Protein AF-A0A499URM3-F1 (afdb_monomer)

Organism: NCBI:txid68175

Mean predicted aligned error: 16.38 Å

Sequence (517 aa):
MNSDVQIAGDPLAIPHLLPPVPAHPSTVSAFAGLARTIAADRDGWASLVQYDATSRWYHRLRTGPGYEVWLLSWVPGQGSGAHDHGRSSGVLTVLQGELTERVGTRGVRHALRAGAQRVFAPGYVHDVVNDALEPAVSLHIYFPGLTEMPLHPTQSSELSAPTAPAAAPARWASRVAEPPRTPAMSGAAARLSPMRIVVLAGGIGGARFLRGLMSAAPDADITVIGNTGDDIHLFGLKVCPDLDTVMYTLGGGIHEEQGWGRADETFTVKEELAAYGVGPEWFGLGDRDFATHIVRTQMIGAGYPLSAVTEALCARWQPGVRLLPMTDDRVETHVLIDDPDAPDGESRKAVHFQEYWVRLRASVPAHAVVPVGADQAKPAPGVLEAIADADVVLFPPSNPVVSVGTILAVPGVREAIADAGIPVVGLSPIVGDAPVRGMADKVLAAVGVESTAAAVAKHYGSGLLDGWLVDTVDAGAVDEVEAAGIRCRAIPLMMTDLKATAAMAAEALMLAEEVRG

Solvent-accessible surface area (backbone atoms only — not comparable to full-atom values): 28713 Å² total; per-residue (Å²): 136,86,69,74,72,81,74,56,70,70,91,80,62,57,75,83,81,48,79,78,77,77,89,64,70,88,46,72,72,45,45,53,46,51,53,50,54,55,63,67,43,49,81,85,47,60,86,73,67,59,86,46,90,88,54,84,37,72,45,77,77,41,77,54,92,61,26,34,30,35,39,36,36,32,39,57,74,40,61,71,52,36,26,28,35,48,83,17,23,38,34,44,32,27,62,36,48,44,35,34,39,31,40,53,74,63,55,50,72,41,85,34,41,50,77,37,72,47,77,50,50,54,67,49,48,33,26,49,26,21,86,41,91,54,62,23,32,35,38,40,36,25,46,44,44,76,86,47,66,54,76,49,88,83,67,84,72,66,86,85,87,90,89,86,86,89,85,85,90,90,89,88,88,88,89,88,88,88,89,90,88,86,90,87,82,91,90,78,80,89,65,82,78,56,56,26,36,31,31,45,30,22,38,62,42,17,32,50,42,48,57,3,33,49,70,54,45,74,71,43,47,42,36,34,40,19,24,47,31,67,33,46,78,56,99,90,27,45,48,46,59,23,51,52,40,32,41,25,52,52,30,76,41,38,20,76,91,79,57,57,66,52,52,97,60,47,46,65,62,46,54,52,35,54,75,71,70,53,79,65,83,71,63,86,61,34,51,68,53,48,54,54,22,50,55,46,33,53,40,45,75,72,70,45,49,55,45,62,46,43,46,60,51,37,72,76,36,59,40,85,51,51,64,34,42,39,40,56,51,78,30,36,24,28,33,32,26,75,30,91,87,44,95,79,71,75,50,67,42,74,41,49,42,62,47,42,52,61,65,50,57,62,71,64,71,45,75,34,73,44,53,46,49,20,93,79,31,47,57,20,93,63,47,65,56,44,48,69,60,31,67,32,40,36,38,45,44,30,48,66,63,78,16,42,36,42,39,49,47,22,57,61,48,46,54,45,55,48,71,51,80,50,30,23,27,37,38,43,38,28,54,50,90,36,45,81,67,82,67,50,48,57,58,32,51,27,71,75,37,61,57,36,47,42,44,52,53,60,70,69,24,54,80,55,30,50,28,40,36,32,20,59,83,35,48,81,37,33,67,62,31,41,74,59,63,20,49,52,48,60,41,73,70,68,71,83,46,62,66,49,21,15,49,42,38,42,52,46,54,52,46,30,60,71,62,54,127

pLDDT: mean 85.12, std 18.59, range [23.52, 98.88]

Structure (mmCIF, N/CA/C/O backbone):
data_AF-A0A499URM3-F1
#
_entry.id   AF-A0A499URM3-F1
#
loop_
_atom_site.group_PDB
_atom_site.id
_atom_site.type_symbol
_atom_site.label_atom_id
_atom_site.label_alt_id
_atom_site.label_comp_id
_atom_site.label_asym_id
_atom_site.label_entity_id
_atom_site.label_seq_id
_atom_site.pdbx_PDB_ins_code
_atom_site.Cartn_x
_atom_site.Cartn_y
_atom_site.Cartn_z
_atom_site.occupancy
_atom_site.B_iso_or_equiv
_atom_site.auth_seq_id
_atom_site.auth_comp_id
_atom_site.auth_asym_id
_atom_site.auth_atom_id
_atom_site.pdbx_PDB_model_num
ATOM 1 N N . MET A 1 1 ? 32.902 -48.591 -10.085 1.00 41.03 1 MET A N 1
ATOM 2 C CA . MET A 1 1 ? 31.856 -47.911 -9.298 1.00 41.03 1 MET A CA 1
ATOM 3 C C . MET A 1 1 ? 30.824 -47.449 -10.296 1.00 41.03 1 MET A C 1
ATOM 5 O O . MET A 1 1 ? 31.179 -46.655 -11.158 1.00 41.03 1 MET A O 1
ATOM 9 N N . ASN A 1 2 ? 29.614 -47.989 -10.232 1.00 35.62 2 ASN A N 1
ATOM 10 C CA . ASN A 1 2 ? 28.500 -47.453 -11.007 1.00 35.62 2 ASN A CA 1
ATOM 11 C C . ASN A 1 2 ? 27.836 -46.389 -10.128 1.00 35.62 2 ASN A C 1
ATOM 13 O O . ASN A 1 2 ? 27.809 -46.551 -8.909 1.00 35.62 2 ASN A O 1
ATOM 17 N N . SER A 1 3 ? 27.381 -45.292 -10.725 1.00 44.34 3 SER A N 1
ATOM 18 C CA . SER A 1 3 ? 26.684 -44.225 -10.008 1.00 44.34 3 SER A CA 1
ATOM 19 C C . SER A 1 3 ? 25.207 -44.290 -10.370 1.00 44.34 3 SER A C 1
ATOM 21 O O . SER A 1 3 ? 24.863 -44.197 -11.548 1.00 44.34 3 SER A O 1
ATOM 23 N N . ASP A 1 4 ? 24.338 -44.432 -9.369 1.00 50.44 4 ASP A N 1
ATOM 24 C CA . ASP A 1 4 ? 22.890 -44.615 -9.564 1.00 50.44 4 ASP A CA 1
ATOM 25 C C . ASP A 1 4 ? 22.172 -43.365 -10.122 1.00 50.44 4 ASP A C 1
ATOM 27 O O . ASP A 1 4 ? 20.984 -43.401 -10.439 1.00 50.44 4 ASP A O 1
ATOM 31 N N . VAL A 1 5 ? 22.919 -42.277 -10.346 1.00 45.03 5 VAL A N 1
ATOM 32 C CA . VAL A 1 5 ? 22.487 -41.039 -11.020 1.00 45.03 5 VAL A CA 1
ATOM 33 C C . VAL A 1 5 ? 21.988 -41.286 -12.458 1.00 45.03 5 VAL A C 1
ATOM 35 O O . VAL A 1 5 ? 21.307 -40.436 -13.014 1.00 45.03 5 VAL A O 1
ATOM 38 N N . GLN A 1 6 ? 22.252 -42.453 -13.063 1.00 46.22 6 GLN A N 1
ATOM 39 C CA . GLN A 1 6 ? 21.688 -42.827 -14.373 1.00 46.22 6 GLN A CA 1
ATOM 40 C C . GLN A 1 6 ? 20.264 -43.423 -14.326 1.00 46.22 6 GLN A C 1
ATOM 42 O O . GLN A 1 6 ? 19.696 -43.681 -15.386 1.00 46.22 6 GLN A O 1
ATOM 47 N N . ILE A 1 7 ? 19.687 -43.665 -13.140 1.00 51.31 7 ILE A N 1
ATOM 48 C CA . ILE A 1 7 ? 18.317 -44.204 -12.989 1.00 51.31 7 ILE A CA 1
ATOM 49 C C . ILE A 1 7 ? 17.309 -43.096 -12.640 1.00 51.31 7 ILE A C 1
ATOM 51 O O . ILE A 1 7 ? 16.135 -43.194 -13.000 1.00 51.31 7 ILE A O 1
ATOM 55 N N . ALA A 1 8 ? 17.757 -42.013 -12.001 1.00 48.62 8 ALA A N 1
ATOM 56 C CA . ALA A 1 8 ? 16.964 -40.797 -11.880 1.00 48.62 8 ALA A CA 1
ATOM 57 C C . ALA A 1 8 ? 16.952 -40.041 -13.221 1.00 48.62 8 ALA A C 1
ATOM 59 O O . ALA A 1 8 ? 18.003 -39.765 -13.797 1.00 48.62 8 ALA A O 1
ATOM 60 N N . GLY A 1 9 ? 15.758 -39.685 -13.706 1.00 54.03 9 GLY A N 1
ATOM 61 C CA . GLY A 1 9 ? 15.617 -38.672 -14.755 1.00 54.03 9 GLY A CA 1
ATOM 62 C C . GLY A 1 9 ? 16.060 -37.290 -14.258 1.00 54.03 9 GLY A C 1
ATOM 63 O O . GLY A 1 9 ? 16.315 -37.119 -13.068 1.00 54.03 9 GLY A O 1
ATOM 64 N N . ASP A 1 10 ? 16.139 -36.318 -15.171 1.00 49.78 10 ASP A N 1
ATOM 65 C CA . ASP A 1 10 ? 16.610 -34.950 -14.899 1.00 49.78 10 ASP A CA 1
ATOM 66 C C . ASP A 1 10 ? 16.065 -34.376 -13.566 1.00 49.78 10 ASP A C 1
ATOM 68 O O . ASP A 1 10 ? 14.864 -34.111 -13.463 1.00 49.78 10 ASP A O 1
ATOM 72 N N . PRO A 1 11 ? 16.925 -34.154 -12.547 1.00 48.84 11 PRO A N 1
ATOM 73 C CA . PRO A 1 11 ? 16.510 -33.610 -11.253 1.00 48.84 11 PRO A CA 1
ATOM 74 C C . PRO A 1 11 ? 15.930 -32.190 -11.313 1.00 48.84 11 PRO A C 1
ATOM 76 O O . PRO A 1 11 ? 15.325 -31.745 -10.338 1.00 48.84 11 PRO A O 1
ATOM 79 N N . LEU A 1 12 ? 16.101 -31.475 -12.431 1.00 50.97 12 LEU A N 1
ATOM 80 C CA . LEU A 1 12 ? 15.518 -30.153 -12.676 1.00 50.97 12 LEU A CA 1
ATOM 81 C C . LEU A 1 12 ? 14.170 -30.224 -13.421 1.00 50.97 12 LEU A C 1
ATOM 83 O O . LEU A 1 12 ? 13.552 -29.189 -13.681 1.00 50.97 12 LEU A O 1
ATOM 87 N N . ALA A 1 13 ? 13.662 -31.424 -13.730 1.00 49.03 13 ALA A N 1
ATOM 88 C CA . ALA A 1 13 ? 12.408 -31.623 -14.455 1.00 49.03 13 ALA A CA 1
ATOM 89 C C . ALA A 1 13 ? 11.153 -31.437 -13.574 1.00 49.03 13 ALA A C 1
ATOM 91 O O . ALA A 1 13 ? 10.343 -32.350 -13.388 1.00 49.03 13 ALA A O 1
ATOM 92 N N . ILE A 1 14 ? 10.917 -30.198 -13.136 1.00 48.97 14 ILE A N 1
ATOM 93 C CA . ILE A 1 14 ? 9.678 -29.744 -12.479 1.00 48.97 14 ILE A CA 1
ATOM 94 C C . ILE A 1 14 ? 8.366 -30.011 -13.289 1.00 48.97 14 ILE A C 1
ATOM 96 O O . ILE A 1 14 ? 7.322 -30.131 -12.646 1.00 48.97 14 ILE A O 1
ATOM 100 N N . PRO A 1 15 ? 8.323 -30.202 -14.638 1.00 50.91 15 PRO A N 1
ATOM 101 C CA . PRO A 1 15 ? 7.063 -30.418 -15.376 1.00 50.91 15 PRO A CA 1
ATOM 102 C C . PRO A 1 15 ? 6.154 -31.581 -14.942 1.00 50.91 15 PRO A C 1
ATOM 104 O O . PRO A 1 15 ? 5.014 -31.626 -15.390 1.00 50.91 15 PRO A O 1
ATOM 107 N N . HIS A 1 16 ? 6.614 -32.513 -14.099 1.00 50.25 16 HIS A N 1
ATOM 108 C CA . HIS A 1 16 ? 5.773 -33.592 -13.558 1.00 50.25 16 HIS A CA 1
ATOM 109 C C . HIS A 1 16 ? 5.022 -33.225 -12.259 1.00 50.25 16 HIS A C 1
ATOM 111 O O . HIS A 1 16 ? 4.174 -33.996 -11.814 1.00 50.25 16 HIS A O 1
ATOM 117 N N . LEU A 1 17 ? 5.324 -32.065 -11.659 1.00 48.91 17 LEU A N 1
ATOM 118 C CA . LEU A 1 17 ? 4.676 -31.536 -10.446 1.00 48.91 17 LEU A CA 1
ATOM 119 C C . LEU A 1 17 ? 3.832 -30.278 -10.710 1.00 48.91 17 LEU A C 1
ATOM 121 O O . LEU A 1 17 ? 3.094 -29.835 -9.833 1.00 48.91 17 LEU A O 1
ATOM 125 N N . LEU A 1 18 ? 3.935 -29.697 -11.907 1.00 45.94 18 LEU A N 1
ATOM 126 C CA . LEU A 1 18 ? 3.152 -28.536 -12.327 1.00 45.94 18 LEU A CA 1
ATOM 127 C C . LEU A 1 18 ? 1.855 -28.964 -13.031 1.00 45.94 18 LEU A C 1
ATOM 129 O O . LEU A 1 18 ? 1.813 -30.031 -13.651 1.00 45.94 18 LEU A O 1
ATOM 133 N N . PRO A 1 19 ? 0.812 -28.113 -13.029 1.00 47.38 19 PRO A N 1
ATOM 134 C CA . PRO A 1 19 ? -0.271 -28.227 -13.997 1.00 47.38 19 PRO A CA 1
ATOM 135 C C . PRO A 1 19 ? 0.297 -28.266 -15.428 1.00 47.38 19 PRO A C 1
ATOM 137 O O . PRO A 1 19 ? 1.265 -27.552 -15.713 1.00 47.38 19 PRO A O 1
ATOM 140 N N . PRO A 1 20 ? -0.282 -29.060 -16.348 1.00 49.69 20 PRO A N 1
ATOM 141 C CA . PRO A 1 20 ? 0.189 -29.104 -17.728 1.00 49.69 20 PRO A CA 1
ATOM 142 C C . PRO A 1 20 ? 0.120 -27.705 -18.348 1.00 49.69 20 PRO A C 1
ATOM 144 O O . PRO A 1 20 ? -0.900 -27.023 -18.224 1.00 49.69 20 PRO A O 1
ATOM 147 N N . VAL A 1 21 ? 1.207 -27.289 -19.011 1.00 53.31 21 VAL A N 1
ATOM 148 C CA . VAL A 1 21 ? 1.344 -25.949 -19.609 1.00 53.31 21 VAL A CA 1
ATOM 149 C C . VAL A 1 21 ? 0.088 -25.619 -20.428 1.00 53.31 21 VAL A C 1
ATOM 151 O O . VAL A 1 21 ? -0.243 -26.394 -21.332 1.00 53.31 21 VAL A O 1
ATOM 154 N N . PRO A 1 22 ? -0.617 -24.502 -20.144 1.00 54.53 22 PRO A N 1
ATOM 155 C CA . PRO A 1 22 ? -1.856 -24.159 -20.830 1.00 54.53 22 PRO A CA 1
ATOM 156 C C . PRO A 1 22 ? -1.683 -24.204 -22.347 1.00 54.53 22 PRO A C 1
ATOM 158 O O . PRO A 1 22 ? -0.791 -23.552 -22.893 1.00 54.53 22 PRO A O 1
ATOM 161 N N . ALA A 1 23 ? -2.523 -25.000 -23.015 1.00 60.62 23 ALA A N 1
ATOM 162 C CA . ALA A 1 23 ? -2.375 -25.341 -24.426 1.00 60.62 23 ALA A CA 1
ATOM 163 C C . ALA A 1 23 ? -2.464 -24.092 -25.319 1.00 60.62 23 ALA A C 1
ATOM 165 O O . ALA A 1 23 ? -3.544 -23.640 -25.705 1.00 60.62 23 ALA A O 1
ATOM 166 N N . HIS A 1 24 ? -1.303 -23.524 -25.632 1.00 66.50 24 HIS A N 1
ATOM 167 C CA . HIS A 1 24 ? -1.173 -22.321 -26.434 1.00 66.50 24 HIS A CA 1
ATOM 168 C C . HIS A 1 24 ? -1.049 -22.659 -27.925 1.00 66.50 24 HIS A C 1
ATOM 170 O O . HIS A 1 24 ? -0.621 -23.760 -28.288 1.00 66.50 24 HIS A O 1
ATOM 176 N N . PRO A 1 25 ? -1.379 -21.719 -28.828 1.00 78.62 25 PRO A N 1
ATOM 177 C CA . PRO A 1 25 ? -1.034 -21.880 -30.228 1.00 78.62 25 PRO A CA 1
ATOM 178 C C . PRO A 1 25 ? 0.488 -22.014 -30.388 1.00 78.62 25 PRO A C 1
ATOM 180 O O . PRO A 1 25 ? 1.260 -21.244 -29.820 1.00 78.62 25 PRO A O 1
ATOM 183 N N . SER A 1 26 ? 0.908 -22.998 -31.179 1.00 78.00 26 SER A N 1
ATOM 184 C CA . SER A 1 26 ? 2.306 -23.246 -31.566 1.00 78.00 26 SER A CA 1
ATOM 185 C C . SER A 1 26 ? 2.505 -23.210 -33.086 1.00 78.00 26 SER A C 1
ATOM 187 O O . SER A 1 26 ? 3.594 -23.465 -33.593 1.00 78.00 26 SER A O 1
ATOM 189 N N . THR A 1 27 ? 1.443 -22.895 -33.836 1.00 84.31 27 THR A N 1
ATOM 190 C CA . THR A 1 27 ? 1.455 -22.799 -35.299 1.00 84.31 27 THR A CA 1
ATOM 191 C C . THR A 1 27 ? 0.748 -21.532 -35.756 1.00 84.31 27 THR A C 1
ATOM 193 O O . THR A 1 27 ? -0.241 -21.099 -35.162 1.00 84.31 27 THR A O 1
ATOM 196 N N . VAL A 1 28 ? 1.207 -20.967 -36.871 1.00 81.62 28 VAL A N 1
ATOM 197 C CA . VAL A 1 28 ? 0.646 -19.746 -37.473 1.00 81.62 28 VAL A CA 1
ATOM 198 C C . VAL A 1 28 ? -0.852 -19.886 -37.789 1.00 81.62 28 VAL A C 1
ATOM 200 O O . VAL A 1 28 ? -1.616 -18.945 -37.599 1.00 81.62 28 VAL A O 1
ATOM 203 N N . SER A 1 29 ? -1.314 -21.082 -38.176 1.00 83.44 29 SER A N 1
ATOM 204 C CA . SER A 1 29 ? -2.746 -21.350 -38.391 1.00 83.44 29 SER A CA 1
ATOM 205 C C . SER A 1 29 ? -3.567 -21.283 -37.097 1.00 83.44 29 SER A C 1
ATOM 207 O O . SER A 1 29 ? -4.720 -20.849 -37.128 1.00 83.44 29 SER A O 1
ATOM 209 N N . ALA A 1 30 ? -2.996 -21.709 -35.966 1.00 89.44 30 ALA A N 1
ATOM 210 C CA . ALA A 1 30 ? -3.643 -21.617 -34.661 1.00 89.44 30 ALA A CA 1
ATOM 211 C C . ALA A 1 30 ? -3.619 -20.173 -34.122 1.00 89.44 30 ALA A C 1
ATOM 213 O O . ALA A 1 30 ? -4.621 -19.731 -33.564 1.00 89.44 30 ALA A O 1
ATOM 214 N N . PHE A 1 31 ? -2.557 -19.399 -34.382 1.00 93.50 31 PHE A N 1
ATOM 215 C CA . PHE A 1 31 ? -2.534 -17.954 -34.107 1.00 93.50 31 PHE A CA 1
ATOM 216 C C . PHE A 1 31 ? -3.555 -17.180 -34.949 1.00 93.50 31 PHE A C 1
ATOM 218 O O . PHE A 1 31 ? -4.283 -16.353 -34.410 1.00 93.50 31 PHE A O 1
ATOM 225 N N . ALA A 1 32 ? -3.708 -17.501 -36.237 1.00 92.56 32 ALA A N 1
ATOM 226 C CA . ALA A 1 32 ? -4.777 -16.927 -37.057 1.00 92.56 32 ALA A CA 1
ATOM 227 C C . ALA A 1 32 ? -6.178 -17.312 -36.543 1.00 92.56 32 ALA A C 1
ATOM 229 O O . ALA A 1 32 ? -7.112 -16.520 -36.661 1.00 92.56 32 ALA A O 1
ATOM 230 N N . GLY A 1 33 ? -6.320 -18.500 -35.940 1.00 93.19 33 GLY A N 1
ATOM 231 C CA . GLY A 1 33 ? -7.508 -18.905 -35.184 1.00 93.19 33 GLY A CA 1
ATOM 232 C C . GLY A 1 33 ? -7.763 -18.019 -33.964 1.00 93.19 33 GLY A C 1
ATOM 233 O O . GLY A 1 33 ? -8.840 -17.438 -33.867 1.00 93.19 33 GLY A O 1
ATOM 234 N N . LEU A 1 34 ? -6.762 -17.854 -33.094 1.00 93.56 34 LEU A N 1
ATOM 235 C CA . LEU A 1 34 ? -6.829 -16.979 -31.918 1.00 93.56 34 LEU A CA 1
ATOM 236 C C . LEU A 1 34 ? -7.191 -15.534 -32.298 1.00 93.56 34 LEU A C 1
ATOM 238 O O . LEU A 1 34 ? -8.075 -14.948 -31.680 1.00 93.56 34 LEU A O 1
ATOM 242 N N . ALA A 1 35 ? -6.578 -14.994 -33.354 1.00 95.56 35 ALA A N 1
ATOM 243 C CA . ALA A 1 35 ? -6.887 -13.662 -33.866 1.00 95.56 35 ALA A CA 1
ATOM 244 C C . ALA A 1 35 ? -8.356 -13.517 -34.304 1.00 95.56 35 ALA A C 1
ATOM 246 O O . ALA A 1 35 ? -8.948 -12.467 -34.076 1.00 95.56 35 ALA A O 1
ATOM 247 N N . ARG A 1 36 ? -8.977 -14.563 -34.875 1.00 95.50 36 ARG A N 1
ATOM 248 C CA . ARG A 1 36 ? -10.417 -14.549 -35.206 1.00 95.50 36 ARG A CA 1
ATOM 249 C C . ARG A 1 36 ? -11.310 -14.647 -33.972 1.00 95.50 36 ARG A C 1
ATOM 251 O O . ARG A 1 36 ? -12.350 -14.000 -33.956 1.00 95.50 36 ARG A O 1
ATOM 258 N N . THR A 1 37 ? -10.916 -15.410 -32.950 1.00 95.12 37 THR A N 1
ATOM 259 C CA . THR A 1 37 ? -11.647 -15.454 -31.671 1.00 95.12 37 THR A CA 1
ATOM 260 C C . THR A 1 37 ? -11.655 -14.078 -31.007 1.00 95.12 37 THR A C 1
ATOM 262 O O . THR A 1 37 ? -12.719 -13.581 -30.660 1.00 95.12 37 THR A O 1
ATOM 265 N N . ILE A 1 38 ? -10.490 -13.429 -30.911 1.00 94.81 38 ILE A N 1
ATOM 266 C CA . ILE A 1 38 ? -10.359 -12.080 -30.339 1.00 94.81 38 ILE A CA 1
ATOM 267 C C . ILE A 1 38 ? -11.100 -11.043 -31.199 1.00 94.81 38 ILE A C 1
ATOM 269 O O . ILE A 1 38 ? -11.790 -10.185 -30.667 1.00 94.81 38 ILE A O 1
ATOM 273 N N . ALA A 1 39 ? -11.036 -11.141 -32.531 1.00 95.50 39 ALA A N 1
ATOM 274 C CA . ALA A 1 39 ? -11.763 -10.226 -33.413 1.00 95.50 39 ALA A CA 1
ATOM 275 C C . ALA A 1 39 ? -13.297 -10.328 -33.295 1.00 95.50 39 ALA A C 1
ATOM 277 O O . ALA A 1 39 ? -13.988 -9.357 -33.596 1.00 95.50 39 ALA A O 1
ATOM 278 N N . ALA A 1 40 ? -13.827 -11.482 -32.874 1.00 94.50 40 ALA A N 1
ATOM 279 C CA . ALA A 1 40 ? -15.255 -11.677 -32.620 1.00 94.50 40 ALA A CA 1
ATOM 280 C C . ALA A 1 40 ? -15.692 -11.167 -31.233 1.00 94.50 40 ALA A C 1
ATOM 282 O O . ALA A 1 40 ? -16.817 -10.693 -31.088 1.00 94.50 40 ALA A O 1
ATOM 283 N N . ASP A 1 41 ? -14.810 -11.235 -30.235 1.00 94.88 41 ASP A N 1
ATOM 284 C CA . ASP A 1 41 ? -15.021 -10.704 -28.884 1.00 94.88 41 ASP A CA 1
ATOM 285 C C . ASP A 1 41 ? -14.789 -9.184 -28.851 1.00 94.88 41 ASP A C 1
ATOM 287 O O . ASP A 1 41 ? -13.753 -8.702 -28.396 1.00 94.88 41 ASP A O 1
ATOM 291 N N . ARG A 1 42 ? -15.738 -8.416 -29.402 1.00 94.81 42 ARG A N 1
ATOM 292 C CA . ARG A 1 42 ? -15.637 -6.948 -29.462 1.00 94.81 42 ARG A CA 1
ATOM 293 C C . ARG A 1 42 ? -15.551 -6.317 -28.071 1.00 94.81 42 ARG A C 1
ATOM 295 O O . ARG A 1 42 ? -14.812 -5.349 -27.899 1.00 94.81 42 ARG A O 1
ATOM 302 N N . ASP A 1 43 ? -16.288 -6.844 -27.102 1.00 94.50 43 ASP A N 1
ATOM 303 C CA . ASP A 1 43 ? -16.394 -6.244 -25.770 1.00 94.50 43 ASP A CA 1
ATOM 304 C C . ASP A 1 43 ? -15.082 -6.394 -24.980 1.00 94.50 43 ASP A C 1
ATOM 306 O O . ASP A 1 43 ? -14.701 -5.479 -24.249 1.00 94.50 43 ASP A O 1
ATOM 310 N N . GLY A 1 44 ? -14.322 -7.469 -25.227 1.00 90.38 44 GLY A N 1
ATOM 311 C CA . GLY A 1 44 ? -12.979 -7.683 -24.683 1.00 90.38 44 GLY A CA 1
ATOM 312 C C . GLY A 1 44 ? -11.873 -6.746 -25.202 1.00 90.38 44 GLY A C 1
ATOM 313 O O . GLY A 1 44 ? -10.767 -6.790 -24.664 1.00 90.38 44 GLY A O 1
ATOM 314 N N . TRP A 1 45 ? -12.115 -5.898 -26.217 1.00 95.94 45 TRP A N 1
ATOM 315 C CA . TRP A 1 45 ? -11.104 -4.933 -26.704 1.00 95.94 45 TRP A CA 1
ATOM 316 C C . TRP A 1 45 ? -11.611 -3.534 -27.077 1.00 95.94 45 TRP A C 1
ATOM 318 O O . TRP A 1 45 ? -10.807 -2.602 -27.114 1.00 95.94 45 TRP A O 1
ATOM 328 N N . ALA A 1 46 ? -12.900 -3.330 -27.361 1.00 95.19 46 ALA A N 1
ATOM 329 C CA . ALA A 1 46 ? -13.387 -2.051 -27.892 1.00 95.19 46 ALA A CA 1
ATOM 330 C C . ALA A 1 46 ? -13.286 -0.884 -26.897 1.00 95.19 46 ALA A C 1
ATOM 332 O O . ALA A 1 46 ? -13.056 0.246 -27.322 1.00 95.19 46 ALA A O 1
ATOM 333 N N . SER A 1 47 ? -13.412 -1.153 -25.595 1.00 94.88 47 SER A N 1
ATOM 334 C CA . SER A 1 47 ? -13.235 -0.172 -24.512 1.00 94.88 47 SER A CA 1
ATOM 335 C C . SER A 1 47 ? -11.785 0.289 -24.331 1.00 94.88 47 SER A C 1
ATOM 337 O O . SER A 1 47 ? -11.548 1.355 -23.769 1.00 94.88 47 SER A O 1
ATOM 339 N N . LEU A 1 48 ? -10.820 -0.496 -24.818 1.00 94.19 48 LEU A N 1
ATOM 340 C CA . LEU A 1 48 ? -9.394 -0.194 -24.725 1.00 94.19 48 LEU A CA 1
ATOM 341 C C . LEU A 1 48 ? -8.928 0.729 -25.860 1.00 94.19 48 LEU A C 1
ATOM 343 O O . LEU A 1 48 ? -7.911 1.392 -25.707 1.00 94.19 48 LEU A O 1
ATOM 347 N N . VAL A 1 49 ? -9.646 0.783 -26.990 1.00 94.81 49 VAL A N 1
ATOM 348 C CA . VAL A 1 49 ? -9.254 1.574 -28.169 1.00 94.81 49 VAL A CA 1
ATOM 349 C C . VAL A 1 49 ? -9.348 3.073 -27.886 1.00 94.81 49 VAL A C 1
ATOM 351 O O . VAL A 1 49 ? -10.436 3.621 -27.722 1.00 94.81 49 VAL A O 1
ATOM 354 N N . GLN A 1 50 ? -8.209 3.758 -27.952 1.00 91.50 50 GLN A N 1
ATOM 355 C CA . GLN A 1 50 ? -8.124 5.221 -27.985 1.00 91.50 50 GLN A CA 1
ATOM 356 C C . GLN A 1 50 ? -7.573 5.667 -29.344 1.00 91.50 50 GLN A C 1
ATOM 358 O O . GLN A 1 50 ? -6.893 4.895 -30.018 1.00 91.50 50 GLN A O 1
ATOM 363 N N . TYR A 1 51 ? -7.853 6.904 -29.760 1.00 90.50 51 TYR A N 1
ATOM 364 C CA . TYR A 1 51 ? -7.339 7.472 -31.010 1.00 90.50 51 TYR A CA 1
ATOM 365 C C . TYR A 1 51 ? -6.524 8.728 -30.708 1.00 90.50 51 TYR A C 1
ATOM 367 O O . TYR A 1 51 ? -7.073 9.724 -30.244 1.00 90.50 51 TYR A O 1
ATOM 375 N N . ASP A 1 52 ? -5.230 8.678 -31.008 1.00 83.44 52 ASP A N 1
ATOM 376 C CA . ASP A 1 52 ? -4.330 9.829 -30.993 1.00 83.44 52 ASP A CA 1
ATOM 377 C C . ASP A 1 52 ? -3.954 10.187 -32.439 1.00 83.44 52 ASP A C 1
ATOM 379 O O . ASP A 1 52 ? -3.727 9.310 -33.274 1.00 83.44 52 ASP A O 1
ATOM 383 N N . ALA A 1 53 ? -3.929 11.484 -32.744 1.00 78.44 53 ALA A N 1
ATOM 384 C CA . ALA A 1 53 ? -3.529 12.017 -34.044 1.00 78.44 53 ALA A CA 1
ATOM 385 C C . ALA A 1 53 ? -2.038 12.391 -34.108 1.00 78.44 53 ALA A C 1
ATOM 387 O O . ALA A 1 53 ? -1.492 12.532 -35.202 1.00 78.44 53 ALA A O 1
ATOM 388 N N . THR A 1 54 ? -1.383 12.550 -32.956 1.00 70.50 54 THR A N 1
ATOM 389 C CA . THR A 1 54 ? 0.015 12.989 -32.829 1.00 70.50 54 THR A CA 1
ATOM 390 C C . THR A 1 54 ? 0.990 11.816 -32.757 1.00 70.50 54 THR A C 1
ATOM 392 O O . THR A 1 54 ? 2.018 11.838 -33.434 1.00 70.50 54 THR A O 1
ATOM 395 N N . SER A 1 55 ? 0.647 10.758 -32.018 1.00 70.75 55 SER A N 1
ATOM 396 C CA . SER A 1 55 ? 1.367 9.485 -31.987 1.00 70.75 55 SER A CA 1
ATOM 397 C C . SER A 1 55 ? 0.479 8.326 -32.462 1.00 70.75 55 SER A C 1
ATOM 399 O O . SER A 1 55 ? -0.750 8.398 -32.440 1.00 70.75 55 SER A O 1
ATOM 401 N N . ARG A 1 56 ? 1.103 7.237 -32.928 1.00 79.69 56 ARG A N 1
ATOM 402 C CA . ARG A 1 56 ? 0.393 5.993 -33.262 1.00 79.69 56 ARG A CA 1
ATOM 403 C C . ARG A 1 56 ? 0.098 5.245 -31.965 1.00 79.69 56 ARG A C 1
ATOM 405 O O . ARG A 1 56 ? 1.030 4.733 -31.348 1.00 79.69 56 ARG A O 1
ATOM 412 N N . TRP A 1 57 ? -1.173 5.140 -31.595 1.00 91.81 57 TRP A N 1
ATOM 413 C CA . TRP A 1 57 ? -1.598 4.474 -30.366 1.00 91.81 57 TRP A CA 1
ATOM 414 C C . TRP A 1 57 ? -1.569 2.938 -30.485 1.00 91.81 57 TRP A C 1
ATOM 416 O O . TRP A 1 57 ? -1.973 2.360 -31.501 1.00 91.81 57 TRP A O 1
ATOM 426 N N . TYR A 1 58 ? -1.096 2.270 -29.430 1.00 92.25 58 TYR A N 1
ATOM 427 C CA . TYR A 1 58 ? -1.023 0.813 -29.331 1.00 92.25 58 TYR A CA 1
ATOM 428 C C . TYR A 1 58 ? -1.138 0.326 -27.880 1.00 92.25 58 TYR A C 1
ATOM 430 O O . TYR A 1 58 ? -0.700 0.993 -26.946 1.00 92.25 58 TYR A O 1
ATOM 438 N N . HIS A 1 59 ? -1.693 -0.872 -27.695 1.00 90.94 59 HIS A N 1
ATOM 439 C CA . HIS A 1 59 ? -1.928 -1.496 -26.393 1.00 90.94 59 HIS A CA 1
ATOM 440 C C . HIS A 1 59 ? -1.679 -3.010 -26.463 1.00 90.94 59 HIS A C 1
ATOM 442 O O . HIS A 1 59 ? -2.150 -3.680 -27.384 1.00 90.94 59 HIS A O 1
ATOM 448 N N . ARG A 1 60 ? -0.956 -3.585 -25.492 1.00 95.00 60 ARG A N 1
ATOM 449 C CA . ARG A 1 60 ? -0.702 -5.036 -25.438 1.00 95.00 60 ARG A CA 1
ATOM 450 C C . ARG A 1 60 ? -1.887 -5.764 -24.804 1.00 95.00 60 ARG A C 1
ATOM 452 O O . ARG A 1 60 ? -1.909 -5.998 -23.603 1.00 95.00 60 ARG A O 1
ATOM 459 N N . LEU A 1 61 ? -2.849 -6.138 -25.645 1.00 91.94 61 LEU A N 1
ATOM 460 C CA . LEU A 1 61 ? -4.099 -6.793 -25.259 1.00 91.94 61 LEU A CA 1
ATOM 461 C C . LEU A 1 61 ? -3.895 -8.123 -24.511 1.00 91.94 61 LEU A C 1
ATOM 463 O O . LEU A 1 61 ? -4.695 -8.466 -23.645 1.00 91.94 61 LEU A O 1
ATOM 467 N N . ARG A 1 62 ? -2.862 -8.905 -24.861 1.00 89.62 62 ARG A N 1
ATOM 468 C CA . ARG A 1 62 ? -2.570 -10.188 -24.198 1.00 89.62 62 ARG A CA 1
ATOM 469 C C . ARG A 1 62 ? -1.136 -10.660 -24.434 1.00 89.62 62 ARG A C 1
ATOM 471 O O . ARG A 1 62 ? -0.643 -10.600 -25.555 1.00 89.62 62 ARG A O 1
ATOM 478 N N . THR A 1 63 ? -0.537 -11.282 -23.424 1.00 86.50 63 THR A N 1
ATOM 479 C CA . THR A 1 63 ? 0.655 -12.139 -23.570 1.00 86.50 63 THR A CA 1
ATOM 480 C C . THR A 1 63 ? 0.274 -13.611 -23.363 1.00 86.50 63 THR A C 1
ATOM 482 O O . THR A 1 63 ? -0.724 -13.933 -22.711 1.00 86.50 63 THR A O 1
ATOM 485 N N . GLY A 1 64 ? 1.039 -14.530 -23.944 1.00 83.25 64 GLY A N 1
ATOM 486 C CA . GLY A 1 64 ? 0.952 -15.963 -23.668 1.00 83.25 64 GLY A CA 1
ATOM 487 C C . GLY A 1 64 ? 2.295 -16.663 -23.900 1.00 83.25 64 GLY A C 1
ATOM 488 O O . GLY A 1 64 ? 3.274 -15.999 -24.242 1.00 83.25 64 GLY A O 1
ATOM 489 N N . PRO A 1 65 ? 2.385 -17.994 -23.713 1.00 80.06 65 PRO A N 1
ATOM 490 C CA . PRO A 1 65 ? 3.662 -18.705 -23.754 1.00 80.06 65 PRO A CA 1
ATOM 491 C C . PRO A 1 65 ? 4.403 -18.522 -25.088 1.00 80.06 65 PRO A C 1
ATOM 493 O O . PRO A 1 65 ? 4.029 -19.082 -26.119 1.00 80.06 65 PRO A O 1
ATOM 496 N N . GLY A 1 66 ? 5.446 -17.690 -25.062 1.00 83.44 66 GLY A N 1
ATOM 497 C CA . GLY A 1 66 ? 6.252 -17.338 -26.229 1.00 83.44 66 GLY A CA 1
ATOM 498 C C . GLY A 1 66 ? 5.573 -16.440 -27.272 1.00 83.44 66 GLY A C 1
ATOM 499 O O . GLY A 1 66 ? 6.139 -16.313 -28.354 1.00 83.44 66 GLY A O 1
ATOM 500 N N . TYR A 1 67 ? 4.412 -15.828 -27.006 1.00 91.81 67 TYR A N 1
ATOM 501 C CA . TYR A 1 67 ? 3.720 -14.950 -27.966 1.00 91.81 67 TYR A CA 1
ATOM 502 C C . TYR A 1 67 ? 3.072 -13.723 -27.320 1.00 91.81 67 TYR A C 1
ATOM 504 O O . TYR A 1 67 ? 2.726 -13.726 -26.139 1.00 91.81 67 TYR A O 1
ATOM 512 N N . GLU A 1 68 ? 2.827 -12.698 -28.131 1.00 93.19 68 GLU A N 1
ATOM 513 C CA . GLU A 1 68 ? 2.086 -11.498 -27.730 1.00 93.19 68 GLU A CA 1
ATOM 514 C C . GLU A 1 68 ? 0.962 -11.163 -28.710 1.00 93.19 68 GLU A C 1
ATOM 516 O O . GLU A 1 68 ? 0.994 -11.562 -29.876 1.00 93.19 68 GLU A O 1
ATOM 521 N N . VAL A 1 69 ? -0.018 -10.404 -28.225 1.00 96.31 69 VAL A N 1
ATOM 522 C CA . VAL A 1 69 ? -1.154 -9.856 -28.962 1.00 96.31 69 VAL A CA 1
ATOM 523 C C . VAL A 1 69 ? -1.252 -8.363 -28.664 1.00 96.31 69 VAL A C 1
ATOM 525 O O . VAL A 1 69 ? -1.412 -7.955 -27.512 1.00 96.31 69 VAL A O 1
ATOM 528 N N . TRP A 1 70 ? -1.203 -7.559 -29.718 1.00 97.38 70 TRP A N 1
ATOM 529 C CA . TRP A 1 70 ? -1.242 -6.104 -29.677 1.00 97.38 70 TRP A CA 1
ATOM 530 C C . TRP A 1 70 ? -2.463 -5.574 -30.428 1.00 97.38 70 TRP A C 1
ATOM 532 O O . TRP A 1 70 ? -2.828 -6.079 -31.489 1.00 97.38 70 TRP A O 1
ATOM 542 N N . LEU A 1 71 ? -3.086 -4.543 -29.873 1.00 97.69 71 LEU A N 1
ATOM 543 C CA . LEU A 1 71 ? -4.198 -3.787 -30.433 1.00 97.69 71 LEU A CA 1
ATOM 544 C C . LEU A 1 71 ? -3.662 -2.417 -30.856 1.00 97.69 71 LEU A C 1
ATOM 546 O O . LEU A 1 71 ? -2.988 -1.759 -30.068 1.00 97.69 71 LEU A O 1
ATOM 550 N N . LEU A 1 72 ? -3.925 -1.997 -32.091 1.00 97.44 72 LEU A N 1
ATOM 551 C CA . LEU A 1 72 ? -3.446 -0.731 -32.648 1.00 97.44 72 LEU A CA 1
ATOM 552 C C . LEU A 1 72 ? -4.594 0.040 -33.290 1.00 97.44 72 LEU A C 1
ATOM 554 O O . LEU A 1 72 ? -5.387 -0.545 -34.035 1.00 97.44 72 LEU A O 1
ATOM 558 N N . SER A 1 73 ? -4.642 1.348 -33.052 1.00 96.62 73 SER A N 1
ATOM 559 C CA . SER A 1 73 ? -5.574 2.262 -33.713 1.00 96.62 73 SER A CA 1
ATOM 560 C C . SER A 1 73 ? -4.825 3.193 -34.669 1.00 96.62 73 SER A C 1
ATOM 562 O O . SER A 1 73 ? -3.615 3.394 -34.551 1.00 96.62 73 SER A O 1
ATOM 564 N N . TRP A 1 74 ? -5.540 3.681 -35.683 1.00 96.31 74 TRP A N 1
ATOM 565 C CA . TRP A 1 74 ? -4.947 4.384 -36.817 1.00 96.31 74 TRP A CA 1
ATOM 566 C C . TRP A 1 74 ? -5.910 5.476 -37.283 1.00 96.31 74 TRP A C 1
ATOM 568 O O . TRP A 1 74 ? -6.943 5.166 -37.887 1.00 96.31 74 TRP A O 1
ATOM 578 N N . VAL A 1 75 ? -5.603 6.748 -37.030 1.00 94.94 75 VAL A N 1
ATOM 579 C CA . VAL A 1 75 ? -6.365 7.855 -37.640 1.00 94.94 75 VAL A CA 1
ATOM 580 C C . VAL A 1 75 ? -5.921 8.074 -39.100 1.00 94.94 75 VAL A C 1
ATOM 582 O O . VAL A 1 75 ? -4.833 7.623 -39.473 1.00 94.94 75 VAL A O 1
ATOM 585 N N . PRO A 1 76 ? -6.736 8.728 -39.951 1.00 93.69 76 PRO A N 1
ATOM 586 C CA . PRO A 1 76 ? -6.384 9.018 -41.343 1.00 93.69 76 PRO A CA 1
ATOM 587 C C . PRO A 1 76 ? -4.971 9.588 -41.525 1.00 93.69 76 PRO A C 1
ATOM 589 O O . PRO A 1 76 ? -4.577 10.538 -40.849 1.00 93.69 76 PRO A O 1
ATOM 592 N N . GLY A 1 77 ? -4.210 9.007 -42.453 1.00 84.12 77 GLY A N 1
ATOM 593 C CA . GLY A 1 77 ? -2.837 9.400 -42.778 1.00 84.12 77 GLY A CA 1
ATOM 594 C C . GLY A 1 77 ? -1.739 8.784 -41.899 1.00 84.12 77 GLY A C 1
ATOM 595 O O . GLY A 1 77 ? -0.568 8.883 -42.267 1.00 84.12 77 GLY A O 1
ATOM 596 N N . GLN A 1 78 ? -2.064 8.123 -40.781 1.00 90.19 78 GLN A N 1
ATOM 597 C CA . GLN A 1 78 ? -1.053 7.429 -39.971 1.00 90.19 78 GLN A CA 1
ATOM 598 C C . GLN A 1 78 ? -0.549 6.153 -40.651 1.00 90.19 78 GLN A C 1
ATOM 600 O O . GLN A 1 78 ? -1.326 5.379 -41.214 1.00 90.19 78 GLN A O 1
ATOM 605 N N . GLY A 1 79 ? 0.756 5.902 -40.534 1.00 89.69 79 GLY A N 1
ATOM 606 C CA . GLY A 1 79 ? 1.418 4.700 -41.033 1.00 89.69 79 GLY A CA 1
ATOM 607 C C . GLY A 1 79 ? 2.476 4.166 -40.074 1.00 89.69 79 GLY A C 1
ATOM 608 O O . GLY A 1 79 ? 2.894 4.859 -39.147 1.00 89.69 79 GLY A O 1
ATOM 609 N N . SER A 1 80 ? 2.911 2.924 -40.285 1.00 89.62 80 SER A N 1
ATOM 610 C CA . SER A 1 80 ? 3.991 2.311 -39.503 1.00 89.62 80 SER A CA 1
ATOM 611 C C . SER A 1 80 ? 5.389 2.721 -39.963 1.00 89.62 80 SER A C 1
ATOM 613 O O . SER A 1 80 ? 6.334 2.590 -39.189 1.00 89.62 80 SER A O 1
ATOM 615 N N . GLY A 1 81 ? 5.530 3.139 -41.226 1.00 88.56 81 GLY A N 1
ATOM 616 C CA . GLY A 1 81 ? 6.808 3.089 -41.928 1.00 88.56 81 GLY A CA 1
ATOM 617 C C . GLY A 1 81 ? 7.140 1.654 -42.351 1.00 88.56 81 GLY A C 1
ATOM 618 O O . GLY A 1 81 ? 6.541 0.689 -41.861 1.00 88.56 81 GLY A O 1
ATOM 619 N N . ALA A 1 82 ? 8.094 1.500 -43.271 1.00 89.25 82 ALA A N 1
ATOM 620 C CA . ALA A 1 82 ? 8.579 0.179 -43.654 1.00 89.25 82 ALA A CA 1
ATOM 621 C C . ALA A 1 82 ? 9.394 -0.429 -42.506 1.00 89.25 82 ALA A C 1
ATOM 623 O O . ALA A 1 82 ? 10.358 0.176 -42.040 1.00 89.25 82 ALA A O 1
ATOM 624 N N . HIS A 1 83 ? 9.008 -1.617 -42.056 1.00 92.56 83 HIS A N 1
ATOM 625 C CA . HIS A 1 83 ? 9.650 -2.323 -40.951 1.00 92.56 83 HIS A CA 1
ATOM 626 C C . HIS A 1 83 ? 9.538 -3.837 -41.127 1.00 92.56 83 HIS A C 1
ATOM 628 O O . HIS A 1 83 ? 8.658 -4.312 -41.849 1.00 92.56 83 HIS A O 1
ATOM 634 N N . ASP A 1 84 ? 10.407 -4.585 -40.449 1.00 91.19 84 ASP A N 1
ATOM 635 C CA . ASP A 1 84 ? 10.176 -6.001 -40.150 1.00 91.19 84 ASP A CA 1
ATOM 636 C C . ASP A 1 84 ? 10.048 -6.233 -38.630 1.00 91.19 84 ASP A C 1
ATOM 638 O O . ASP A 1 84 ? 9.908 -5.287 -37.855 1.00 91.19 84 ASP A O 1
ATOM 642 N N . HIS A 1 85 ? 10.023 -7.501 -38.220 1.00 92.94 85 HIS A N 1
ATOM 643 C CA . HIS A 1 85 ? 9.736 -7.961 -36.856 1.00 92.94 85 HIS A CA 1
ATOM 644 C C . HIS A 1 85 ? 10.868 -8.842 -36.294 1.00 92.94 85 HIS A C 1
ATOM 646 O O . HIS A 1 85 ? 10.641 -9.716 -35.453 1.00 92.94 85 HIS A O 1
ATOM 652 N N . GLY A 1 86 ? 12.077 -8.693 -36.841 1.00 90.44 86 GLY A N 1
ATOM 653 C CA . GLY A 1 86 ? 13.246 -9.495 -36.516 1.00 90.44 86 GLY A CA 1
ATOM 654 C C . GLY A 1 86 ? 12.982 -10.987 -36.669 1.00 90.44 86 GLY A C 1
ATOM 655 O O . GLY A 1 86 ? 12.661 -11.484 -37.753 1.00 90.44 86 GLY A O 1
ATOM 656 N N . ARG A 1 87 ? 13.103 -11.706 -35.549 1.00 90.69 87 ARG A N 1
ATOM 657 C CA . ARG A 1 87 ? 12.884 -13.159 -35.445 1.00 90.69 87 ARG A CA 1
ATOM 658 C C . ARG A 1 87 ? 11.413 -13.589 -35.345 1.00 90.69 87 ARG A C 1
ATOM 660 O O . ARG A 1 87 ? 11.157 -14.796 -35.363 1.00 90.69 87 ARG A O 1
ATOM 667 N N . SER A 1 88 ? 10.461 -12.666 -35.226 1.00 91.06 88 SER A N 1
ATOM 668 C CA . SER A 1 88 ? 9.038 -12.984 -35.054 1.00 91.06 88 SER A CA 1
ATOM 669 C C . SER A 1 88 ? 8.342 -13.298 -36.384 1.00 91.06 88 SER A C 1
ATOM 671 O O . SER A 1 88 ? 8.486 -12.588 -37.376 1.00 91.06 88 SER A O 1
ATOM 673 N N . SER A 1 89 ? 7.526 -14.354 -36.397 1.00 93.06 89 SER A N 1
ATOM 674 C CA . SER A 1 89 ? 6.409 -14.479 -37.347 1.00 93.06 89 SER A CA 1
ATOM 675 C C . SER A 1 89 ? 5.202 -13.725 -36.789 1.00 93.06 89 SER A C 1
ATOM 677 O O . SER A 1 89 ? 5.118 -13.532 -35.574 1.00 93.06 89 SER A O 1
ATOM 679 N N . GLY A 1 90 ? 4.221 -13.373 -37.620 1.00 93.50 90 GLY A N 1
ATOM 680 C CA . GLY A 1 90 ? 3.016 -12.740 -37.096 1.00 93.50 90 GLY A CA 1
ATOM 681 C C . GLY A 1 90 ? 1.755 -12.830 -37.943 1.00 93.50 90 GLY A C 1
ATOM 682 O O . GLY A 1 90 ? 1.755 -13.302 -39.085 1.00 93.50 90 GLY A O 1
ATOM 683 N N . VAL A 1 91 ? 0.656 -12.405 -37.318 1.00 97.00 91 VAL A N 1
ATOM 684 C CA . VAL A 1 91 ? -0.688 -12.339 -37.898 1.00 97.00 91 VAL A CA 1
ATOM 685 C C . VAL A 1 91 ? -1.294 -10.965 -37.627 1.00 97.00 91 VAL A C 1
ATOM 687 O O . VAL A 1 91 ? -1.661 -10.666 -36.493 1.00 97.00 91 VAL A O 1
ATOM 690 N N . LEU A 1 92 ? -1.453 -10.163 -38.677 1.00 97.31 92 LEU A N 1
ATOM 691 C CA . LEU A 1 92 ? -2.208 -8.909 -38.668 1.00 97.31 92 LEU A CA 1
ATOM 692 C C . LEU A 1 92 ? -3.669 -9.215 -39.017 1.00 97.31 92 LEU A C 1
ATOM 694 O O . LEU A 1 92 ? -3.948 -9.979 -39.940 1.00 97.31 92 LEU A O 1
ATOM 698 N N . THR A 1 93 ? -4.620 -8.639 -38.289 1.00 98.25 93 THR A N 1
ATOM 699 C CA . THR A 1 93 ? -6.066 -8.751 -38.543 1.00 98.25 93 THR A CA 1
ATOM 700 C C . THR A 1 93 ? -6.712 -7.381 -38.395 1.00 98.25 93 THR A C 1
ATOM 702 O O . THR A 1 93 ? -6.565 -6.751 -37.354 1.00 98.25 93 THR A O 1
ATOM 705 N N . VAL A 1 94 ? -7.441 -6.898 -39.400 1.00 98.12 94 VAL A N 1
ATOM 706 C CA . VAL A 1 94 ? -8.179 -5.628 -39.273 1.00 98.12 94 VAL A CA 1
ATOM 707 C C . VAL A 1 94 ? -9.486 -5.887 -38.523 1.00 98.12 94 VAL A C 1
ATOM 709 O O . VAL A 1 94 ? -10.242 -6.783 -38.892 1.00 98.12 94 VAL A O 1
ATOM 712 N N . LEU A 1 95 ? -9.747 -5.118 -37.467 1.00 97.56 95 LEU A N 1
ATOM 713 C CA . LEU A 1 95 ? -10.937 -5.235 -36.616 1.00 97.56 95 LEU A CA 1
ATOM 714 C C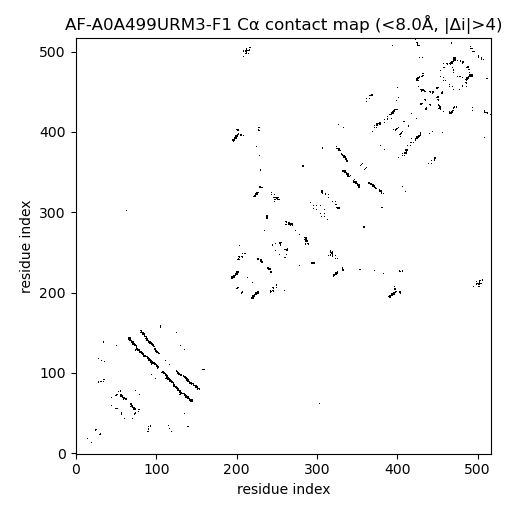 . LEU A 1 95 ? -12.033 -4.241 -37.022 1.00 97.56 95 LEU A C 1
ATOM 716 O O . LEU A 1 95 ? -13.212 -4.583 -37.028 1.00 97.56 95 LEU A O 1
ATOM 720 N N . GLN A 1 96 ? -11.642 -3.018 -37.389 1.00 96.81 96 GLN A N 1
ATOM 721 C CA . GLN A 1 96 ? -12.545 -1.946 -37.814 1.00 96.81 96 GLN A CA 1
ATOM 722 C C . GLN A 1 96 ? -11.860 -1.072 -38.876 1.00 96.81 96 GLN A C 1
ATOM 724 O O . GLN A 1 96 ? -10.641 -0.911 -38.844 1.00 96.81 96 GLN A O 1
ATOM 729 N N . GLY A 1 97 ? -12.643 -0.497 -39.794 1.00 95.38 97 GLY A N 1
ATOM 730 C CA . GLY A 1 97 ? -12.152 0.383 -40.859 1.00 95.38 97 GLY A CA 1
ATOM 731 C C . GLY A 1 97 ? -11.463 -0.357 -42.013 1.00 95.38 97 GLY A C 1
ATOM 732 O O . GLY A 1 97 ? -11.711 -1.544 -42.260 1.00 95.38 97 GLY A O 1
ATOM 733 N N . GLU A 1 98 ? -10.600 0.368 -42.726 1.00 96.00 98 GLU A N 1
ATOM 734 C CA . GLU A 1 98 ? -9.767 -0.130 -43.824 1.00 96.00 98 GLU A CA 1
ATOM 735 C C . GLU A 1 98 ? -8.315 0.342 -43.631 1.00 96.00 98 GLU A C 1
ATOM 737 O O . GLU A 1 98 ? -8.072 1.490 -43.270 1.00 96.00 98 GLU A O 1
ATOM 742 N N . LEU A 1 99 ? -7.347 -0.545 -43.866 1.00 97.00 99 LEU A N 1
ATOM 743 C CA . LEU A 1 99 ? -5.911 -0.252 -43.855 1.00 97.00 99 LEU A CA 1
ATOM 744 C C . LEU A 1 99 ? -5.283 -0.688 -45.181 1.00 97.00 99 LEU A C 1
ATOM 746 O O . LEU A 1 99 ? -5.684 -1.693 -45.763 1.00 97.00 99 LEU A O 1
ATOM 750 N N . THR A 1 100 ? -4.262 0.028 -45.644 1.00 95.81 100 THR A N 1
ATOM 751 C CA . THR A 1 100 ? -3.427 -0.379 -46.779 1.00 95.81 100 THR A CA 1
ATOM 752 C C . THR A 1 100 ? -2.098 -0.922 -46.272 1.00 95.81 100 THR A C 1
ATOM 754 O O . THR A 1 100 ? -1.289 -0.183 -45.718 1.00 95.81 100 THR A O 1
ATOM 757 N N . GLU A 1 101 ? -1.843 -2.206 -46.504 1.00 95.38 101 GLU A N 1
ATOM 758 C CA . GLU A 1 101 ? -0.520 -2.813 -46.335 1.00 95.38 101 GLU A CA 1
ATOM 759 C C . GLU A 1 101 ? 0.273 -2.685 -47.643 1.00 95.38 101 GLU A C 1
ATOM 761 O O . GLU A 1 101 ? -0.249 -2.942 -48.731 1.00 95.38 101 GLU A O 1
ATOM 766 N N . ARG A 1 102 ? 1.543 -2.297 -47.547 1.00 92.31 102 ARG A N 1
ATOM 767 C CA . ARG A 1 102 ? 2.468 -2.088 -48.664 1.00 92.31 102 ARG A CA 1
ATOM 768 C C . ARG A 1 102 ? 3.685 -2.987 -48.459 1.00 92.31 102 ARG A C 1
ATOM 770 O O . ARG A 1 102 ? 4.372 -2.862 -47.450 1.00 92.31 102 ARG A O 1
ATOM 777 N N . VAL A 1 103 ? 3.945 -3.903 -49.390 1.00 87.88 103 VAL A N 1
ATOM 778 C CA . VAL A 1 103 ? 4.930 -4.984 -49.203 1.00 87.88 103 VAL A CA 1
ATOM 779 C C . VAL A 1 103 ? 6.095 -4.869 -50.187 1.00 87.88 103 VAL A C 1
ATOM 781 O O . VAL A 1 103 ? 5.895 -4.847 -51.408 1.00 87.88 103 VAL A O 1
ATOM 784 N N . GLY A 1 104 ? 7.317 -4.875 -49.642 1.00 68.25 104 GLY A N 1
ATOM 785 C CA . GLY A 1 104 ? 8.580 -4.922 -50.386 1.00 68.25 104 GLY A CA 1
ATOM 786 C C . GLY A 1 104 ? 8.889 -3.700 -51.266 1.00 68.25 104 GLY A C 1
ATOM 787 O O . GLY A 1 104 ? 8.072 -2.804 -51.469 1.00 68.25 104 GLY A O 1
ATOM 788 N N . THR A 1 105 ? 10.087 -3.685 -51.858 1.00 53.53 105 THR A N 1
ATOM 789 C CA . THR A 1 105 ? 10.602 -2.560 -52.673 1.00 53.53 105 THR A CA 1
ATOM 790 C C . THR A 1 105 ? 9.829 -2.295 -53.970 1.00 53.53 105 THR A C 1
ATOM 792 O O . THR A 1 105 ? 9.973 -1.230 -54.560 1.00 53.53 105 THR A O 1
ATOM 795 N N . ARG A 1 106 ? 8.972 -3.228 -54.413 1.00 53.59 106 ARG A N 1
ATOM 796 C CA . ARG A 1 106 ? 8.050 -3.025 -55.549 1.00 53.59 106 ARG A CA 1
ATOM 797 C C . ARG A 1 106 ? 6.704 -2.404 -55.146 1.00 53.59 106 ARG A C 1
ATOM 799 O O . ARG A 1 106 ? 5.848 -2.230 -56.009 1.00 53.59 106 ARG A O 1
ATOM 806 N N . GLY A 1 107 ? 6.499 -2.090 -53.862 1.00 62.38 107 GLY A N 1
ATOM 807 C CA . GLY A 1 107 ? 5.342 -1.335 -53.377 1.00 62.38 107 GLY A CA 1
ATOM 808 C C . GLY A 1 107 ? 3.994 -2.027 -53.593 1.00 62.38 107 GLY A C 1
ATOM 809 O O . GLY A 1 107 ? 3.017 -1.358 -53.930 1.00 62.38 107 GLY A O 1
ATOM 810 N N . VAL A 1 108 ? 3.921 -3.354 -53.433 1.00 78.69 108 VAL A N 1
ATOM 811 C CA . VAL A 1 108 ? 2.669 -4.104 -53.636 1.00 78.69 108 VAL A CA 1
ATOM 812 C C . VAL A 1 108 ? 1.659 -3.691 -52.566 1.00 78.69 108 VAL A C 1
ATOM 814 O O . VAL A 1 108 ? 1.858 -3.981 -51.388 1.00 78.69 108 VAL A O 1
ATOM 817 N N . ARG A 1 109 ? 0.586 -3.005 -52.975 1.00 88.06 109 ARG A N 1
ATOM 818 C CA . ARG A 1 109 ? -0.478 -2.522 -52.084 1.00 88.06 109 ARG A CA 1
ATOM 819 C C . ARG A 1 109 ? -1.595 -3.553 -51.923 1.00 88.06 109 ARG A C 1
ATOM 821 O O . ARG A 1 109 ? -2.067 -4.125 -52.906 1.00 88.06 109 ARG A O 1
ATOM 828 N N . HIS A 1 110 ? -2.070 -3.719 -50.695 1.00 90.19 110 HIS A N 1
ATOM 829 C CA . HIS A 1 110 ? -3.219 -4.540 -50.333 1.00 90.19 110 HIS A CA 1
ATOM 830 C C . HIS A 1 110 ? -4.179 -3.726 -49.463 1.00 90.19 110 HIS A C 1
ATOM 832 O O . HIS A 1 110 ? -3.813 -3.325 -48.362 1.00 90.19 110 HIS A O 1
ATOM 838 N N . ALA A 1 111 ? -5.409 -3.514 -49.934 1.00 93.44 111 ALA A N 1
ATOM 839 C CA . ALA A 1 111 ? -6.485 -2.968 -49.112 1.00 93.44 111 ALA A CA 1
ATOM 840 C C . ALA A 1 111 ? -7.046 -4.065 -48.191 1.00 93.44 111 ALA A C 1
ATOM 842 O O . ALA A 1 111 ? -7.432 -5.142 -48.656 1.00 93.44 111 ALA A O 1
ATOM 843 N N . LEU A 1 112 ? -7.077 -3.797 -46.888 1.00 96.94 112 LEU A N 1
ATOM 844 C CA . LEU A 1 112 ? -7.459 -4.717 -45.822 1.00 96.94 112 LEU A CA 1
ATOM 845 C C . LEU A 1 112 ? -8.628 -4.107 -45.040 1.00 96.94 112 LEU A C 1
ATOM 847 O O . LEU A 1 112 ? -8.447 -3.172 -44.266 1.00 96.94 112 LEU A O 1
ATOM 851 N N . ARG A 1 113 ? -9.837 -4.633 -45.246 1.00 95.38 113 ARG A N 1
ATOM 852 C CA . ARG A 1 113 ? -11.047 -4.245 -44.497 1.00 95.38 113 ARG A CA 1
ATOM 853 C C . ARG A 1 113 ? -11.204 -5.078 -43.230 1.00 95.38 113 ARG A C 1
ATOM 855 O O . ARG A 1 113 ? -10.616 -6.152 -43.138 1.00 95.38 113 ARG A O 1
ATOM 862 N N . ALA A 1 114 ? -12.041 -4.624 -42.299 1.00 95.38 114 ALA A N 1
ATOM 863 C CA . ALA A 1 114 ? -12.467 -5.403 -41.133 1.00 95.38 114 ALA A CA 1
ATOM 864 C C . ALA A 1 114 ? -12.743 -6.890 -41.473 1.00 95.38 114 ALA A C 1
ATOM 866 O O . ALA A 1 114 ? -13.455 -7.206 -42.428 1.00 95.38 114 ALA A O 1
ATOM 867 N N . GLY A 1 115 ? -12.134 -7.800 -40.709 1.00 92.81 115 GLY A N 1
ATOM 868 C CA . GLY A 1 115 ? -12.134 -9.249 -40.937 1.00 92.81 115 GLY A CA 1
ATOM 869 C C . GLY A 1 115 ? -10.997 -9.780 -41.828 1.00 92.81 115 GLY A C 1
ATOM 870 O O . GLY A 1 115 ? -10.739 -10.985 -41.817 1.00 92.81 115 GLY A O 1
ATOM 871 N N . ALA A 1 116 ? -10.281 -8.928 -42.570 1.00 96.38 116 ALA A N 1
ATOM 872 C CA . ALA A 1 116 ? -9.123 -9.345 -43.360 1.00 96.38 116 ALA A CA 1
ATOM 873 C C . ALA A 1 116 ? -7.942 -9.731 -42.456 1.00 96.38 116 ALA A C 1
ATOM 875 O O . ALA A 1 116 ? -7.605 -9.007 -41.517 1.00 96.38 116 ALA A O 1
ATOM 876 N N . GLN A 1 117 ? -7.286 -10.850 -42.778 1.00 96.75 117 GLN A N 1
ATOM 877 C CA . GLN A 1 117 ? -6.092 -11.333 -42.084 1.00 96.75 117 GLN A CA 1
ATOM 878 C C . GLN A 1 117 ? -4.888 -11.398 -43.027 1.00 96.75 117 GLN A C 1
ATOM 880 O O . GLN A 1 117 ? -5.011 -11.792 -44.190 1.00 96.75 117 GLN A O 1
ATOM 885 N N . ARG A 1 118 ? -3.713 -11.065 -42.499 1.00 95.50 118 ARG A N 1
ATOM 886 C CA . ARG A 1 118 ? -2.407 -11.178 -43.149 1.00 95.50 118 ARG A CA 1
ATOM 887 C C . ARG A 1 118 ? -1.454 -11.947 -42.256 1.00 95.50 118 ARG A C 1
ATOM 889 O O . ARG A 1 118 ? -1.525 -11.861 -41.037 1.00 95.50 118 ARG A O 1
ATOM 896 N N . VAL A 1 119 ? -0.576 -12.711 -42.889 1.00 94.00 119 VAL A N 1
ATOM 897 C CA . VAL A 1 119 ? 0.395 -13.586 -42.237 1.00 94.00 119 VAL A CA 1
ATOM 898 C C . VAL A 1 119 ? 1.770 -13.252 -42.788 1.00 94.00 119 VAL A C 1
ATOM 900 O O . VAL A 1 119 ? 1.930 -13.161 -44.007 1.00 94.00 119 VAL A O 1
ATOM 903 N N . PHE A 1 120 ? 2.745 -13.101 -41.900 1.00 92.25 120 PHE A N 1
ATOM 904 C CA . PHE A 1 120 ? 4.121 -12.770 -42.246 1.00 92.25 120 PHE A CA 1
ATOM 905 C C . PHE A 1 120 ? 5.127 -13.595 -41.436 1.00 92.25 120 PHE A C 1
ATOM 907 O O . PHE A 1 120 ? 4.814 -14.158 -40.385 1.00 92.25 120 PHE A O 1
ATOM 914 N N . ALA A 1 121 ? 6.334 -13.698 -41.982 1.00 91.88 121 ALA A N 1
ATOM 915 C CA . ALA A 1 121 ? 7.449 -14.480 -41.459 1.00 91.88 121 ALA A CA 1
ATOM 916 C C . ALA A 1 121 ? 8.590 -13.545 -40.994 1.00 91.88 121 ALA A C 1
ATOM 918 O O . ALA A 1 121 ? 8.541 -12.349 -41.294 1.00 91.88 121 ALA A O 1
ATOM 919 N N . PRO A 1 122 ? 9.627 -14.062 -40.309 1.00 91.06 122 PRO A N 1
ATOM 920 C CA . PRO A 1 122 ? 10.809 -13.282 -39.938 1.00 91.06 122 PRO A CA 1
ATOM 921 C C . PRO A 1 122 ? 11.438 -12.582 -41.153 1.00 91.06 122 PRO A C 1
ATOM 923 O O . PRO A 1 122 ? 11.516 -13.171 -42.235 1.00 91.06 122 PRO A O 1
ATOM 926 N N . GLY A 1 123 ? 11.863 -11.325 -40.991 1.00 85.44 123 GLY A N 1
ATOM 927 C CA . GLY A 1 123 ? 12.410 -10.498 -42.080 1.00 85.44 123 GLY A CA 1
ATOM 928 C C . GLY A 1 123 ? 11.406 -10.042 -43.157 1.00 85.44 123 GLY A C 1
ATOM 929 O O . GLY A 1 123 ? 11.816 -9.579 -44.222 1.00 85.44 123 GLY A O 1
ATOM 930 N N . TYR A 1 124 ? 10.093 -10.174 -42.933 1.00 90.12 124 TYR A N 1
ATOM 931 C CA . TYR A 1 124 ? 9.071 -9.661 -43.854 1.00 90.12 124 TYR A CA 1
ATOM 932 C C . TYR A 1 124 ? 8.897 -8.144 -43.700 1.00 90.12 124 TYR A C 1
ATOM 934 O O . TYR A 1 124 ? 8.267 -7.685 -42.750 1.00 90.12 124 TYR A O 1
ATOM 942 N N . VAL A 1 125 ? 9.442 -7.374 -44.649 1.00 92.00 125 VAL A N 1
ATOM 943 C CA . VAL A 1 125 ? 9.363 -5.904 -44.640 1.00 92.00 125 VAL A CA 1
ATOM 944 C C . VAL A 1 125 ? 8.037 -5.407 -45.231 1.00 92.00 125 VAL A C 1
ATOM 946 O O . VAL A 1 125 ? 7.775 -5.603 -46.428 1.00 92.00 125 VAL A O 1
ATOM 949 N N . HIS A 1 126 ? 7.233 -4.708 -44.425 1.00 93.56 126 HIS A N 1
ATOM 950 C CA . HIS A 1 126 ? 6.004 -4.041 -44.875 1.00 93.56 126 HIS A CA 1
ATOM 951 C C . HIS A 1 126 ? 5.755 -2.675 -44.203 1.00 93.56 126 HIS A C 1
ATOM 953 O O . HIS A 1 126 ? 6.382 -2.334 -43.203 1.00 93.56 126 HIS A O 1
ATOM 959 N N . ASP A 1 127 ? 4.851 -1.883 -44.780 1.00 92.62 127 ASP A N 1
ATOM 960 C CA . ASP A 1 127 ? 4.339 -0.607 -44.258 1.00 92.62 127 ASP A CA 1
ATOM 961 C C . ASP A 1 127 ? 2.804 -0.673 -44.209 1.00 92.62 127 ASP A C 1
ATOM 963 O O . ASP A 1 127 ? 2.167 -0.992 -45.213 1.00 92.62 127 ASP A O 1
ATOM 967 N N . VAL A 1 128 ? 2.201 -0.419 -43.049 1.00 94.50 128 VAL A N 1
ATOM 968 C CA . VAL A 1 128 ? 0.749 -0.482 -42.812 1.00 94.50 128 VAL A CA 1
ATOM 969 C C . VAL A 1 128 ? 0.245 0.932 -42.562 1.00 94.50 128 VAL A C 1
ATOM 971 O O . VAL A 1 128 ? 0.703 1.582 -41.625 1.00 94.50 128 VAL A O 1
ATOM 974 N N . VAL A 1 129 ? -0.680 1.410 -43.398 1.00 93.75 129 VAL A N 1
ATOM 975 C CA . VAL A 1 129 ? -1.107 2.819 -43.430 1.00 93.75 129 VAL A CA 1
ATOM 976 C C . VAL A 1 129 ? -2.620 2.952 -43.527 1.00 93.75 129 VAL A C 1
ATOM 978 O O . VAL A 1 129 ? -3.257 2.281 -44.342 1.00 93.75 129 VAL A O 1
ATOM 981 N N . ASN A 1 130 ? -3.202 3.865 -42.751 1.00 94.94 130 ASN A N 1
ATOM 982 C CA . ASN A 1 130 ? -4.572 4.312 -42.965 1.00 94.94 130 ASN A CA 1
ATOM 983 C C . ASN A 1 130 ? -4.614 5.355 -44.099 1.00 94.94 130 ASN A C 1
ATOM 985 O O . ASN A 1 130 ? -4.598 6.561 -43.862 1.00 94.94 130 ASN A O 1
ATOM 989 N N . ASP A 1 131 ? -4.663 4.871 -45.343 1.00 88.88 131 ASP A N 1
ATOM 990 C CA . ASP A 1 131 ? -4.879 5.689 -46.551 1.00 88.88 131 ASP A CA 1
ATOM 991 C C . ASP A 1 131 ? -6.369 6.114 -46.729 1.00 88.88 131 ASP A C 1
ATOM 993 O O . ASP A 1 131 ? -6.731 6.656 -47.774 1.00 88.88 131 ASP A O 1
ATOM 997 N N . ALA A 1 132 ? -7.249 5.859 -45.746 1.00 87.75 132 ALA A N 1
ATOM 998 C CA . ALA A 1 132 ? -8.684 6.172 -45.779 1.00 87.75 132 ALA A CA 1
ATOM 999 C C . ALA A 1 132 ? -9.055 7.388 -44.898 1.00 87.75 132 ALA A C 1
ATOM 1001 O O . ALA A 1 132 ? -8.231 7.932 -44.169 1.00 87.75 132 ALA A O 1
ATOM 1002 N N . LEU A 1 133 ? -10.319 7.830 -44.977 1.00 86.50 133 LEU A N 1
ATOM 1003 C CA . LEU A 1 133 ? -10.851 8.982 -44.222 1.00 86.50 133 LEU A CA 1
ATOM 1004 C C . LEU A 1 133 ? -11.518 8.607 -42.884 1.00 86.50 133 LEU A C 1
ATOM 1006 O O . LEU A 1 133 ? -11.906 9.496 -42.130 1.00 86.50 133 LEU A O 1
ATOM 1010 N N . GLU A 1 134 ? -11.650 7.316 -42.578 1.00 90.81 134 GLU A N 1
ATOM 1011 C CA . GLU A 1 134 ? -12.230 6.815 -41.325 1.00 90.81 134 GLU A CA 1
ATOM 1012 C C . GLU A 1 134 ? -11.137 6.207 -40.428 1.00 90.81 134 GLU A C 1
ATOM 1014 O O . GLU A 1 134 ? -10.213 5.577 -40.949 1.00 90.81 134 GLU A O 1
ATOM 1019 N N . PRO A 1 135 ? -11.214 6.338 -39.089 1.00 94.38 135 PRO A N 1
ATOM 1020 C CA . PRO A 1 135 ? -10.290 5.657 -38.188 1.00 94.38 135 PRO A CA 1
ATOM 1021 C C . PRO A 1 135 ? -10.415 4.128 -38.266 1.00 94.38 135 PRO A C 1
ATOM 1023 O O . PRO A 1 135 ? -11.518 3.575 -38.312 1.00 94.38 135 PRO A O 1
ATOM 1026 N N . ALA A 1 136 ? -9.276 3.442 -38.224 1.00 96.81 136 ALA A N 1
ATOM 1027 C CA . ALA A 1 136 ? -9.188 1.988 -38.291 1.00 96.81 136 ALA A CA 1
ATOM 1028 C C . ALA A 1 136 ? -8.593 1.390 -37.006 1.00 96.81 136 ALA A C 1
ATOM 1030 O O . ALA A 1 136 ? -7.896 2.063 -36.244 1.00 96.81 136 ALA A O 1
ATOM 1031 N N . VAL A 1 137 ? -8.846 0.099 -36.785 1.00 97.94 137 VAL A N 1
ATOM 1032 C CA . VAL A 1 137 ? -8.313 -0.689 -35.662 1.00 97.94 137 VAL A CA 1
ATOM 1033 C C . VAL A 1 137 ? -7.800 -2.022 -36.198 1.00 97.94 137 VAL A C 1
ATOM 1035 O O . VAL A 1 137 ? -8.482 -2.669 -36.995 1.00 97.94 137 VAL A O 1
ATOM 1038 N N . SER A 1 138 ? -6.622 -2.465 -35.760 1.00 98.19 138 SER A N 1
ATOM 1039 C CA . SER A 1 138 ? -6.073 -3.783 -36.097 1.00 98.19 138 SER A CA 1
ATOM 1040 C C . SER A 1 138 ? -5.448 -4.503 -34.900 1.00 98.19 138 SER A C 1
ATOM 1042 O O . SER A 1 138 ? -4.968 -3.892 -33.949 1.00 98.19 138 SER A O 1
ATOM 1044 N N . LEU A 1 139 ? -5.479 -5.831 -34.971 1.00 97.88 139 LEU A N 1
ATOM 1045 C CA . LEU A 1 139 ? -4.913 -6.783 -34.027 1.00 97.88 139 LEU A CA 1
ATOM 1046 C C . LEU A 1 139 ? -3.668 -7.422 -34.645 1.00 97.88 139 LEU A C 1
ATOM 1048 O O . LEU A 1 139 ? -3.721 -7.875 -35.788 1.00 97.88 139 LEU A O 1
ATOM 1052 N N . HIS A 1 140 ? -2.573 -7.500 -33.898 1.00 97.50 140 HIS A N 1
ATOM 1053 C CA . HIS A 1 140 ? -1.299 -8.052 -34.358 1.00 97.50 140 HIS A CA 1
ATOM 1054 C C . HIS A 1 140 ? -0.815 -9.096 -33.357 1.00 97.50 140 HIS A C 1
ATOM 1056 O O . HIS A 1 140 ? -0.643 -8.792 -32.180 1.00 97.50 140 HIS A O 1
ATOM 1062 N N . ILE A 1 141 ? -0.625 -10.334 -33.808 1.00 97.19 141 ILE A N 1
ATOM 1063 C CA . ILE A 1 141 ? -0.086 -11.426 -32.988 1.00 97.19 141 ILE A CA 1
ATOM 1064 C C . ILE A 1 141 ? 1.338 -11.731 -33.441 1.00 97.19 141 ILE A C 1
ATOM 1066 O O . ILE A 1 141 ? 1.539 -11.930 -34.637 1.00 97.19 141 ILE A O 1
ATOM 1070 N N . TYR A 1 142 ? 2.286 -11.839 -32.508 1.00 94.94 142 TYR A N 1
ATOM 1071 C CA . TYR A 1 142 ? 3.695 -12.143 -32.793 1.00 94.94 142 TYR A CA 1
ATOM 1072 C C . TYR A 1 142 ? 4.149 -13.427 -32.091 1.00 94.94 142 TYR A C 1
ATOM 1074 O O . TYR A 1 142 ? 3.943 -13.580 -30.886 1.00 94.94 142 TYR A O 1
ATOM 1082 N N . PHE A 1 143 ? 4.775 -14.340 -32.841 1.00 90.94 143 PHE A N 1
ATOM 1083 C CA . PHE A 1 143 ? 5.392 -15.569 -32.331 1.00 90.94 143 PHE A CA 1
ATOM 1084 C C . PHE A 1 143 ? 6.730 -15.872 -33.047 1.00 90.94 143 PHE A C 1
ATOM 1086 O O . PHE A 1 143 ? 6.727 -16.085 -34.265 1.00 90.94 143 PHE A O 1
ATOM 1093 N N . PRO A 1 144 ? 7.868 -15.967 -32.331 1.00 89.56 144 PRO A N 1
ATOM 1094 C CA . PRO A 1 144 ? 8.043 -15.615 -30.920 1.00 89.56 144 PRO A CA 1
ATOM 1095 C C . PRO A 1 144 ? 7.600 -14.180 -30.590 1.00 89.56 144 PRO A C 1
ATOM 1097 O O . PRO A 1 144 ? 7.483 -13.352 -31.495 1.00 89.56 144 PRO A O 1
ATOM 1100 N N . GLY A 1 145 ? 7.334 -13.906 -29.309 1.00 87.44 145 GLY A N 1
ATOM 1101 C CA . GLY A 1 145 ? 6.991 -12.571 -28.803 1.00 87.44 145 GLY A CA 1
ATOM 1102 C C . GLY A 1 145 ? 7.983 -11.504 -29.275 1.00 87.44 145 GLY A C 1
ATOM 1103 O O . GLY A 1 145 ? 9.155 -11.803 -29.514 1.00 87.44 145 GLY A O 1
ATOM 1104 N N . LEU A 1 146 ? 7.491 -10.285 -29.484 1.00 86.50 146 LEU A N 1
ATOM 1105 C CA . LEU A 1 146 ? 8.183 -9.282 -30.286 1.00 86.50 146 LEU A CA 1
ATOM 1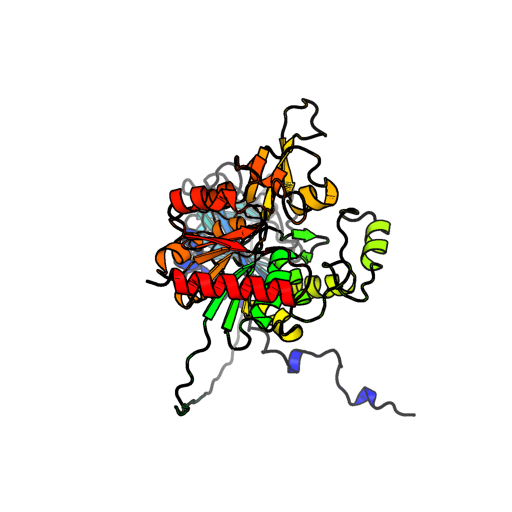106 C C . LEU A 1 146 ? 9.342 -8.642 -29.509 1.00 86.50 146 LEU A C 1
ATOM 1108 O O . LEU A 1 146 ? 9.123 -7.928 -28.535 1.00 86.50 146 LEU A O 1
ATOM 1112 N N . THR A 1 147 ? 10.577 -8.873 -29.956 1.00 82.38 147 THR A N 1
ATOM 1113 C CA . THR A 1 147 ? 11.783 -8.306 -29.321 1.00 82.38 147 THR A CA 1
ATOM 1114 C C . THR A 1 147 ? 12.346 -7.083 -30.040 1.00 82.38 147 THR A C 1
ATOM 1116 O O . THR A 1 147 ? 13.105 -6.327 -29.444 1.00 82.38 147 THR A O 1
ATOM 1119 N N . GLU A 1 148 ? 12.020 -6.895 -31.320 1.00 83.75 148 GLU A N 1
ATOM 1120 C CA . GLU A 1 148 ? 12.589 -5.851 -32.178 1.00 83.75 148 GLU A CA 1
ATOM 1121 C C . GLU A 1 148 ? 11.652 -5.530 -33.357 1.00 83.75 148 GLU A C 1
ATOM 1123 O O . GLU A 1 148 ? 10.967 -6.416 -33.869 1.00 83.75 148 GLU A O 1
ATOM 1128 N N . MET A 1 149 ? 11.638 -4.270 -33.808 1.00 87.94 149 MET A N 1
ATOM 1129 C CA . MET A 1 149 ? 10.988 -3.839 -35.058 1.00 87.94 149 MET A CA 1
ATOM 1130 C C . MET A 1 149 ? 11.954 -2.962 -35.875 1.00 87.94 149 MET A C 1
ATOM 1132 O O . MET A 1 149 ? 11.903 -1.733 -35.766 1.00 87.94 149 MET A O 1
ATOM 1136 N N . PRO A 1 150 ? 12.883 -3.550 -36.651 1.00 85.75 150 PRO A N 1
ATOM 1137 C CA . PRO A 1 150 ? 13.836 -2.787 -37.451 1.00 85.75 150 PRO A CA 1
ATOM 1138 C C . PRO A 1 150 ? 13.128 -1.939 -38.517 1.00 85.75 150 PRO A C 1
ATOM 1140 O O . PRO A 1 150 ? 12.391 -2.468 -39.350 1.00 85.75 150 PRO A O 1
ATOM 1143 N N . LEU A 1 151 ? 13.366 -0.623 -38.504 1.00 87.56 151 LEU A N 1
ATOM 1144 C CA . LEU A 1 151 ? 12.888 0.310 -39.531 1.00 87.56 151 LEU A CA 1
ATOM 1145 C C . LEU A 1 151 ? 13.787 0.265 -40.774 1.00 87.56 151 LEU A C 1
ATOM 1147 O O . LEU A 1 151 ? 15.014 0.273 -40.669 1.00 87.56 151 LEU A O 1
ATOM 1151 N N . HIS A 1 152 ? 13.169 0.297 -41.955 1.00 82.44 152 HIS A N 1
ATOM 1152 C CA . HIS A 1 152 ? 13.832 0.244 -43.260 1.00 82.44 152 HIS A CA 1
ATOM 1153 C C . HIS A 1 152 ? 13.558 1.504 -44.095 1.00 82.44 152 HIS A C 1
ATOM 1155 O O . HIS A 1 152 ? 12.440 2.025 -44.082 1.00 82.44 152 HIS A O 1
ATOM 1161 N N . PRO A 1 153 ? 14.534 1.996 -44.880 1.00 73.12 153 PRO A N 1
ATOM 1162 C CA . PRO A 1 153 ? 14.330 3.148 -45.752 1.00 73.12 153 PRO A CA 1
ATOM 1163 C C . PRO A 1 153 ? 13.414 2.801 -46.937 1.00 73.12 153 PRO A C 1
ATOM 1165 O O . PRO A 1 153 ? 13.721 1.937 -47.760 1.00 73.12 153 PRO A O 1
ATOM 1168 N N . THR A 1 154 ? 12.299 3.521 -47.068 1.00 58.84 154 THR A N 1
ATOM 1169 C CA . THR A 1 154 ? 11.357 3.381 -48.187 1.00 58.84 154 THR A CA 1
ATOM 1170 C C . THR A 1 154 ? 11.949 3.934 -49.486 1.00 58.84 154 THR A C 1
ATOM 1172 O O . THR A 1 154 ? 11.962 5.148 -49.696 1.00 58.84 154 THR A O 1
ATOM 1175 N N . GLN A 1 155 ? 12.407 3.060 -50.385 1.00 48.91 155 GLN A N 1
ATOM 1176 C CA . GLN A 1 155 ? 12.747 3.457 -51.756 1.00 48.91 155 GLN A CA 1
ATOM 1177 C C . GLN A 1 155 ? 11.478 3.744 -52.572 1.00 48.91 155 GLN A C 1
ATOM 1179 O O . GLN A 1 155 ? 10.489 3.012 -52.484 1.00 48.91 155 GLN A O 1
ATOM 1184 N N . SER A 1 156 ? 11.511 4.804 -53.381 1.00 32.25 156 SER A N 1
ATOM 1185 C CA . SER A 1 156 ? 10.469 5.109 -54.363 1.00 32.25 156 SER A CA 1
ATOM 1186 C C . SER A 1 156 ? 10.475 4.092 -55.514 1.00 32.25 156 SER A C 1
ATOM 1188 O O . SER A 1 156 ? 11.510 3.554 -55.898 1.00 32.25 156 SER A O 1
ATOM 1190 N N . SER A 1 157 ? 9.286 3.794 -56.034 1.00 35.34 157 SER A N 1
ATOM 1191 C CA . SER A 1 157 ? 9.005 2.624 -56.873 1.00 35.34 157 SER A CA 1
ATOM 1192 C C . SER A 1 157 ? 9.523 2.692 -58.312 1.00 35.34 157 SER A C 1
ATOM 1194 O O . SER A 1 157 ? 9.330 3.710 -58.971 1.00 35.34 157 SER A O 1
ATOM 1196 N N . GLU A 1 158 ? 9.889 1.530 -58.864 1.00 27.31 158 GLU A N 1
ATOM 1197 C CA . GLU A 1 158 ? 9.534 1.154 -60.244 1.00 27.31 158 GLU A CA 1
ATOM 1198 C C . GLU A 1 158 ? 8.962 -0.280 -60.303 1.00 27.31 158 GLU A C 1
ATOM 1200 O O . GLU A 1 158 ? 9.116 -1.078 -59.373 1.00 27.31 158 GLU A O 1
ATOM 1205 N N . LEU A 1 159 ? 8.208 -0.586 -61.366 1.00 35.56 159 LEU A N 1
ATOM 1206 C CA . LEU A 1 159 ? 7.273 -1.719 -61.414 1.00 35.56 159 LEU A CA 1
ATOM 1207 C C . LEU A 1 159 ? 7.830 -2.969 -62.111 1.00 35.56 159 LEU A C 1
ATOM 1209 O O . LEU A 1 159 ? 8.501 -2.870 -63.134 1.00 35.56 159 LEU A O 1
ATOM 1213 N N . SER A 1 160 ? 7.392 -4.154 -61.659 1.00 26.48 160 SER A N 1
ATOM 1214 C CA . SER A 1 160 ? 6.973 -5.268 -62.541 1.00 26.48 160 SER A CA 1
ATOM 1215 C C . SER A 1 160 ? 6.336 -6.427 -61.762 1.00 26.48 160 SER A C 1
ATOM 1217 O O . SER A 1 160 ? 6.753 -6.739 -60.642 1.00 26.48 160 SER A O 1
ATOM 1219 N N . ALA A 1 161 ? 5.328 -7.060 -62.373 1.00 28.12 161 ALA A N 1
ATOM 1220 C CA . ALA A 1 161 ? 4.405 -8.023 -61.754 1.00 28.12 161 ALA A CA 1
ATOM 1221 C C . ALA A 1 161 ? 4.602 -9.481 -62.304 1.00 28.12 161 ALA A C 1
ATOM 1223 O O . ALA A 1 161 ? 5.738 -9.789 -62.665 1.00 28.12 161 ALA A O 1
ATOM 1224 N N . PRO A 1 162 ? 3.651 -10.447 -62.229 1.00 54.53 162 PRO A N 1
ATOM 1225 C CA . PRO A 1 162 ? 3.868 -11.611 -61.350 1.00 54.53 162 PRO A CA 1
ATOM 1226 C C . PRO A 1 162 ? 3.592 -12.999 -61.984 1.00 54.53 162 PRO A C 1
ATOM 1228 O O . PRO A 1 162 ? 3.079 -13.092 -63.093 1.00 54.53 162 PRO A O 1
ATOM 1231 N N . THR A 1 163 ? 3.820 -14.089 -61.229 1.00 24.55 163 THR A N 1
ATOM 1232 C CA . THR A 1 163 ? 3.168 -15.408 -61.458 1.00 24.55 163 THR A CA 1
ATOM 1233 C C . THR A 1 163 ? 3.168 -16.295 -60.195 1.00 24.55 163 THR A C 1
ATOM 1235 O O . THR A 1 163 ? 3.971 -16.078 -59.293 1.00 24.55 163 THR A O 1
ATOM 1238 N N . ALA A 1 164 ? 2.256 -17.277 -60.132 1.00 27.72 164 ALA A N 1
ATOM 1239 C CA . ALA A 1 164 ? 2.017 -18.273 -59.057 1.00 27.72 164 ALA A CA 1
ATOM 1240 C C . ALA A 1 164 ? 1.271 -19.502 -59.688 1.00 27.72 164 ALA A C 1
ATOM 1242 O O . ALA A 1 164 ? 1.155 -19.474 -60.918 1.00 27.72 164 ALA A O 1
ATOM 1243 N N . PRO A 1 165 ? 0.690 -20.525 -58.988 1.00 59.44 165 PRO A N 1
ATOM 1244 C CA . PRO A 1 165 ? 0.579 -20.830 -57.540 1.00 59.44 165 PRO A CA 1
ATOM 1245 C C . PRO A 1 165 ? 0.722 -22.363 -57.193 1.00 59.44 165 PRO A C 1
ATOM 1247 O O . PRO A 1 165 ? 1.398 -23.083 -57.917 1.00 59.44 165 PRO A O 1
ATOM 1250 N N . ALA A 1 166 ? -0.011 -22.850 -56.158 1.00 27.47 166 ALA A N 1
ATOM 1251 C CA . ALA A 1 166 ? -0.432 -24.250 -55.838 1.00 27.47 166 ALA A CA 1
ATOM 1252 C C . ALA A 1 166 ? 0.533 -25.174 -55.031 1.00 27.47 166 ALA A C 1
ATOM 1254 O O . ALA A 1 166 ? 1.741 -25.058 -55.179 1.00 27.47 166 ALA A O 1
ATOM 1255 N N . ALA A 1 167 ? 0.096 -26.143 -54.187 1.00 26.94 167 ALA A N 1
ATOM 1256 C CA . ALA A 1 167 ? -1.194 -26.424 -53.493 1.00 26.94 167 ALA A CA 1
ATOM 1257 C C . ALA A 1 167 ? -1.022 -27.479 -52.337 1.00 26.94 167 ALA A C 1
ATOM 1259 O O . ALA A 1 167 ? 0.074 -27.992 -52.140 1.00 26.94 167 ALA A O 1
ATOM 1260 N N . ALA A 1 168 ? -2.091 -27.787 -51.569 1.00 28.86 168 ALA A N 1
ATOM 1261 C CA . ALA A 1 168 ? -2.158 -28.732 -50.408 1.00 28.86 168 ALA A CA 1
ATOM 1262 C C . ALA A 1 168 ? -2.756 -30.134 -50.800 1.00 28.86 168 ALA A C 1
ATOM 1264 O O . ALA A 1 168 ? -2.786 -30.359 -52.012 1.00 28.86 168 ALA A O 1
ATOM 1265 N N . PRO A 1 169 ? -3.270 -31.082 -49.937 1.00 44.81 169 PRO A N 1
ATOM 1266 C CA . PRO A 1 169 ? -3.617 -31.140 -48.485 1.00 44.81 169 PRO A CA 1
ATOM 1267 C C . PRO A 1 169 ? -2.750 -32.200 -47.712 1.00 44.81 169 PRO A C 1
ATOM 1269 O O . PRO A 1 169 ? -1.547 -32.135 -47.912 1.00 44.81 169 PRO A O 1
ATOM 1272 N N . ALA A 1 170 ? -3.123 -33.166 -46.829 1.00 28.34 170 ALA A N 1
ATOM 1273 C CA . ALA A 1 170 ? -4.341 -33.745 -46.177 1.00 28.34 170 ALA A CA 1
ATOM 1274 C C . ALA A 1 170 ? -3.901 -34.749 -45.039 1.00 28.34 170 ALA A C 1
ATOM 1276 O O . ALA A 1 170 ? -2.707 -35.005 -44.950 1.00 28.34 170 ALA A O 1
ATOM 1277 N N . ARG A 1 171 ? -4.704 -35.474 -44.213 1.00 30.33 171 ARG A N 1
ATOM 1278 C CA . ARG A 1 171 ? -6.020 -35.325 -43.506 1.00 30.33 171 ARG A CA 1
ATOM 1279 C C . ARG A 1 171 ? -6.331 -36.608 -42.654 1.00 30.33 171 ARG A C 1
ATOM 1281 O O . ARG A 1 171 ? -6.537 -37.653 -43.258 1.00 30.33 171 ARG A O 1
ATOM 1288 N N . TRP A 1 172 ? -6.486 -36.548 -41.315 1.00 23.52 172 TRP A N 1
ATOM 1289 C CA . TRP A 1 172 ? -7.163 -37.586 -40.468 1.00 23.52 172 TRP A CA 1
ATOM 1290 C C . TRP A 1 172 ? -7.576 -37.036 -39.076 1.00 23.52 172 TRP A C 1
ATOM 1292 O O . TRP A 1 172 ? -6.959 -36.082 -38.607 1.00 23.52 172 TRP A O 1
ATOM 1302 N N . ALA A 1 173 ? -8.609 -37.611 -38.429 1.00 28.17 173 ALA A N 1
ATOM 1303 C CA . ALA A 1 173 ? -9.064 -37.281 -37.064 1.00 28.17 173 ALA A CA 1
ATOM 1304 C C . ALA A 1 173 ? -9.998 -38.360 -36.453 1.00 28.17 173 ALA A C 1
ATOM 1306 O O . ALA A 1 173 ? -10.762 -38.978 -37.190 1.00 28.17 173 ALA A O 1
ATOM 1307 N N . SER A 1 174 ? -10.041 -38.493 -35.115 1.00 29.95 174 SER A N 1
ATOM 1308 C CA . SER A 1 174 ? -11.137 -39.147 -34.355 1.00 29.95 174 SER A CA 1
ATOM 1309 C C . SER A 1 174 ? -11.118 -38.775 -32.849 1.00 29.95 174 SER A C 1
ATOM 1311 O O . SER A 1 174 ? -10.144 -38.196 -32.378 1.00 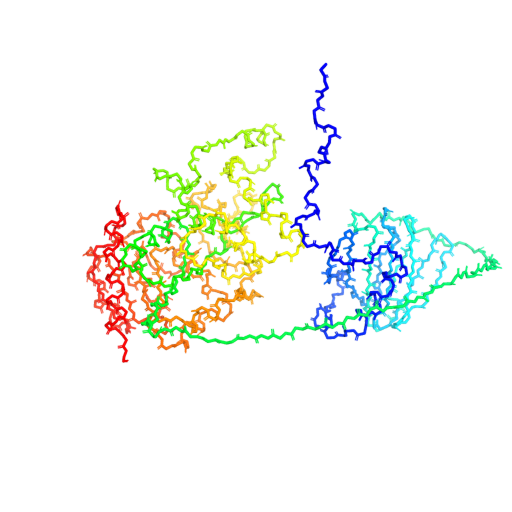29.95 174 SER A O 1
ATOM 1313 N N . ARG A 1 175 ? -12.210 -39.049 -32.107 1.00 32.12 175 ARG A N 1
ATOM 1314 C CA . ARG A 1 175 ? -12.493 -38.607 -30.710 1.00 32.12 175 ARG A CA 1
ATOM 1315 C C . ARG A 1 175 ? -12.800 -39.787 -29.762 1.00 32.12 175 ARG A C 1
ATOM 1317 O O . ARG A 1 175 ? -13.007 -40.878 -30.279 1.00 32.12 175 ARG A O 1
ATOM 1324 N N . VAL A 1 176 ? -12.951 -39.503 -28.448 1.00 29.55 176 VAL A N 1
ATOM 1325 C CA . VAL A 1 176 ? -13.812 -40.119 -27.375 1.00 29.55 176 VAL A CA 1
ATOM 1326 C C . VAL A 1 176 ? -13.092 -39.974 -26.010 1.00 29.55 176 VAL A C 1
ATOM 1328 O O . VAL A 1 176 ? -11.872 -40.064 -26.015 1.00 29.55 176 VAL A O 1
ATOM 1331 N N . ALA A 1 177 ? -13.691 -39.834 -24.813 1.00 29.20 177 ALA A N 1
ATOM 1332 C CA . ALA A 1 177 ? -14.911 -39.192 -24.263 1.00 29.20 177 ALA A CA 1
ATOM 1333 C C . ALA A 1 177 ? -14.802 -39.244 -22.699 1.00 29.20 177 ALA A C 1
ATOM 1335 O O . ALA A 1 177 ? -13.928 -39.945 -22.196 1.00 29.20 177 ALA A O 1
ATOM 1336 N N . GLU A 1 178 ? -15.660 -38.560 -21.923 1.00 32.72 178 GLU A N 1
ATOM 1337 C CA . GLU A 1 178 ? -15.540 -38.412 -20.445 1.00 32.72 178 GLU A CA 1
ATOM 1338 C C . GLU A 1 178 ? -16.907 -38.512 -19.718 1.00 32.72 178 GLU A C 1
ATOM 1340 O O . GLU A 1 178 ? -17.916 -38.094 -20.294 1.00 32.72 178 GLU A O 1
ATOM 1345 N N . PRO A 1 179 ? -16.972 -39.100 -18.498 1.00 36.78 179 PRO A N 1
ATOM 1346 C CA . PRO A 1 179 ? -17.901 -38.641 -17.434 1.00 36.78 179 PRO A CA 1
ATOM 1347 C C . PRO A 1 179 ? -17.338 -38.852 -15.976 1.00 36.78 179 PRO A C 1
ATOM 1349 O O . PRO A 1 179 ? -16.199 -39.289 -15.832 1.00 36.78 179 PRO A O 1
ATOM 1352 N N . PRO A 1 180 ? -18.090 -38.634 -14.864 1.00 42.09 180 PRO A N 1
ATOM 1353 C CA . PRO A 1 180 ? -18.402 -37.329 -14.256 1.00 42.09 180 PRO A CA 1
ATOM 1354 C C . PRO A 1 180 ? -18.108 -37.257 -12.719 1.00 42.09 180 PRO A C 1
ATOM 1356 O O . PRO A 1 180 ? -17.575 -38.191 -12.126 1.00 42.09 180 PRO A O 1
ATOM 1359 N N . ARG A 1 181 ? -18.494 -36.156 -12.040 1.00 40.44 181 ARG A N 1
ATOM 1360 C CA . ARG A 1 181 ? -18.366 -35.941 -10.569 1.00 40.44 181 ARG A CA 1
ATOM 1361 C C . ARG A 1 181 ? -19.702 -36.057 -9.805 1.00 40.44 181 ARG A C 1
ATOM 1363 O O . ARG A 1 181 ? -20.745 -35.742 -10.368 1.00 40.44 181 ARG A O 1
ATOM 1370 N N . THR A 1 182 ? -19.646 -36.329 -8.492 1.00 29.75 182 THR A N 1
ATOM 1371 C CA . THR A 1 182 ? -20.729 -36.079 -7.501 1.00 29.75 182 THR A CA 1
ATOM 1372 C C . THR A 1 182 ? -20.163 -35.674 -6.119 1.00 29.75 182 THR A C 1
ATOM 1374 O O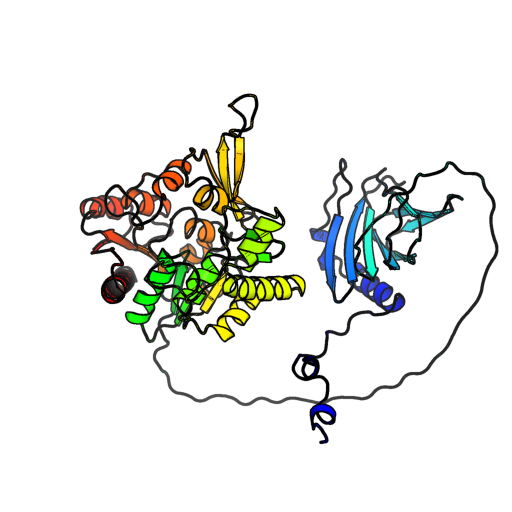 . THR A 1 182 ? -19.126 -36.221 -5.743 1.00 29.75 182 THR A O 1
ATOM 1377 N N . PRO A 1 183 ? -20.806 -34.762 -5.352 1.00 42.16 183 PRO A N 1
ATOM 1378 C CA . PRO A 1 183 ? -20.335 -34.276 -4.041 1.00 42.16 183 PRO A CA 1
ATOM 1379 C C . PRO A 1 183 ? -21.055 -34.911 -2.825 1.00 42.16 183 PRO A C 1
ATOM 1381 O O . PRO A 1 183 ? -22.015 -35.663 -2.986 1.00 42.16 183 PRO A O 1
ATOM 1384 N N . ALA A 1 184 ? -20.635 -34.545 -1.604 1.00 30.28 184 ALA A N 1
ATOM 1385 C CA . ALA A 1 184 ? -21.315 -34.836 -0.329 1.00 30.28 184 ALA A CA 1
ATOM 1386 C C . ALA A 1 184 ? -21.220 -33.631 0.643 1.00 30.28 184 ALA A C 1
ATOM 1388 O O . ALA A 1 184 ? -20.406 -32.736 0.425 1.00 30.28 184 ALA A O 1
ATOM 1389 N N . MET A 1 185 ? -22.055 -33.587 1.693 1.00 33.00 185 MET A N 1
ATOM 1390 C CA . MET A 1 185 ? -22.278 -32.402 2.548 1.00 33.00 185 MET A CA 1
ATOM 1391 C C . MET A 1 185 ? -22.110 -32.646 4.062 1.00 33.00 185 MET A C 1
ATOM 1393 O O . MET A 1 185 ? -22.502 -33.695 4.556 1.00 33.00 185 MET A O 1
ATOM 1397 N N . SER A 1 186 ? -21.754 -31.556 4.763 1.00 37.53 186 SER A N 1
ATOM 1398 C CA . SER A 1 186 ? -22.189 -31.156 6.123 1.00 37.53 186 SER A CA 1
ATOM 1399 C C . SER A 1 186 ? -21.711 -31.928 7.369 1.00 37.53 186 SER A C 1
ATOM 1401 O O . SER A 1 186 ? -21.763 -33.151 7.429 1.00 37.53 186 SER A O 1
ATOM 1403 N N . GLY A 1 187 ? -21.398 -31.164 8.431 1.00 31.56 187 GLY A N 1
ATOM 1404 C CA . GLY A 1 187 ? -21.589 -31.609 9.820 1.00 31.56 187 GLY A CA 1
ATOM 1405 C C . GLY A 1 187 ? -20.500 -31.226 10.832 1.00 31.56 187 GLY A C 1
ATOM 1406 O O . GLY A 1 187 ? -19.695 -32.077 11.197 1.00 31.56 187 GLY A O 1
ATOM 1407 N N . ALA A 1 188 ? -20.515 -29.999 11.370 1.00 32.16 188 ALA A N 1
ATOM 1408 C CA . ALA A 1 188 ? -19.766 -29.640 12.584 1.00 32.16 188 ALA A CA 1
ATOM 1409 C C . ALA A 1 188 ? -20.464 -28.529 13.392 1.00 32.16 188 ALA A C 1
ATOM 1411 O O . ALA A 1 188 ? -21.287 -27.789 12.859 1.00 32.16 188 ALA A O 1
ATOM 1412 N N . ALA A 1 189 ? -20.161 -28.453 14.692 1.00 35.03 189 ALA A N 1
ATOM 1413 C CA . ALA A 1 189 ? -20.836 -27.584 15.656 1.00 35.03 189 ALA A CA 1
ATOM 1414 C C . ALA A 1 189 ? -20.624 -26.079 15.409 1.00 35.03 189 ALA A C 1
ATOM 1416 O O . ALA A 1 189 ? -19.579 -25.660 14.914 1.00 35.03 189 ALA A O 1
ATOM 1417 N N . ALA A 1 190 ? -21.583 -25.272 15.876 1.00 38.62 190 ALA A N 1
ATOM 1418 C CA . ALA A 1 190 ? -21.435 -23.827 15.997 1.00 38.62 190 ALA A CA 1
ATOM 1419 C C . ALA A 1 190 ? -20.357 -23.485 17.040 1.00 38.62 190 ALA A C 1
ATOM 1421 O O . ALA A 1 190 ? -20.630 -23.356 18.234 1.00 38.62 190 ALA A O 1
ATOM 1422 N N . ARG A 1 191 ? -19.115 -23.332 16.572 1.00 44.53 191 ARG A N 1
ATOM 1423 C CA . ARG A 1 191 ? -18.181 -22.394 17.199 1.00 44.53 191 ARG A CA 1
ATOM 1424 C C . ARG A 1 191 ? -18.793 -20.996 17.079 1.00 44.53 191 ARG A C 1
ATOM 1426 O O . ARG A 1 191 ? -19.465 -20.714 16.088 1.00 44.53 191 ARG A O 1
ATOM 1433 N N . LEU A 1 192 ? -18.532 -20.123 18.050 1.00 58.81 192 LEU A N 1
ATOM 1434 C CA . LEU A 1 192 ? -18.587 -18.690 17.766 1.00 58.81 192 LEU A CA 1
ATOM 1435 C C . LEU A 1 192 ? -17.593 -18.440 16.624 1.00 58.81 192 LEU A C 1
ATOM 1437 O O . LEU A 1 192 ? -16.473 -18.957 16.681 1.00 58.81 192 LEU A O 1
ATOM 1441 N N . SER A 1 193 ? -18.021 -17.751 15.568 1.00 69.94 193 SER A N 1
ATOM 1442 C CA . SER A 1 193 ? -17.117 -17.401 14.471 1.00 69.94 193 SER A CA 1
ATOM 1443 C C . SER A 1 193 ? -15.952 -16.575 15.028 1.00 69.94 193 SER A C 1
ATOM 1445 O O . SER A 1 193 ? -16.189 -15.748 15.912 1.00 69.94 193 SER A O 1
ATOM 1447 N N . PRO A 1 194 ? -14.708 -16.801 14.566 1.00 85.31 194 PRO A N 1
ATOM 1448 C CA . PRO A 1 194 ? -13.584 -15.963 14.967 1.00 85.31 194 PRO A CA 1
ATOM 1449 C C . PRO A 1 194 ? -13.870 -14.512 14.567 1.00 85.31 194 PRO A C 1
ATOM 1451 O O . PRO A 1 194 ? -14.439 -14.280 13.502 1.00 85.31 194 PRO A O 1
ATOM 1454 N N . MET A 1 195 ? -13.487 -13.552 15.415 1.00 94.88 195 MET A N 1
ATOM 1455 C CA . MET A 1 195 ? -13.630 -12.128 15.098 1.00 94.88 195 MET A CA 1
ATOM 1456 C C . MET A 1 195 ? -12.798 -11.807 13.855 1.00 94.88 195 MET A C 1
ATOM 1458 O O . MET A 1 195 ? -11.608 -12.123 13.812 1.00 94.88 195 MET A O 1
ATOM 1462 N N . ARG A 1 196 ? -13.420 -11.186 12.857 1.00 98.38 196 ARG A N 1
ATOM 1463 C CA . ARG A 1 196 ? -12.813 -10.844 11.569 1.00 98.38 196 ARG A CA 1
ATOM 1464 C C . ARG A 1 196 ? -12.290 -9.417 11.640 1.00 98.38 196 ARG A C 1
ATOM 1466 O O . ARG A 1 196 ? -13.067 -8.473 11.768 1.00 98.38 196 ARG A O 1
ATOM 1473 N N . ILE A 1 197 ? -10.973 -9.258 11.600 1.00 98.75 197 ILE A N 1
ATOM 1474 C CA . ILE A 1 197 ? -10.304 -7.968 11.796 1.00 98.75 197 ILE A CA 1
ATOM 1475 C C . ILE A 1 197 ? -9.609 -7.572 10.496 1.00 98.75 197 ILE A C 1
ATOM 1477 O O . ILE A 1 197 ? -8.734 -8.295 10.016 1.00 98.75 197 ILE A O 1
ATOM 1481 N N . VAL A 1 198 ? -9.957 -6.408 9.948 1.00 98.88 198 VAL A N 1
ATOM 1482 C CA . VAL A 1 198 ? -9.230 -5.808 8.821 1.00 98.88 198 VAL A CA 1
ATOM 1483 C C . VAL A 1 198 ? -8.240 -4.769 9.332 1.00 98.88 198 VAL A C 1
ATOM 1485 O O . VAL A 1 198 ? -8.589 -3.921 10.149 1.00 98.88 198 VAL A O 1
ATOM 1488 N N . VAL A 1 199 ? -7.001 -4.811 8.840 1.00 98.81 199 VAL A N 1
ATOM 1489 C CA . VAL A 1 199 ? -5.943 -3.855 9.205 1.00 98.81 199 VAL A CA 1
ATOM 1490 C C . VAL A 1 199 ? -5.335 -3.238 7.948 1.00 98.81 199 VAL A C 1
ATOM 1492 O O . VAL A 1 199 ? -4.815 -3.963 7.099 1.00 98.81 199 VAL A O 1
ATOM 1495 N N . LEU A 1 200 ? -5.356 -1.907 7.836 1.00 98.44 200 LEU A N 1
ATOM 1496 C CA . LEU A 1 200 ? -4.728 -1.177 6.724 1.00 98.44 200 LEU A CA 1
ATOM 1497 C C . LEU A 1 200 ? -3.262 -0.890 7.074 1.00 98.44 200 LEU A C 1
ATOM 1499 O O . LEU A 1 200 ? -2.965 0.083 7.765 1.00 98.44 200 LEU A O 1
ATOM 1503 N N . ALA A 1 201 ? -2.336 -1.753 6.658 1.00 94.94 201 ALA A N 1
ATOM 1504 C CA . ALA A 1 201 ? -0.961 -1.745 7.160 1.00 94.94 201 ALA A CA 1
ATOM 1505 C C . ALA A 1 201 ? 0.085 -1.353 6.109 1.00 94.94 201 ALA A C 1
ATOM 1507 O O . ALA A 1 201 ? 0.038 -1.774 4.954 1.00 94.94 201 ALA A O 1
ATOM 1508 N N . GLY A 1 202 ? 1.099 -0.616 6.565 1.00 82.88 202 GLY A N 1
ATOM 1509 C CA . GLY A 1 202 ? 2.331 -0.362 5.827 1.00 82.88 202 GLY A CA 1
ATOM 1510 C C . GLY A 1 202 ? 3.541 -0.309 6.762 1.00 82.88 202 GLY A C 1
ATOM 1511 O O . GLY A 1 202 ? 3.431 0.043 7.942 1.00 82.88 202 GLY A O 1
ATOM 1512 N N . GLY A 1 203 ? 4.695 -0.689 6.229 1.00 85.50 203 GLY A N 1
ATOM 1513 C CA . GLY A 1 203 ? 6.007 -0.626 6.850 1.00 85.50 203 GLY A CA 1
ATOM 1514 C C . GLY A 1 203 ? 6.167 -1.311 8.208 1.00 85.50 203 GLY A C 1
ATOM 1515 O O . GLY A 1 203 ? 5.362 -2.114 8.688 1.00 85.50 203 GLY A O 1
ATOM 1516 N N . ILE A 1 204 ? 7.269 -0.939 8.860 1.00 87.44 204 ILE A N 1
ATOM 1517 C CA . ILE A 1 204 ? 7.704 -1.467 10.160 1.00 87.44 204 ILE A CA 1
ATOM 1518 C C . ILE A 1 204 ? 6.670 -1.168 11.265 1.00 87.44 204 ILE A C 1
ATOM 1520 O O . ILE A 1 204 ? 6.543 -1.940 12.213 1.00 87.44 204 ILE A O 1
ATOM 1524 N N . GLY A 1 205 ? 5.934 -0.053 11.157 1.00 88.75 205 GLY A N 1
ATOM 1525 C CA . GLY A 1 205 ? 4.900 0.347 12.117 1.00 88.75 205 GLY A CA 1
ATOM 1526 C C . GLY A 1 205 ? 3.725 -0.629 12.132 1.00 88.75 205 GLY A C 1
ATOM 1527 O O . GLY A 1 205 ? 3.459 -1.253 13.161 1.00 88.75 205 GLY A O 1
ATOM 1528 N N . GLY A 1 206 ? 3.082 -0.831 10.977 1.00 93.31 206 GLY A N 1
ATOM 1529 C CA . GLY A 1 206 ? 1.992 -1.795 10.822 1.00 93.31 206 GLY A CA 1
ATOM 1530 C C . GLY A 1 206 ? 2.423 -3.224 11.154 1.00 93.31 206 GLY A C 1
ATOM 1531 O O . GLY A 1 206 ? 1.744 -3.910 11.915 1.00 93.31 206 GLY A O 1
ATOM 1532 N N . ALA A 1 207 ? 3.596 -3.652 10.679 1.00 94.06 207 ALA A N 1
ATOM 1533 C CA . ALA A 1 207 ? 4.120 -4.992 10.947 1.00 94.06 207 ALA A CA 1
ATOM 1534 C C . ALA A 1 207 ? 4.392 -5.263 12.445 1.00 94.06 207 ALA A C 1
ATOM 1536 O O . ALA A 1 207 ? 4.172 -6.378 12.924 1.00 94.06 207 ALA A O 1
ATOM 1537 N N . ARG A 1 208 ? 4.817 -4.247 13.214 1.00 94.19 208 ARG A N 1
ATOM 1538 C CA . ARG A 1 208 ? 4.941 -4.336 14.682 1.00 94.19 208 ARG A CA 1
ATOM 1539 C C . ARG A 1 208 ? 3.580 -4.382 15.368 1.00 94.19 208 ARG A C 1
ATOM 1541 O O . ARG A 1 208 ? 3.380 -5.250 16.217 1.00 94.19 208 ARG A O 1
ATOM 1548 N N . PHE A 1 209 ? 2.649 -3.511 14.975 1.00 97.25 209 PHE A N 1
ATOM 1549 C CA . PHE A 1 209 ? 1.286 -3.504 15.515 1.00 97.25 209 PHE A CA 1
ATOM 1550 C C . PHE A 1 209 ? 0.598 -4.864 15.333 1.00 97.25 209 PHE A C 1
ATOM 1552 O O . PHE A 1 209 ? 0.033 -5.398 16.285 1.00 97.25 209 PHE A O 1
ATOM 1559 N N . LEU A 1 210 ? 0.738 -5.476 14.152 1.00 97.94 210 LEU A N 1
ATOM 1560 C CA . LEU A 1 210 ? 0.175 -6.792 13.836 1.00 97.94 210 LEU A CA 1
ATOM 1561 C C . LEU A 1 210 ? 0.681 -7.908 14.767 1.00 97.94 210 LEU A C 1
ATOM 1563 O O . LEU A 1 210 ? -0.126 -8.723 15.208 1.00 97.94 210 LEU A O 1
ATOM 1567 N N . ARG A 1 211 ? 1.966 -7.912 15.160 1.00 96.62 211 ARG A N 1
ATOM 1568 C CA . ARG A 1 211 ? 2.469 -8.854 16.183 1.00 96.62 211 ARG A CA 1
ATOM 1569 C C . ARG A 1 211 ? 1.740 -8.686 17.523 1.00 96.62 211 ARG A C 1
ATOM 1571 O O . ARG A 1 211 ? 1.392 -9.678 18.158 1.00 96.62 211 ARG A O 1
ATOM 1578 N N . GLY A 1 212 ? 1.499 -7.443 17.947 1.00 98.00 212 GLY A N 1
ATOM 1579 C CA . GLY A 1 212 ? 0.726 -7.148 19.158 1.00 98.00 212 GLY A CA 1
ATOM 1580 C C . GLY A 1 212 ? -0.737 -7.570 19.037 1.00 98.00 212 GLY A C 1
ATOM 1581 O O . GLY A 1 212 ? -1.256 -8.206 19.950 1.00 98.00 212 GLY A O 1
ATOM 1582 N N . LEU A 1 213 ? -1.373 -7.301 17.895 1.00 98.56 213 LEU A N 1
ATOM 1583 C CA . LEU A 1 213 ? -2.754 -7.694 17.607 1.00 98.56 213 LEU A CA 1
ATOM 1584 C C . LEU A 1 213 ? -2.941 -9.217 17.653 1.00 98.56 213 LEU A C 1
ATOM 1586 O O . LEU A 1 213 ? -3.825 -9.690 18.359 1.00 98.56 213 LEU A O 1
ATOM 1590 N N . MET A 1 214 ? -2.063 -9.987 17.004 1.00 98.00 214 MET A N 1
ATOM 1591 C CA . MET A 1 214 ? -2.070 -11.458 17.071 1.00 98.00 214 MET A CA 1
ATOM 1592 C C . MET A 1 214 ? -1.840 -11.989 18.498 1.00 98.00 214 MET A C 1
ATOM 1594 O O . MET A 1 214 ? -2.319 -13.065 18.844 1.00 98.00 214 MET A O 1
ATOM 1598 N N . SER A 1 215 ? -1.128 -11.237 19.346 1.00 97.81 215 SER A N 1
ATOM 1599 C CA . SER A 1 215 ? -0.945 -11.569 20.766 1.00 97.81 215 SER A CA 1
ATOM 1600 C C . SER A 1 215 ? -2.114 -11.128 21.662 1.00 97.81 215 SER A C 1
ATOM 1602 O O . SER A 1 215 ? -2.210 -11.621 22.787 1.00 97.81 215 SER A O 1
ATOM 1604 N N . ALA A 1 216 ? -2.958 -10.198 21.210 1.00 97.81 216 ALA A N 1
ATOM 1605 C CA . ALA A 1 216 ? -4.130 -9.701 21.933 1.00 97.81 216 ALA A CA 1
ATOM 1606 C C . ALA A 1 216 ? -5.411 -10.470 21.564 1.00 97.81 216 ALA A C 1
ATOM 1608 O O . ALA A 1 216 ? -6.245 -10.726 22.430 1.00 97.81 216 ALA A O 1
ATOM 1609 N N . ALA A 1 217 ? -5.537 -10.875 20.298 1.00 97.06 217 ALA A N 1
ATOM 1610 C CA . ALA A 1 217 ? -6.669 -11.606 19.737 1.00 97.06 217 ALA A CA 1
ATOM 1611 C C . ALA A 1 217 ? -6.191 -12.880 18.996 1.00 97.06 217 ALA A C 1
ATOM 1613 O O . ALA A 1 217 ? -6.272 -12.951 17.770 1.00 97.06 217 ALA A O 1
ATOM 1614 N N . PRO A 1 218 ? -5.674 -13.899 19.714 1.00 95.75 218 PRO A N 1
ATOM 1615 C CA . PRO A 1 218 ? -5.057 -15.086 19.106 1.00 95.75 218 PRO A CA 1
ATOM 1616 C C . PRO A 1 218 ? -6.040 -16.013 18.370 1.00 95.75 218 PRO A C 1
ATOM 1618 O O . PRO A 1 218 ? -5.608 -16.840 17.572 1.00 95.75 218 PRO A O 1
ATOM 1621 N N . ASP A 1 219 ? -7.344 -15.880 18.632 1.00 95.44 219 ASP A N 1
ATOM 1622 C CA . ASP A 1 219 ? -8.424 -16.629 17.976 1.00 95.44 219 ASP A CA 1
ATOM 1623 C C . ASP A 1 219 ? -9.126 -15.823 16.854 1.00 95.44 219 ASP A C 1
ATOM 1625 O O . ASP A 1 219 ? -10.170 -16.250 16.361 1.00 95.44 219 ASP A O 1
ATOM 1629 N N . ALA A 1 220 ? -8.609 -14.648 16.468 1.00 97.12 220 ALA A N 1
ATOM 1630 C CA . ALA A 1 220 ? -9.190 -13.802 15.419 1.00 97.12 220 ALA A CA 1
ATOM 1631 C C . ALA A 1 220 ? -8.708 -14.177 14.004 1.00 97.12 220 ALA A C 1
ATOM 1633 O O . ALA A 1 220 ? -7.574 -14.617 13.812 1.00 97.12 220 ALA A O 1
ATOM 1634 N N . ASP A 1 221 ? -9.557 -13.941 13.002 1.00 97.94 221 ASP A N 1
ATOM 1635 C CA . ASP A 1 221 ? -9.194 -14.020 11.584 1.00 97.94 221 ASP A CA 1
ATOM 1636 C C . ASP A 1 221 ? -8.773 -12.625 11.101 1.00 97.94 221 ASP A C 1
ATOM 1638 O O . ASP A 1 221 ? -9.597 -11.721 10.939 1.00 97.94 221 ASP A O 1
ATOM 1642 N N . ILE A 1 222 ? -7.465 -12.421 10.943 1.00 98.69 222 ILE A N 1
ATOM 1643 C CA . ILE A 1 222 ? -6.882 -11.117 10.618 1.00 98.69 222 ILE A CA 1
ATOM 1644 C C . ILE A 1 222 ? -6.580 -11.060 9.118 1.00 98.69 222 ILE A C 1
ATOM 1646 O O . ILE A 1 222 ? -5.705 -11.772 8.615 1.00 98.69 222 ILE A O 1
ATOM 1650 N N . THR A 1 223 ? -7.257 -10.156 8.408 1.00 98.88 223 THR A N 1
ATOM 1651 C CA . THR A 1 223 ? -6.898 -9.769 7.039 1.00 98.88 223 THR A CA 1
ATOM 1652 C C . THR A 1 223 ? -6.134 -8.447 7.055 1.00 98.88 223 THR A C 1
ATOM 1654 O O . THR A 1 223 ? -6.582 -7.450 7.616 1.00 98.88 223 THR A O 1
ATOM 1657 N N . VAL A 1 224 ? -4.976 -8.422 6.405 1.00 98.88 224 VAL A N 1
ATOM 1658 C CA . VAL A 1 224 ? -4.145 -7.229 6.253 1.00 98.88 224 VAL A CA 1
ATOM 1659 C C . VAL A 1 224 ? -4.277 -6.722 4.825 1.00 98.88 224 VAL A C 1
ATOM 1661 O O . VAL A 1 224 ? -3.927 -7.438 3.888 1.00 98.88 224 VAL A O 1
ATOM 1664 N N . ILE A 1 225 ? -4.742 -5.485 4.669 1.00 98.88 225 ILE A N 1
ATOM 1665 C CA . ILE A 1 225 ? -4.677 -4.750 3.406 1.00 98.88 225 ILE A CA 1
ATOM 1666 C C . ILE A 1 225 ? -3.344 -3.999 3.423 1.00 98.88 225 ILE A C 1
ATOM 1668 O O . ILE A 1 225 ? -3.168 -3.033 4.165 1.00 98.88 225 ILE A O 1
ATOM 1672 N N . GLY A 1 226 ? -2.378 -4.512 2.670 1.00 98.44 226 GLY A N 1
ATOM 1673 C CA . GLY A 1 226 ? -1.018 -4.000 2.594 1.00 98.44 226 GLY A CA 1
ATOM 1674 C C . GLY A 1 226 ? -0.882 -2.873 1.575 1.00 98.44 226 GLY A C 1
ATOM 1675 O O . GLY A 1 226 ? -1.288 -3.017 0.420 1.00 98.44 226 GLY A O 1
ATOM 1676 N N . ASN A 1 227 ? -0.268 -1.771 1.996 1.00 98.50 227 ASN A N 1
ATOM 1677 C CA . ASN A 1 227 ? 0.143 -0.684 1.113 1.00 98.50 227 ASN A CA 1
ATOM 1678 C C . ASN A 1 227 ? 1.043 -1.204 -0.024 1.00 98.50 227 ASN A C 1
ATOM 1680 O O . ASN A 1 227 ? 1.977 -1.967 0.222 1.00 98.50 227 ASN A O 1
ATOM 1684 N N . THR A 1 228 ? 0.783 -0.755 -1.254 1.00 98.25 228 THR A N 1
ATOM 1685 C CA . THR A 1 228 ? 1.664 -0.979 -2.414 1.00 98.25 228 THR A CA 1
ATOM 1686 C C . THR A 1 228 ? 2.234 0.317 -2.990 1.00 98.25 228 THR A C 1
ATOM 1688 O O . THR A 1 228 ? 2.989 0.258 -3.946 1.00 98.25 228 THR A O 1
ATOM 1691 N N . GLY A 1 229 ? 1.967 1.491 -2.406 1.00 96.88 229 GLY A N 1
ATOM 1692 C CA . GLY A 1 229 ? 2.542 2.758 -2.881 1.00 96.88 229 GLY A CA 1
ATOM 1693 C C . GLY A 1 229 ? 4.069 2.848 -2.764 1.00 96.88 229 GLY A C 1
ATOM 1694 O O . GLY A 1 229 ? 4.698 3.606 -3.496 1.00 96.88 229 GLY A O 1
ATOM 1695 N N . ASP A 1 230 ? 4.682 2.060 -1.882 1.00 95.56 230 ASP A N 1
ATOM 1696 C CA . ASP A 1 230 ? 6.141 2.001 -1.705 1.00 95.56 230 ASP A CA 1
ATOM 1697 C C . ASP A 1 230 ? 6.843 1.034 -2.682 1.00 95.56 230 ASP A C 1
ATOM 1699 O O . ASP A 1 230 ? 8.077 0.933 -2.679 1.00 95.56 230 ASP A O 1
ATOM 1703 N N . ASP A 1 231 ? 6.066 0.330 -3.510 1.00 96.19 231 ASP A N 1
ATOM 1704 C CA . ASP A 1 231 ? 6.511 -0.640 -4.506 1.00 96.19 231 ASP A CA 1
ATOM 1705 C C . ASP A 1 231 ? 7.382 -0.013 -5.599 1.00 96.19 231 ASP A C 1
ATOM 1707 O O . ASP A 1 231 ? 7.099 1.065 -6.099 1.00 96.19 231 ASP A O 1
ATOM 1711 N N . ILE A 1 232 ? 8.418 -0.726 -6.051 1.00 92.12 232 ILE A N 1
ATOM 1712 C CA . ILE A 1 232 ? 9.331 -0.212 -7.081 1.00 92.12 232 ILE A CA 1
ATOM 1713 C C . ILE A 1 232 ? 9.865 -1.334 -7.981 1.00 92.12 232 ILE A C 1
ATOM 1715 O O . ILE A 1 232 ? 9.922 -2.502 -7.587 1.00 92.12 232 ILE A O 1
ATOM 1719 N N . HIS A 1 233 ? 10.276 -0.984 -9.202 1.00 89.31 233 HIS A N 1
ATOM 1720 C CA . HIS A 1 233 ? 11.066 -1.854 -10.073 1.00 89.31 233 HIS A CA 1
ATOM 1721 C C . HIS A 1 233 ? 12.553 -1.478 -10.004 1.00 89.31 233 HIS A C 1
ATOM 1723 O O . HIS A 1 233 ? 12.937 -0.381 -10.408 1.00 89.31 233 HIS A O 1
ATOM 1729 N N . LEU A 1 234 ? 13.401 -2.393 -9.529 1.00 85.31 234 LEU A N 1
ATOM 1730 C CA . LEU A 1 234 ? 14.850 -2.200 -9.399 1.00 85.31 234 LEU A CA 1
ATOM 1731 C C . LEU A 1 234 ? 15.598 -3.405 -9.968 1.00 85.31 234 LEU A C 1
ATOM 1733 O O . LEU A 1 234 ? 15.216 -4.546 -9.733 1.00 85.31 234 LEU A O 1
ATOM 1737 N N . PHE A 1 235 ? 16.660 -3.159 -10.740 1.00 83.88 235 PHE A N 1
ATOM 1738 C CA . PHE A 1 235 ? 17.449 -4.206 -11.418 1.00 83.88 235 PHE A CA 1
ATOM 1739 C C . PHE A 1 235 ? 16.609 -5.145 -12.318 1.00 83.88 235 PHE A C 1
ATOM 1741 O O . PHE A 1 235 ? 16.975 -6.292 -12.553 1.00 83.88 235 PHE A O 1
ATOM 1748 N N . GLY A 1 236 ? 15.463 -4.660 -12.816 1.00 84.44 236 GLY A N 1
ATOM 1749 C CA . GLY A 1 236 ? 14.483 -5.453 -13.572 1.00 84.44 236 GLY A CA 1
ATOM 1750 C C . GLY A 1 236 ? 13.550 -6.319 -12.713 1.00 84.44 236 GLY A C 1
ATOM 1751 O O . GLY A 1 236 ? 12.710 -7.023 -13.266 1.00 84.44 236 GLY A O 1
ATOM 1752 N N . LEU A 1 237 ? 13.670 -6.261 -11.384 1.00 91.06 237 LEU A N 1
ATOM 1753 C CA . LEU A 1 237 ? 12.868 -7.018 -10.426 1.00 91.06 237 LEU A CA 1
ATOM 1754 C C . LEU A 1 237 ? 11.826 -6.139 -9.732 1.00 91.06 237 LEU A C 1
ATOM 1756 O O . LEU A 1 237 ? 12.060 -4.964 -9.451 1.00 91.06 237 LEU A O 1
ATOM 1760 N N . LYS A 1 238 ? 10.683 -6.741 -9.406 1.00 94.75 238 LYS A N 1
ATOM 1761 C CA . LYS A 1 238 ? 9.604 -6.131 -8.632 1.00 94.75 238 LYS A CA 1
ATOM 1762 C C . LYS A 1 238 ? 9.876 -6.256 -7.127 1.00 94.75 238 LYS A C 1
ATOM 1764 O O . LYS A 1 238 ? 9.893 -7.361 -6.579 1.00 94.75 238 LYS A O 1
ATOM 1769 N N . VAL A 1 239 ? 10.002 -5.121 -6.452 1.00 95.12 239 VAL A N 1
ATOM 1770 C CA . VAL A 1 239 ? 10.110 -4.996 -4.989 1.00 95.12 239 VAL A CA 1
ATOM 1771 C C . VAL A 1 239 ? 8.752 -4.546 -4.430 1.00 95.12 239 VAL A C 1
ATOM 1773 O O . VAL A 1 239 ? 8.065 -3.750 -5.080 1.00 95.12 239 VAL A O 1
ATOM 1776 N N . CYS A 1 240 ? 8.354 -5.062 -3.261 1.00 96.88 240 CYS A N 1
ATOM 1777 C CA . CYS A 1 240 ? 7.126 -4.665 -2.553 1.00 96.88 240 CYS A CA 1
ATOM 1778 C C . CYS A 1 240 ? 7.410 -4.450 -1.053 1.00 96.88 240 CYS A C 1
ATOM 1780 O O . CYS A 1 240 ? 7.089 -5.331 -0.252 1.00 96.88 240 CYS A O 1
ATOM 1782 N N . PRO A 1 241 ? 8.054 -3.333 -0.657 1.00 93.88 241 PRO A N 1
ATOM 1783 C CA . PRO A 1 241 ? 8.676 -3.194 0.664 1.00 93.88 241 PRO A CA 1
ATOM 1784 C C . PRO A 1 241 ? 7.733 -3.428 1.847 1.00 93.88 241 PRO A C 1
ATOM 1786 O O . PRO A 1 241 ? 8.132 -4.057 2.827 1.00 93.88 241 PRO A O 1
ATOM 1789 N N . ASP A 1 242 ? 6.482 -2.980 1.749 1.00 95.81 242 ASP A N 1
ATOM 1790 C CA . ASP A 1 242 ? 5.502 -3.089 2.832 1.00 95.81 242 ASP A CA 1
ATOM 1791 C C . ASP A 1 242 ? 4.918 -4.502 2.954 1.00 95.81 242 ASP A C 1
ATOM 1793 O O . ASP A 1 242 ? 4.857 -5.048 4.060 1.00 95.81 242 ASP A O 1
ATOM 1797 N N . LEU A 1 243 ? 4.590 -5.144 1.826 1.00 97.69 243 LEU A N 1
ATOM 1798 C CA . LEU A 1 243 ? 4.177 -6.553 1.794 1.00 97.69 243 LEU A CA 1
ATOM 1799 C C . LEU A 1 243 ? 5.297 -7.472 2.297 1.00 97.69 243 LEU A C 1
ATOM 1801 O O . LEU A 1 243 ? 5.051 -8.339 3.135 1.00 97.69 243 LEU A O 1
ATOM 1805 N N . ASP A 1 244 ? 6.529 -7.255 1.827 1.00 95.81 244 ASP A N 1
ATOM 1806 C CA . ASP A 1 244 ? 7.707 -8.012 2.259 1.00 95.81 244 ASP A CA 1
ATOM 1807 C C . ASP A 1 244 ? 7.989 -7.782 3.754 1.00 95.81 244 ASP A C 1
ATOM 1809 O O . ASP A 1 244 ? 8.201 -8.744 4.493 1.00 95.81 244 ASP A O 1
ATOM 1813 N N . THR A 1 245 ? 7.882 -6.542 4.249 1.00 94.25 245 THR A N 1
ATOM 1814 C CA . THR A 1 245 ? 8.061 -6.229 5.678 1.00 94.25 245 THR A CA 1
ATOM 1815 C C . THR A 1 245 ? 7.021 -6.923 6.556 1.00 94.25 245 THR A C 1
ATOM 1817 O O . THR A 1 245 ? 7.406 -7.530 7.559 1.00 94.25 245 THR A O 1
ATOM 1820 N N . VAL A 1 246 ? 5.729 -6.893 6.208 1.00 95.94 246 VAL A N 1
ATOM 1821 C CA . VAL A 1 246 ? 4.687 -7.603 6.978 1.00 95.94 246 VAL A CA 1
ATOM 1822 C C . VAL A 1 246 ? 4.923 -9.115 6.931 1.00 95.94 246 VAL A C 1
ATOM 1824 O O . VAL A 1 246 ? 4.988 -9.764 7.978 1.00 95.94 246 VAL A O 1
ATOM 1827 N N . MET A 1 247 ? 5.135 -9.671 5.737 1.00 96.81 247 MET A N 1
ATOM 1828 C CA . MET A 1 247 ? 5.346 -11.104 5.519 1.00 96.81 247 MET A CA 1
ATOM 1829 C C . MET A 1 247 ? 6.570 -11.645 6.274 1.00 96.81 247 MET A C 1
ATOM 1831 O O . MET A 1 247 ? 6.468 -12.677 6.937 1.00 96.81 247 MET A O 1
ATOM 1835 N N . TYR A 1 248 ? 7.710 -10.947 6.238 1.00 95.19 248 TYR A N 1
ATOM 1836 C CA . TYR A 1 248 ? 8.916 -11.343 6.974 1.00 95.19 248 TYR A CA 1
ATOM 1837 C C . TYR A 1 248 ? 8.785 -11.119 8.486 1.00 95.19 248 TYR A C 1
ATOM 1839 O O . TYR A 1 248 ? 9.305 -11.918 9.266 1.00 95.19 248 TYR A O 1
ATOM 1847 N N . THR A 1 249 ? 8.109 -10.053 8.925 1.00 94.19 249 THR A N 1
ATOM 1848 C CA . THR A 1 249 ? 7.957 -9.741 10.358 1.00 94.19 249 THR A CA 1
ATOM 1849 C C . THR A 1 249 ? 7.053 -10.746 11.060 1.00 94.19 249 THR A C 1
ATOM 1851 O O . THR A 1 249 ? 7.344 -11.140 12.191 1.00 94.19 249 THR A O 1
ATOM 1854 N N . LEU A 1 250 ? 5.980 -11.194 10.409 1.00 95.12 250 LEU A N 1
ATOM 1855 C CA . LEU A 1 250 ? 5.070 -12.187 10.980 1.00 95.12 250 LEU A CA 1
ATOM 1856 C C . LEU A 1 250 ? 5.549 -13.626 10.717 1.00 95.12 250 LEU A C 1
ATOM 1858 O O . LEU A 1 250 ? 5.473 -14.464 11.609 1.00 95.12 250 LEU A O 1
ATOM 1862 N N . GLY A 1 251 ? 6.152 -13.894 9.553 1.00 95.00 251 GLY A N 1
ATOM 1863 C CA . GLY A 1 251 ? 6.751 -15.188 9.193 1.00 95.00 251 GLY A CA 1
ATOM 1864 C C . GLY A 1 251 ? 8.141 -15.475 9.785 1.00 95.00 251 GLY A C 1
ATOM 1865 O O . GLY A 1 251 ? 8.845 -16.354 9.291 1.00 95.00 251 GLY A O 1
ATOM 1866 N N . GLY A 1 252 ? 8.585 -14.719 10.798 1.00 92.12 252 GLY A N 1
ATOM 1867 C CA . GLY A 1 252 ? 9.843 -14.969 11.524 1.00 92.12 252 GLY A CA 1
ATOM 1868 C C . GLY A 1 252 ? 11.138 -14.801 10.711 1.00 92.12 252 GLY A C 1
ATOM 1869 O O . GLY A 1 252 ? 12.155 -15.397 11.057 1.00 92.12 252 GLY A O 1
ATOM 1870 N N . GLY A 1 253 ? 11.112 -14.031 9.619 1.00 89.44 253 GLY A N 1
ATOM 1871 C CA . GLY A 1 253 ? 12.249 -13.814 8.713 1.00 89.44 253 GLY A CA 1
ATOM 1872 C C . GLY A 1 253 ? 12.996 -12.486 8.871 1.00 89.44 253 GLY A C 1
ATOM 1873 O O . GLY A 1 253 ? 14.059 -12.329 8.264 1.00 89.44 253 GLY A O 1
ATOM 1874 N N . ILE A 1 254 ? 12.444 -11.532 9.626 1.00 88.06 254 ILE A N 1
ATOM 1875 C CA . ILE A 1 254 ? 12.968 -10.164 9.768 1.00 88.06 254 ILE A CA 1
ATOM 1876 C C . ILE A 1 254 ? 14.220 -10.105 10.663 1.00 88.06 254 ILE A C 1
ATOM 1878 O O . ILE A 1 254 ? 14.373 -10.897 11.593 1.00 88.06 254 ILE A O 1
ATOM 1882 N N . HIS A 1 255 ? 15.106 -9.135 10.432 1.00 84.94 255 HIS A N 1
ATOM 1883 C CA . HIS A 1 255 ? 16.202 -8.836 11.356 1.00 84.94 255 HIS A CA 1
ATOM 1884 C C . HIS A 1 255 ? 15.681 -8.034 12.564 1.00 84.94 255 HIS A C 1
ATOM 1886 O O . HIS A 1 255 ? 15.472 -6.828 12.466 1.00 84.94 255 HIS A O 1
ATOM 1892 N N . GLU A 1 256 ? 15.501 -8.678 13.722 1.00 81.75 256 GLU A N 1
ATOM 1893 C CA . GLU A 1 256 ? 14.830 -8.079 14.898 1.00 81.75 256 GLU A CA 1
ATOM 1894 C C . GLU A 1 256 ? 15.435 -6.741 15.374 1.00 81.75 256 GLU A C 1
ATOM 1896 O O . GLU A 1 256 ? 14.700 -5.774 15.582 1.00 81.75 256 GLU A O 1
ATOM 1901 N N . GLU A 1 257 ? 16.765 -6.656 15.512 1.00 76.38 257 GLU A N 1
ATOM 1902 C CA . GLU A 1 257 ? 17.445 -5.439 15.998 1.00 76.38 257 GLU A CA 1
ATOM 1903 C C . GLU A 1 257 ? 17.300 -4.247 15.034 1.00 76.38 257 GLU A C 1
ATOM 1905 O O . GLU A 1 257 ? 16.927 -3.145 15.439 1.00 76.38 257 GLU A O 1
ATOM 1910 N N . GLN A 1 258 ? 17.564 -4.479 13.745 1.00 73.12 258 GLN A N 1
ATOM 1911 C CA . GLN A 1 258 ? 17.475 -3.487 12.671 1.00 73.12 258 GLN A CA 1
ATOM 1912 C C . GLN A 1 258 ? 16.015 -3.108 12.358 1.00 73.12 258 GLN A C 1
ATOM 1914 O O . GLN A 1 258 ? 15.720 -1.965 12.002 1.00 73.12 258 GLN A O 1
ATOM 1919 N N . GLY A 1 259 ? 15.083 -4.047 12.541 1.00 69.81 259 GLY A N 1
ATOM 1920 C CA . GLY A 1 259 ? 13.645 -3.874 12.339 1.00 69.81 259 GLY A CA 1
ATOM 1921 C C . GLY A 1 259 ? 13.197 -3.831 10.876 1.00 69.81 259 GLY A C 1
ATOM 1922 O O . GLY A 1 259 ? 12.021 -3.579 10.632 1.00 69.81 259 GLY A O 1
ATOM 1923 N N . TRP A 1 260 ? 14.109 -4.050 9.928 1.00 75.44 260 TRP A N 1
ATOM 1924 C CA . TRP A 1 260 ? 13.869 -4.166 8.488 1.00 75.44 260 TRP A CA 1
ATOM 1925 C C . TRP A 1 260 ? 14.952 -5.044 7.853 1.00 75.44 260 TRP A C 1
ATOM 1927 O O . TRP A 1 260 ? 16.016 -5.238 8.443 1.00 75.44 260 TRP A O 1
ATOM 1937 N N . GLY A 1 261 ? 14.684 -5.568 6.655 1.00 79.12 261 GLY A N 1
ATOM 1938 C CA . GLY A 1 261 ? 15.546 -6.567 6.020 1.00 79.12 261 GLY A CA 1
ATOM 1939 C C . GLY A 1 261 ? 15.479 -7.931 6.718 1.00 79.12 261 GLY A C 1
ATOM 1940 O O . GLY A 1 261 ? 14.790 -8.111 7.726 1.00 79.12 261 GLY A O 1
ATOM 1941 N N . ARG A 1 262 ? 16.172 -8.922 6.157 1.00 86.62 262 ARG A N 1
ATOM 1942 C CA . ARG A 1 262 ? 16.115 -10.315 6.622 1.00 86.62 262 ARG A CA 1
ATOM 1943 C C . ARG A 1 262 ? 17.211 -10.638 7.643 1.00 86.62 262 ARG A C 1
ATOM 1945 O O . ARG A 1 262 ? 18.279 -10.033 7.631 1.00 86.62 262 ARG A O 1
ATOM 1952 N N . ALA A 1 263 ? 16.960 -11.612 8.516 1.00 84.50 263 ALA A N 1
ATOM 1953 C CA . ALA A 1 263 ? 17.995 -12.167 9.396 1.00 84.50 263 ALA A CA 1
ATOM 1954 C C . ALA A 1 263 ? 19.099 -12.889 8.588 1.00 84.50 263 ALA A C 1
ATOM 1956 O O . ALA A 1 263 ? 18.818 -13.411 7.505 1.00 84.50 263 ALA A O 1
ATOM 1957 N N . ASP A 1 264 ? 20.333 -12.899 9.117 1.00 86.62 264 ASP A N 1
ATOM 1958 C CA . ASP A 1 264 ? 21.600 -13.355 8.494 1.00 86.62 264 ASP A CA 1
ATOM 1959 C C . ASP A 1 264 ? 21.723 -13.067 6.986 1.00 86.62 264 ASP A C 1
ATOM 1961 O O . ASP A 1 264 ? 22.028 -13.941 6.169 1.00 86.62 264 ASP A O 1
ATOM 1965 N N . GLU A 1 265 ? 21.434 -11.823 6.620 1.00 90.06 265 GLU A N 1
ATOM 1966 C CA . GLU A 1 265 ? 21.469 -11.350 5.243 1.00 90.06 265 GLU A CA 1
ATOM 1967 C C . GLU A 1 265 ? 22.895 -11.024 4.768 1.00 90.06 265 GLU A C 1
ATOM 1969 O O . GLU A 1 265 ? 23.733 -10.548 5.538 1.00 90.06 265 GLU A O 1
ATOM 1974 N N . THR A 1 266 ? 23.159 -11.263 3.483 1.00 92.31 266 THR A N 1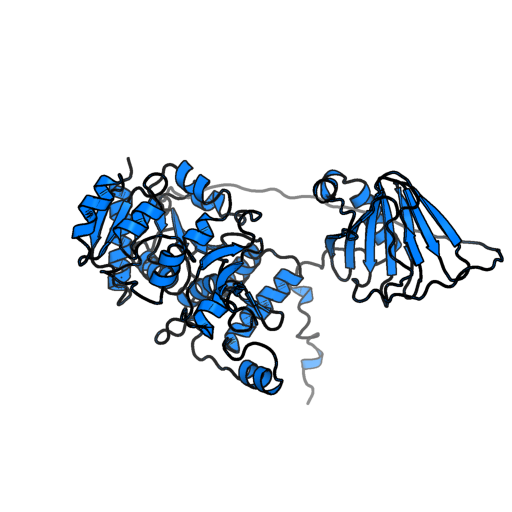
ATOM 1975 C CA . THR A 1 266 ? 24.400 -10.869 2.797 1.00 92.31 266 THR A CA 1
ATOM 1976 C C . THR A 1 266 ? 24.093 -9.890 1.661 1.00 92.31 266 THR A C 1
ATOM 1978 O O . THR A 1 266 ? 22.938 -9.717 1.278 1.00 92.31 266 THR A O 1
ATOM 1981 N N . PHE A 1 267 ? 25.113 -9.194 1.154 1.00 91.44 267 PHE A N 1
ATOM 1982 C CA . PHE A 1 267 ? 24.955 -8.123 0.159 1.00 91.44 267 PHE A CA 1
ATOM 1983 C C . PHE A 1 267 ? 25.879 -8.296 -1.057 1.00 91.44 267 PHE A C 1
ATOM 1985 O O . PHE A 1 267 ? 26.167 -7.326 -1.758 1.00 91.44 267 PHE A O 1
ATOM 1992 N N . THR A 1 268 ? 26.346 -9.513 -1.333 1.00 93.12 268 THR A N 1
ATOM 1993 C CA . THR A 1 268 ? 27.333 -9.773 -2.393 1.00 93.12 268 THR A CA 1
ATOM 1994 C C . THR A 1 268 ? 26.769 -9.493 -3.789 1.00 93.12 268 THR A C 1
ATOM 1996 O O . THR A 1 268 ? 27.494 -8.999 -4.652 1.00 93.12 268 THR A O 1
ATOM 1999 N N . VAL A 1 269 ? 25.464 -9.690 -4.017 1.00 90.00 269 VAL A N 1
ATOM 2000 C CA . VAL A 1 269 ? 24.811 -9.267 -5.270 1.00 90.00 269 VAL A CA 1
ATOM 2001 C C . VAL A 1 269 ? 24.820 -7.740 -5.398 1.00 90.00 269 VAL A C 1
ATOM 2003 O O . VAL A 1 269 ? 25.033 -7.222 -6.493 1.00 90.00 269 VAL A O 1
ATOM 2006 N N . LYS A 1 270 ? 24.655 -7.000 -4.291 1.00 86.69 270 LYS A N 1
ATOM 2007 C CA . LYS A 1 270 ? 24.747 -5.531 -4.292 1.00 86.69 270 LYS A CA 1
ATOM 2008 C C . LYS A 1 270 ? 26.176 -5.049 -4.577 1.00 86.69 270 LYS A C 1
ATOM 2010 O O . LYS A 1 270 ? 26.351 -4.097 -5.334 1.00 86.69 270 LYS A O 1
ATOM 2015 N N . GLU A 1 271 ? 27.177 -5.695 -3.983 1.00 89.75 271 GLU A N 1
ATOM 2016 C CA . GLU A 1 271 ? 28.599 -5.382 -4.185 1.00 89.75 271 GLU A CA 1
ATOM 2017 C C . GLU A 1 271 ? 29.011 -5.570 -5.655 1.00 89.75 271 GLU A C 1
ATOM 2019 O O . GLU A 1 271 ? 29.597 -4.663 -6.247 1.00 89.75 271 GLU A O 1
ATOM 2024 N N . GLU A 1 272 ? 28.613 -6.681 -6.283 1.00 91.31 272 GLU A N 1
ATOM 2025 C CA . GLU A 1 272 ? 28.854 -6.926 -7.713 1.00 91.31 272 GLU A CA 1
ATOM 2026 C C . GLU A 1 272 ? 28.078 -5.947 -8.615 1.00 91.31 272 GLU A C 1
ATOM 2028 O O . GLU A 1 272 ? 28.643 -5.403 -9.564 1.00 91.31 272 GLU A O 1
ATOM 2033 N N . LEU A 1 273 ? 26.805 -5.644 -8.319 1.00 86.25 273 LEU A N 1
ATOM 2034 C CA . LEU A 1 273 ? 26.024 -4.651 -9.081 1.00 86.25 273 LEU A CA 1
ATOM 2035 C C . LEU A 1 273 ? 26.663 -3.252 -9.047 1.00 86.25 273 LEU A C 1
ATOM 2037 O O . LEU A 1 273 ? 26.705 -2.571 -10.076 1.00 86.25 273 LEU A O 1
ATOM 2041 N N . ALA A 1 274 ? 27.216 -2.850 -7.898 1.00 85.25 274 ALA A N 1
ATOM 2042 C CA . ALA A 1 274 ? 27.989 -1.618 -7.768 1.00 85.25 274 ALA A CA 1
ATOM 2043 C C . ALA A 1 274 ? 29.310 -1.682 -8.560 1.00 85.25 274 ALA A C 1
ATOM 2045 O O . ALA A 1 274 ? 29.658 -0.717 -9.239 1.00 85.25 274 ALA A O 1
ATOM 2046 N N . ALA A 1 275 ? 30.008 -2.825 -8.565 1.00 87.44 275 ALA A N 1
ATOM 2047 C CA . ALA A 1 275 ? 31.215 -3.027 -9.374 1.00 87.44 275 ALA A CA 1
ATOM 2048 C C . ALA A 1 275 ? 30.947 -2.963 -10.894 1.00 87.44 275 ALA A C 1
ATOM 2050 O O . ALA A 1 275 ? 31.804 -2.500 -11.651 1.00 87.44 275 ALA A O 1
ATOM 2051 N N . TYR A 1 276 ? 29.749 -3.352 -11.345 1.00 83.12 276 TYR A N 1
ATOM 2052 C CA . TYR A 1 276 ? 29.281 -3.139 -12.722 1.00 83.12 276 TYR A CA 1
ATOM 2053 C C . TYR A 1 276 ? 28.797 -1.703 -13.010 1.00 83.12 276 TYR A C 1
ATOM 2055 O O . TYR A 1 276 ? 28.520 -1.384 -14.168 1.00 83.12 276 TYR A O 1
ATOM 2063 N N . GLY A 1 277 ? 28.682 -0.834 -11.999 1.00 82.50 277 GLY A N 1
ATOM 2064 C CA . GLY A 1 277 ? 28.142 0.524 -12.138 1.00 82.50 277 GLY A CA 1
ATOM 2065 C C . GLY A 1 277 ? 26.640 0.563 -12.449 1.00 82.50 277 GLY A C 1
ATOM 2066 O O . GLY A 1 277 ? 26.171 1.486 -13.116 1.00 82.50 277 GLY A O 1
ATOM 2067 N N . VAL A 1 278 ? 25.882 -0.456 -12.025 1.00 76.81 278 VAL A N 1
ATOM 2068 C CA . VAL A 1 278 ? 24.464 -0.626 -12.371 1.00 76.81 278 VAL A CA 1
ATOM 2069 C C . VAL A 1 278 ? 23.562 -0.219 -11.207 1.00 76.81 278 VAL A C 1
ATOM 2071 O O . VAL A 1 278 ? 23.584 -0.829 -10.142 1.00 76.81 278 VAL A O 1
ATOM 2074 N N . GLY A 1 279 ? 22.670 0.740 -11.463 1.00 69.56 279 GLY A N 1
ATOM 2075 C CA . GLY A 1 279 ? 21.557 1.084 -10.574 1.00 69.56 279 GLY A CA 1
ATOM 2076 C C . GLY A 1 279 ? 21.918 1.971 -9.369 1.00 69.56 279 GLY A C 1
ATOM 2077 O O . GLY A 1 279 ? 23.017 2.518 -9.289 1.00 69.56 279 GLY A O 1
ATOM 2078 N N . PRO A 1 280 ? 20.960 2.190 -8.450 1.00 69.62 280 PRO A N 1
ATOM 2079 C CA . PRO A 1 280 ? 21.123 3.122 -7.339 1.00 69.62 280 PRO A CA 1
ATOM 2080 C C . PRO A 1 280 ? 21.894 2.509 -6.158 1.00 69.62 280 PRO A C 1
ATOM 2082 O O . PRO A 1 280 ? 21.330 1.753 -5.370 1.00 69.62 280 PRO A O 1
ATOM 2085 N N . GLU A 1 281 ? 23.147 2.927 -5.946 1.00 71.19 281 GLU A N 1
ATOM 2086 C CA . GLU A 1 281 ? 23.957 2.539 -4.769 1.00 71.19 281 GLU A CA 1
ATOM 2087 C C . GLU A 1 281 ? 23.246 2.789 -3.422 1.00 71.19 281 GLU A C 1
ATOM 2089 O O . GLU A 1 281 ? 23.469 2.078 -2.436 1.00 71.19 281 GLU A O 1
ATOM 2094 N N . TRP A 1 282 ? 22.376 3.805 -3.380 1.00 72.50 282 TRP A N 1
ATOM 2095 C CA . TRP A 1 282 ? 21.629 4.224 -2.196 1.00 72.50 282 TRP A CA 1
ATOM 2096 C C . TRP A 1 282 ? 20.509 3.259 -1.785 1.00 72.50 282 TRP A C 1
ATOM 2098 O O . TRP A 1 282 ? 20.091 3.311 -0.629 1.00 72.50 282 TRP A O 1
ATOM 2108 N N . PHE A 1 283 ? 20.048 2.363 -2.667 1.00 69.50 283 PHE A N 1
ATOM 2109 C CA . PHE A 1 283 ? 19.057 1.345 -2.315 1.00 69.50 283 PHE A CA 1
ATOM 2110 C C . PHE A 1 283 ? 19.740 -0.010 -2.100 1.00 69.50 283 PHE A C 1
ATOM 2112 O O . PHE A 1 283 ? 20.416 -0.540 -2.980 1.00 69.50 283 PHE A O 1
ATOM 2119 N N . GLY A 1 284 ? 19.626 -0.557 -0.889 1.00 69.69 284 GLY A N 1
ATOM 2120 C CA . GLY A 1 284 ? 20.235 -1.833 -0.519 1.00 69.69 284 GLY A CA 1
ATOM 2121 C C . GLY A 1 284 ? 19.219 -2.964 -0.521 1.00 69.69 284 GLY A C 1
ATOM 2122 O O . GLY A 1 284 ? 18.362 -2.996 0.353 1.00 69.69 284 GLY A O 1
ATOM 2123 N N . LEU A 1 285 ? 19.365 -3.901 -1.457 1.00 81.88 285 LEU A N 1
ATOM 2124 C CA . LEU A 1 285 ? 18.689 -5.197 -1.433 1.00 81.88 285 LEU A CA 1
ATOM 2125 C C . LEU A 1 285 ? 19.679 -6.268 -0.971 1.00 81.88 285 LEU A C 1
ATOM 2127 O O . LEU A 1 285 ? 20.840 -6.246 -1.386 1.00 81.88 285 LEU A O 1
ATOM 2131 N N . GLY A 1 286 ? 19.221 -7.166 -0.102 1.00 88.56 286 GLY A N 1
ATOM 2132 C CA . GLY A 1 286 ? 20.002 -8.299 0.391 1.00 88.56 286 GLY A CA 1
ATOM 2133 C C . GLY A 1 286 ? 19.848 -9.544 -0.482 1.00 88.56 286 GLY A C 1
ATOM 2134 O O . GLY A 1 286 ? 18.855 -9.693 -1.195 1.00 88.56 286 GLY A O 1
ATOM 2135 N N . ASP A 1 287 ? 20.821 -10.448 -0.440 1.00 91.88 287 ASP A N 1
ATOM 2136 C CA . ASP A 1 287 ? 20.903 -11.618 -1.323 1.00 91.88 287 ASP A CA 1
ATOM 2137 C C . ASP A 1 287 ? 19.743 -12.614 -1.096 1.00 91.88 287 ASP A C 1
ATOM 2139 O O . ASP A 1 287 ? 19.231 -13.217 -2.047 1.00 91.88 287 ASP A O 1
ATOM 2143 N N . ARG A 1 288 ? 19.272 -12.769 0.151 1.00 93.06 288 ARG A N 1
ATOM 2144 C CA . ARG A 1 288 ? 18.067 -13.547 0.484 1.00 93.06 288 ARG A CA 1
ATOM 2145 C C . ARG A 1 288 ? 16.792 -12.799 0.075 1.00 93.06 288 ARG A C 1
ATOM 2147 O O . ARG A 1 288 ? 15.808 -13.456 -0.270 1.00 93.06 288 ARG A O 1
ATOM 2154 N N . ASP A 1 289 ? 16.769 -11.469 0.119 1.00 91.25 289 ASP A N 1
ATOM 2155 C CA . ASP A 1 289 ? 15.625 -10.645 -0.314 1.00 91.25 289 ASP A CA 1
ATOM 2156 C C . ASP A 1 289 ? 15.438 -10.670 -1.845 1.00 91.25 289 ASP A C 1
ATOM 2158 O O . ASP A 1 289 ? 14.340 -10.931 -2.349 1.00 91.25 289 ASP A O 1
ATOM 2162 N N . PHE A 1 290 ? 16.545 -10.582 -2.595 1.00 91.88 290 PHE A N 1
ATOM 2163 C CA . PHE A 1 290 ? 16.604 -10.794 -4.047 1.00 91.88 290 PHE A CA 1
ATOM 2164 C C . PHE A 1 290 ? 15.880 -12.077 -4.484 1.00 91.88 290 PHE A C 1
ATOM 2166 O O . PHE A 1 290 ? 15.181 -12.065 -5.497 1.00 91.88 290 PHE A O 1
ATOM 2173 N N . ALA A 1 291 ? 15.976 -13.171 -3.719 1.00 93.00 291 ALA A N 1
ATOM 2174 C CA . ALA A 1 291 ? 15.273 -14.417 -4.031 1.00 93.00 291 ALA A CA 1
ATOM 2175 C C . ALA A 1 291 ? 13.737 -14.260 -4.030 1.00 93.00 291 ALA A C 1
ATOM 2177 O O . ALA A 1 291 ? 13.064 -14.809 -4.906 1.00 93.00 291 ALA A O 1
ATOM 2178 N N . THR A 1 292 ? 13.177 -13.480 -3.100 1.00 95.94 292 THR A N 1
ATOM 2179 C CA . THR A 1 292 ? 11.737 -13.167 -3.056 1.00 95.94 292 THR A CA 1
ATOM 2180 C C . THR A 1 292 ? 11.332 -12.331 -4.266 1.00 95.94 292 THR A C 1
ATOM 2182 O O . THR A 1 292 ? 10.336 -12.631 -4.928 1.00 95.94 292 THR A O 1
ATOM 2185 N N . HIS A 1 293 ? 12.128 -11.315 -4.605 1.00 95.25 293 HIS A N 1
ATOM 2186 C CA . HIS A 1 293 ? 11.855 -10.441 -5.746 1.00 95.25 293 HIS A CA 1
ATOM 2187 C C . HIS A 1 293 ? 11.977 -11.184 -7.087 1.00 95.25 293 HIS A C 1
ATOM 2189 O O . HIS A 1 293 ? 11.171 -10.948 -7.986 1.00 95.25 293 HIS A O 1
ATOM 2195 N N . ILE A 1 294 ? 12.916 -12.128 -7.223 1.00 93.12 294 ILE A N 1
ATOM 2196 C CA . ILE A 1 294 ? 13.028 -13.014 -8.395 1.00 93.12 294 ILE A CA 1
ATOM 2197 C C . ILE A 1 294 ? 11.756 -13.854 -8.554 1.00 93.12 294 ILE A C 1
ATOM 2199 O O . ILE A 1 294 ? 11.157 -13.828 -9.630 1.00 93.12 294 ILE A O 1
ATOM 2203 N N . VAL A 1 295 ? 11.299 -14.534 -7.494 1.00 90.56 295 VAL A N 1
ATOM 2204 C CA . VAL A 1 295 ? 10.056 -15.332 -7.527 1.00 90.56 295 VAL A CA 1
ATOM 2205 C C . VAL A 1 295 ? 8.855 -14.454 -7.894 1.00 90.56 295 VAL A C 1
ATOM 2207 O O . VAL A 1 295 ? 8.114 -14.791 -8.819 1.00 90.56 295 VAL A O 1
ATOM 2210 N N . ARG A 1 296 ? 8.707 -13.286 -7.251 1.00 98.12 296 ARG A N 1
ATOM 2211 C CA . ARG A 1 296 ? 7.641 -12.319 -7.558 1.00 98.12 296 ARG A CA 1
ATOM 2212 C C . ARG A 1 296 ? 7.648 -11.903 -9.028 1.00 98.12 296 ARG A C 1
ATOM 2214 O O . ARG A 1 296 ? 6.619 -11.974 -9.695 1.00 98.12 296 ARG A O 1
ATOM 2221 N N . THR A 1 297 ? 8.806 -11.495 -9.541 1.00 90.50 297 THR A N 1
ATOM 2222 C CA . THR A 1 297 ? 8.955 -10.997 -10.919 1.00 90.50 297 THR A CA 1
ATOM 2223 C C . THR A 1 297 ? 8.690 -12.101 -11.942 1.00 90.50 297 THR A C 1
ATOM 2225 O O . THR A 1 297 ? 8.029 -11.854 -12.947 1.00 90.50 297 THR A O 1
ATOM 2228 N N . GLN A 1 298 ? 9.138 -13.334 -11.678 1.00 83.75 298 GLN A N 1
ATOM 2229 C CA . GLN A 1 298 ? 8.856 -14.487 -12.538 1.00 83.75 298 GLN A CA 1
ATOM 2230 C C . GLN A 1 298 ? 7.358 -14.808 -12.602 1.00 83.75 298 GLN A C 1
ATOM 2232 O O . GLN A 1 298 ? 6.843 -15.075 -13.687 1.00 83.75 298 GLN A O 1
ATOM 2237 N N . MET A 1 299 ? 6.641 -14.741 -11.475 1.00 87.00 299 MET A N 1
ATOM 2238 C CA . MET A 1 299 ? 5.195 -14.972 -11.463 1.00 87.00 299 MET A CA 1
ATOM 2239 C C . MET A 1 299 ? 4.414 -13.839 -12.151 1.00 87.00 299 MET A C 1
ATOM 2241 O O . MET A 1 299 ? 3.550 -14.125 -12.980 1.00 87.00 299 MET A O 1
ATOM 2245 N N . ILE A 1 300 ? 4.756 -12.570 -11.904 1.00 83.00 300 ILE A N 1
ATOM 2246 C CA . ILE A 1 300 ? 4.140 -11.427 -12.609 1.00 83.00 300 ILE A CA 1
ATOM 2247 C C . ILE A 1 300 ? 4.414 -11.516 -14.120 1.00 83.00 300 ILE A C 1
ATOM 2249 O O . ILE A 1 300 ? 3.500 -11.369 -14.929 1.00 83.00 300 ILE A O 1
ATOM 2253 N N . GLY A 1 301 ? 5.642 -11.864 -14.521 1.00 76.69 301 GLY A N 1
ATOM 2254 C CA . GLY A 1 301 ? 6.009 -12.106 -15.922 1.00 76.69 301 GLY A CA 1
ATOM 2255 C C . GLY A 1 301 ? 5.292 -13.302 -16.568 1.00 76.69 301 GLY A C 1
ATOM 2256 O O . GLY A 1 301 ? 5.131 -13.333 -17.788 1.00 76.69 301 GLY A O 1
ATOM 2257 N N . ALA A 1 302 ? 4.816 -14.259 -15.767 1.00 70.25 302 ALA A N 1
ATOM 2258 C CA . ALA A 1 302 ? 3.955 -15.361 -16.200 1.00 70.25 302 ALA A CA 1
ATOM 2259 C C . ALA A 1 302 ? 2.449 -15.009 -16.203 1.00 70.25 302 ALA A C 1
ATOM 2261 O O . ALA A 1 302 ? 1.638 -15.838 -16.621 1.00 70.25 302 ALA A O 1
ATOM 2262 N N . GLY A 1 303 ? 2.075 -13.793 -15.786 1.00 79.38 303 GLY A N 1
ATOM 2263 C CA . GLY A 1 303 ? 0.699 -13.286 -15.795 1.00 79.38 303 GLY A CA 1
ATOM 2264 C C . GLY A 1 303 ? -0.092 -13.497 -14.500 1.00 79.38 303 GLY A C 1
ATOM 2265 O O . GLY A 1 303 ? -1.315 -13.381 -14.535 1.00 79.38 303 GLY A O 1
ATOM 2266 N N . TYR A 1 304 ? 0.562 -13.810 -13.375 1.00 80.44 304 TYR A N 1
ATOM 2267 C CA . TYR A 1 304 ? -0.107 -13.857 -12.069 1.00 80.44 304 TYR A CA 1
ATOM 2268 C C . TYR A 1 304 ? -0.219 -12.446 -11.455 1.00 80.44 304 TYR A C 1
ATOM 2270 O O . TYR A 1 304 ? 0.775 -11.715 -11.462 1.00 80.44 304 TYR A O 1
ATOM 2278 N N . PRO A 1 305 ? -1.385 -12.062 -10.897 1.00 92.94 305 PRO A N 1
ATOM 2279 C CA . PRO A 1 305 ? -1.558 -10.793 -10.189 1.00 92.94 305 PRO A CA 1
ATOM 2280 C C . PRO A 1 305 ? -0.792 -10.770 -8.855 1.00 92.94 305 PRO A C 1
ATOM 2282 O O . PRO A 1 305 ? -0.493 -11.823 -8.284 1.00 92.94 305 PRO A O 1
ATOM 2285 N N . LEU A 1 306 ? -0.484 -9.576 -8.339 1.00 98.25 306 LEU A N 1
ATOM 2286 C CA . LEU A 1 306 ? 0.299 -9.387 -7.111 1.00 98.25 306 LEU A CA 1
ATOM 2287 C C . LEU A 1 306 ? -0.354 -10.051 -5.885 1.00 98.25 306 LEU A C 1
ATOM 2289 O O . LEU A 1 306 ? 0.359 -10.560 -5.022 1.00 98.25 306 LEU A O 1
ATOM 2293 N N . SER A 1 307 ? -1.681 -10.122 -5.840 1.00 97.69 307 SER A N 1
ATOM 2294 C CA . SER A 1 307 ? -2.500 -10.846 -4.865 1.00 97.69 307 SER A CA 1
ATOM 2295 C C . SER A 1 307 ? -2.150 -12.337 -4.819 1.00 97.69 307 SER A C 1
ATOM 2297 O O . SER A 1 307 ? -1.670 -12.827 -3.796 1.00 97.69 307 SER A O 1
ATOM 2299 N N . ALA A 1 308 ? -2.262 -13.039 -5.949 1.00 94.12 308 ALA A N 1
ATOM 2300 C CA . ALA A 1 308 ? -1.900 -14.456 -6.076 1.00 94.12 308 ALA A CA 1
ATOM 2301 C C . ALA A 1 308 ? -0.397 -14.717 -5.840 1.00 94.12 308 ALA A C 1
ATOM 2303 O O . ALA A 1 308 ? -0.003 -15.770 -5.336 1.00 94.12 308 ALA A O 1
ATOM 2304 N N . VAL A 1 309 ? 0.466 -13.753 -6.177 1.00 97.31 309 VAL A N 1
ATOM 2305 C CA . VAL A 1 309 ? 1.903 -13.829 -5.868 1.00 97.31 309 VAL A CA 1
ATOM 2306 C C . VAL A 1 309 ? 2.167 -13.671 -4.369 1.00 97.31 309 VAL A C 1
ATOM 2308 O O . VAL A 1 309 ? 2.996 -14.388 -3.811 1.00 97.31 309 VAL A O 1
ATOM 2311 N N . THR A 1 310 ? 1.444 -12.775 -3.699 1.00 98.44 310 THR A N 1
ATOM 2312 C CA . THR A 1 310 ? 1.539 -12.562 -2.249 1.00 98.44 310 THR A CA 1
ATOM 2313 C C . THR A 1 310 ? 1.041 -13.791 -1.491 1.00 98.44 310 THR A C 1
ATOM 2315 O O . THR A 1 310 ? 1.728 -14.244 -0.577 1.00 98.44 310 THR A O 1
ATOM 2318 N N . GLU A 1 311 ? -0.060 -14.411 -1.929 1.00 95.94 311 GLU A N 1
ATOM 2319 C CA . GLU A 1 311 ? -0.539 -15.705 -1.420 1.00 95.94 311 GLU A CA 1
ATOM 2320 C C . GLU A 1 311 ? 0.532 -16.805 -1.560 1.00 95.94 311 GLU A C 1
ATOM 2322 O O . GLU A 1 311 ? 0.878 -17.470 -0.580 1.00 95.94 311 GLU A O 1
ATOM 2327 N N . ALA A 1 312 ? 1.125 -16.959 -2.749 1.00 93.88 312 ALA A N 1
ATOM 2328 C CA . ALA A 1 312 ? 2.147 -17.977 -3.007 1.00 93.88 312 ALA A CA 1
ATOM 2329 C C . ALA A 1 312 ? 3.434 -17.776 -2.184 1.00 93.88 312 ALA A C 1
ATOM 2331 O O . ALA A 1 312 ? 4.046 -18.751 -1.738 1.00 93.88 312 ALA A O 1
ATOM 2332 N N . LEU A 1 313 ? 3.839 -16.527 -1.933 1.00 97.69 313 LEU A N 1
ATOM 2333 C CA . LEU A 1 313 ? 4.950 -16.214 -1.029 1.00 97.69 313 LEU A CA 1
ATOM 2334 C C . LEU A 1 313 ? 4.563 -16.469 0.441 1.00 97.69 313 LEU A C 1
ATOM 2336 O O . LEU A 1 313 ? 5.344 -17.063 1.192 1.00 97.69 313 LEU A O 1
ATOM 2340 N N . CYS A 1 314 ? 3.339 -16.121 0.845 1.00 97.69 314 CYS A N 1
ATOM 2341 C CA . CYS A 1 314 ? 2.809 -16.404 2.180 1.00 97.69 314 CYS A CA 1
ATOM 2342 C C . CYS A 1 314 ? 2.667 -17.909 2.461 1.00 97.69 314 CYS A C 1
ATOM 2344 O O . CYS A 1 314 ? 2.824 -18.314 3.610 1.00 97.69 314 CYS A O 1
ATOM 2346 N N . ALA A 1 315 ? 2.481 -18.764 1.450 1.00 94.75 315 ALA A N 1
ATOM 2347 C CA . ALA A 1 315 ? 2.494 -20.221 1.628 1.00 94.75 315 ALA A CA 1
ATOM 2348 C C . ALA A 1 315 ? 3.843 -20.753 2.165 1.00 94.75 315 ALA A C 1
ATOM 2350 O O . ALA A 1 315 ? 3.870 -21.749 2.894 1.00 94.75 315 ALA A O 1
ATOM 2351 N N . ARG A 1 316 ? 4.959 -20.069 1.857 1.00 95.00 316 ARG A N 1
ATOM 2352 C CA . ARG A 1 316 ? 6.278 -20.324 2.467 1.00 95.00 316 ARG A CA 1
ATOM 2353 C C . ARG A 1 316 ? 6.390 -19.705 3.861 1.00 95.00 316 ARG A C 1
ATOM 2355 O O . ARG A 1 316 ? 6.922 -20.348 4.760 1.00 95.00 316 ARG A O 1
ATOM 2362 N N . TRP A 1 317 ? 5.997 -18.440 4.002 1.00 96.44 317 TRP A N 1
ATOM 2363 C CA . TRP A 1 317 ? 6.288 -17.633 5.194 1.00 96.44 317 TRP A CA 1
ATOM 2364 C C . TRP A 1 317 ? 5.304 -17.823 6.351 1.00 96.44 317 TRP A C 1
ATOM 2366 O O . TRP A 1 317 ? 5.661 -17.550 7.489 1.00 96.44 317 TRP A O 1
ATOM 2376 N N . GLN A 1 318 ? 4.095 -18.306 6.065 1.00 97.50 318 GLN A N 1
ATOM 2377 C CA . GLN A 1 318 ? 3.033 -18.626 7.023 1.00 97.50 318 GLN A CA 1
ATOM 2378 C C . GLN A 1 318 ? 2.798 -17.521 8.078 1.00 97.50 318 GLN A C 1
ATOM 2380 O O . GLN A 1 318 ? 2.823 -17.804 9.274 1.00 97.50 318 GLN A O 1
ATOM 2385 N N . PRO A 1 319 ? 2.538 -16.261 7.665 1.00 96.50 319 PRO A N 1
ATOM 2386 C CA . PRO A 1 319 ? 2.503 -15.094 8.557 1.00 96.50 319 PRO A CA 1
ATOM 2387 C C . PRO A 1 319 ? 1.314 -15.053 9.541 1.00 96.50 319 PRO A C 1
ATOM 2389 O O . PRO A 1 319 ? 1.102 -14.036 10.189 1.00 96.50 319 PRO A O 1
ATOM 2392 N N . GLY A 1 320 ? 0.499 -16.110 9.636 1.00 96.56 320 GLY A N 1
ATOM 2393 C CA . GLY A 1 320 ? -0.656 -16.188 10.543 1.00 96.56 320 GLY A CA 1
ATOM 2394 C C . GLY A 1 320 ? -1.804 -15.209 10.249 1.00 96.56 320 GLY A C 1
ATOM 2395 O O . GLY A 1 320 ? -2.733 -15.130 11.042 1.00 96.56 320 GLY A O 1
ATOM 2396 N N . VAL A 1 321 ? -1.749 -14.487 9.127 1.00 98.00 321 VAL A N 1
ATOM 2397 C CA . VAL A 1 321 ? -2.747 -13.504 8.671 1.00 98.00 321 VAL A CA 1
ATOM 2398 C C . VAL A 1 321 ? -2.980 -13.658 7.165 1.00 98.00 321 VAL A C 1
ATOM 2400 O O . VAL A 1 321 ? -2.080 -14.103 6.442 1.00 98.00 321 VAL A O 1
ATOM 2403 N N . ARG A 1 322 ? -4.146 -13.244 6.658 1.00 98.50 322 ARG A N 1
ATOM 2404 C CA . ARG A 1 322 ? -4.384 -13.122 5.209 1.00 98.50 322 ARG A CA 1
ATOM 2405 C C . ARG A 1 322 ? -3.836 -11.782 4.716 1.00 98.50 322 ARG A C 1
ATOM 2407 O O . ARG A 1 322 ? -4.471 -10.753 4.912 1.00 98.50 322 ARG A O 1
ATOM 2414 N N . LEU A 1 323 ? -2.663 -11.785 4.085 1.00 98.69 323 LEU A N 1
ATOM 2415 C CA . LEU A 1 323 ? -2.060 -10.583 3.500 1.00 98.69 323 LEU A CA 1
ATOM 2416 C C . LEU A 1 323 ? -2.536 -10.384 2.052 1.00 98.69 323 LEU A C 1
ATOM 2418 O O . LEU A 1 323 ? -2.241 -11.206 1.185 1.00 98.69 323 LEU A O 1
ATOM 2422 N N . LEU A 1 324 ? -3.243 -9.284 1.800 1.00 98.88 324 LEU A N 1
ATOM 2423 C CA . LEU A 1 324 ? -3.677 -8.835 0.476 1.00 98.88 324 LEU A CA 1
ATOM 2424 C C . LEU A 1 324 ? -2.944 -7.532 0.121 1.00 98.88 324 LEU A C 1
ATOM 2426 O O . LEU A 1 324 ? -2.816 -6.677 0.997 1.00 98.88 324 LEU A O 1
ATOM 2430 N N . PRO A 1 325 ? -2.496 -7.309 -1.125 1.00 98.81 325 PRO A N 1
ATOM 2431 C CA . PRO A 1 325 ? -2.152 -5.962 -1.569 1.00 98.81 325 PRO A CA 1
ATOM 2432 C C . PRO A 1 325 ? -3.415 -5.092 -1.640 1.00 98.81 325 PRO A C 1
ATOM 2434 O O . PRO A 1 325 ? -4.504 -5.598 -1.902 1.00 98.81 325 PRO A O 1
ATOM 2437 N N . MET A 1 326 ? -3.285 -3.777 -1.462 1.00 98.69 326 MET A N 1
ATOM 2438 C CA . MET A 1 326 ? -4.403 -2.841 -1.654 1.00 98.69 326 MET A CA 1
ATOM 2439 C C . MET A 1 326 ? -4.945 -2.858 -3.095 1.00 98.69 326 MET A C 1
ATOM 2441 O O . MET A 1 326 ? -6.142 -2.690 -3.313 1.00 98.69 326 MET A O 1
ATOM 2445 N N . THR A 1 327 ? -4.074 -3.113 -4.076 1.00 98.75 327 THR A N 1
ATOM 2446 C CA . THR A 1 327 ? -4.402 -3.217 -5.501 1.00 98.75 327 THR A CA 1
ATOM 2447 C C . THR A 1 327 ? -3.447 -4.176 -6.216 1.00 98.75 327 THR A C 1
ATOM 2449 O O . THR A 1 327 ? -2.305 -4.354 -5.791 1.00 98.75 327 THR A O 1
ATOM 2452 N N . ASP A 1 328 ? -3.915 -4.781 -7.308 1.00 98.06 328 ASP A N 1
ATOM 2453 C CA . ASP A 1 328 ? -3.073 -5.503 -8.272 1.00 98.06 328 ASP A CA 1
ATOM 2454 C C . ASP A 1 328 ? -2.521 -4.597 -9.390 1.00 98.06 328 ASP A C 1
ATOM 2456 O O . ASP A 1 328 ? -1.628 -5.010 -10.136 1.00 98.06 328 ASP A O 1
ATOM 2460 N N . ASP A 1 329 ? -3.038 -3.372 -9.507 1.00 97.00 329 ASP A N 1
ATOM 2461 C CA . ASP A 1 329 ? -2.579 -2.368 -10.463 1.00 97.00 329 ASP A CA 1
ATOM 2462 C C . ASP A 1 329 ? -1.303 -1.658 -9.964 1.00 97.00 329 ASP A C 1
ATOM 2464 O O . ASP A 1 329 ? -0.918 -1.724 -8.795 1.00 97.00 329 ASP A O 1
ATOM 2468 N N . ARG A 1 330 ? -0.609 -0.948 -10.862 1.00 94.12 330 ARG A N 1
ATOM 2469 C CA . ARG A 1 330 ? 0.595 -0.185 -10.501 1.00 94.12 330 ARG A CA 1
ATOM 2470 C C . ARG A 1 330 ? 0.208 1.146 -9.855 1.00 94.12 330 ARG A C 1
ATOM 2472 O O . ARG A 1 330 ? -0.168 2.077 -10.564 1.00 94.12 330 ARG A O 1
ATOM 2479 N N . VAL A 1 331 ? 0.398 1.244 -8.542 1.00 96.25 331 VAL A N 1
ATOM 2480 C CA . VAL A 1 331 ? 0.359 2.501 -7.782 1.00 96.25 331 VAL A CA 1
ATOM 2481 C C . VAL A 1 331 ? 1.733 2.742 -7.173 1.00 96.25 331 VAL A C 1
ATOM 2483 O O . VAL A 1 331 ? 2.252 1.866 -6.494 1.00 96.25 331 VAL A O 1
ATOM 2486 N N . GLU A 1 332 ? 2.327 3.908 -7.422 1.00 95.12 332 GLU A N 1
ATOM 2487 C CA . GLU A 1 332 ? 3.666 4.253 -6.921 1.00 95.12 332 GLU A CA 1
ATOM 2488 C C . GLU A 1 332 ? 3.669 5.674 -6.339 1.00 95.12 332 GLU A C 1
ATOM 2490 O O . GLU A 1 332 ? 3.424 6.662 -7.042 1.00 95.12 332 GLU A O 1
ATOM 2495 N N . THR A 1 333 ? 3.957 5.800 -5.047 1.00 95.25 333 THR A N 1
ATOM 2496 C CA . THR A 1 333 ? 4.025 7.076 -4.332 1.00 95.25 333 THR A CA 1
ATOM 2497 C C . THR A 1 333 ? 5.203 7.894 -4.846 1.00 95.25 333 THR A C 1
ATOM 2499 O O . THR A 1 333 ? 6.360 7.485 -4.752 1.00 95.25 333 THR A O 1
ATOM 2502 N N . HIS A 1 334 ? 4.915 9.085 -5.359 1.00 93.00 334 HIS A N 1
ATOM 2503 C CA . HIS A 1 334 ? 5.908 10.053 -5.808 1.00 93.00 334 HIS A CA 1
ATOM 2504 C C . HIS A 1 334 ? 5.816 11.348 -4.999 1.00 93.00 334 HIS A C 1
ATOM 2506 O O . HIS A 1 334 ? 4.741 11.766 -4.565 1.00 93.00 334 HIS A O 1
ATOM 2512 N N . VAL A 1 335 ? 6.962 12.001 -4.822 1.00 91.94 335 VAL A N 1
ATOM 2513 C CA . VAL A 1 335 ? 7.101 13.272 -4.110 1.00 91.94 335 VAL A CA 1
ATOM 2514 C C . VAL A 1 335 ? 7.572 14.334 -5.094 1.00 91.94 335 VAL A C 1
ATOM 2516 O O . VAL A 1 335 ? 8.589 14.152 -5.765 1.00 91.94 335 VAL A O 1
ATOM 2519 N N . LEU A 1 336 ? 6.833 15.439 -5.189 1.00 91.44 336 LEU A N 1
ATOM 2520 C CA . LEU A 1 336 ? 7.211 16.588 -6.006 1.00 91.44 336 LEU A CA 1
ATOM 2521 C C . LEU A 1 336 ? 8.191 17.464 -5.219 1.00 91.44 336 LEU A C 1
ATOM 2523 O O . LEU A 1 336 ? 7.824 18.027 -4.188 1.00 91.44 336 LEU A O 1
ATOM 2527 N N . ILE A 1 337 ? 9.413 17.593 -5.722 1.00 88.62 337 ILE A N 1
ATOM 2528 C CA . ILE A 1 337 ? 10.496 18.387 -5.129 1.00 88.62 337 ILE A CA 1
ATOM 2529 C C . ILE A 1 337 ? 10.977 19.449 -6.125 1.00 88.62 337 ILE A C 1
ATOM 2531 O O . ILE A 1 337 ? 10.730 19.334 -7.328 1.00 88.62 337 ILE A O 1
ATOM 2535 N N . ASP A 1 338 ? 11.680 20.470 -5.641 1.00 88.12 338 ASP A N 1
ATOM 2536 C CA . ASP A 1 338 ? 12.467 21.344 -6.520 1.00 88.12 338 ASP A CA 1
ATOM 2537 C C . ASP A 1 338 ? 13.582 20.529 -7.190 1.00 88.12 338 ASP A C 1
ATOM 2539 O O . ASP A 1 338 ? 14.130 19.599 -6.589 1.00 88.12 338 ASP A O 1
ATOM 2543 N N . ASP A 1 339 ? 13.905 20.842 -8.444 1.00 82.75 339 ASP A N 1
ATOM 2544 C CA . ASP A 1 339 ? 14.946 20.138 -9.185 1.00 82.75 339 ASP A CA 1
ATOM 2545 C C . ASP A 1 339 ? 16.326 20.796 -8.943 1.00 82.75 339 ASP A C 1
ATOM 2547 O O . ASP A 1 339 ? 16.589 21.869 -9.487 1.00 82.75 339 ASP A O 1
ATOM 2551 N N . PRO A 1 340 ? 17.241 20.176 -8.164 1.00 73.62 340 PRO A N 1
ATOM 2552 C CA . PRO A 1 340 ? 18.566 20.742 -7.895 1.00 73.62 340 PRO A CA 1
ATOM 2553 C C . PRO A 1 340 ? 19.485 20.763 -9.126 1.00 73.62 340 PRO A C 1
ATOM 2555 O O . PRO A 1 340 ? 20.544 21.388 -9.075 1.00 73.62 340 PRO A O 1
ATOM 2558 N N . ASP A 1 341 ? 19.108 20.071 -10.204 1.00 77.31 341 ASP A N 1
ATOM 2559 C CA . ASP A 1 341 ? 19.858 19.990 -11.456 1.00 77.31 341 ASP A CA 1
ATOM 2560 C C . ASP A 1 341 ? 19.320 20.984 -12.514 1.00 77.31 341 ASP A C 1
ATOM 2562 O O . ASP A 1 341 ? 19.888 21.100 -13.605 1.00 77.31 341 ASP A O 1
ATOM 2566 N N . ALA A 1 342 ? 18.235 21.715 -12.216 1.00 75.44 342 ALA A N 1
ATOM 2567 C CA . ALA A 1 342 ? 17.620 22.657 -13.146 1.00 75.44 342 ALA A CA 1
ATOM 2568 C C . ALA A 1 342 ? 18.376 24.002 -13.231 1.00 75.44 342 ALA A C 1
ATOM 2570 O O . ALA A 1 342 ? 18.738 24.585 -12.207 1.00 75.44 342 ALA A O 1
ATOM 2571 N N . PRO A 1 343 ? 18.576 24.559 -14.443 1.00 69.88 343 PRO A N 1
ATOM 2572 C CA . PRO A 1 343 ? 19.349 25.788 -14.645 1.00 69.88 343 PRO A CA 1
ATOM 2573 C C . PRO A 1 343 ? 18.606 27.078 -14.257 1.00 69.88 343 PRO A C 1
ATOM 2575 O O . PRO A 1 343 ? 19.211 28.149 -14.296 1.00 69.88 343 PRO A O 1
ATOM 2578 N N . ASP A 1 344 ? 17.313 26.996 -13.930 1.00 75.31 344 ASP A N 1
ATOM 2579 C CA . ASP A 1 344 ? 16.477 28.120 -13.489 1.00 75.31 344 ASP A CA 1
ATOM 2580 C C . ASP A 1 344 ? 16.351 28.218 -11.954 1.00 75.31 344 ASP A C 1
ATOM 2582 O O . ASP A 1 344 ? 16.162 29.315 -11.433 1.00 75.31 344 ASP A O 1
ATOM 2586 N N . GLY A 1 345 ? 16.498 27.103 -11.229 1.00 67.50 345 GLY A N 1
ATOM 2587 C CA . GLY A 1 345 ? 16.232 27.013 -9.790 1.00 67.50 345 GLY A CA 1
ATOM 2588 C C . GLY A 1 345 ? 14.744 27.079 -9.407 1.00 67.50 345 GLY A C 1
ATOM 2589 O O . GLY A 1 345 ? 14.439 27.195 -8.222 1.00 67.50 345 GLY A O 1
ATOM 2590 N N . GLU A 1 346 ? 13.830 27.013 -10.382 1.00 73.62 346 GLU A N 1
ATOM 2591 C CA . GLU A 1 346 ? 12.368 27.094 -10.194 1.00 73.62 346 GLU A CA 1
ATOM 2592 C C . GLU A 1 346 ? 11.626 25.851 -10.725 1.00 73.62 346 GLU A C 1
ATOM 2594 O O . GLU A 1 346 ? 10.499 25.567 -10.306 1.00 73.62 346 GLU A O 1
ATOM 2599 N N . SER A 1 347 ? 12.242 25.089 -11.635 1.00 83.19 347 SER A N 1
ATOM 2600 C CA . SER A 1 347 ? 11.699 23.828 -12.140 1.00 83.19 347 SER A CA 1
ATOM 2601 C C . SER A 1 347 ? 11.623 22.755 -11.046 1.00 83.19 347 SER A C 1
ATOM 2603 O O . SER A 1 347 ? 12.437 22.693 -10.124 1.00 83.19 347 SER A O 1
ATOM 2605 N N . ARG A 1 348 ? 10.630 21.867 -11.163 1.00 86.62 348 ARG A N 1
ATOM 2606 C CA . ARG A 1 348 ? 10.331 20.802 -10.194 1.00 86.62 348 ARG A CA 1
ATOM 2607 C C . ARG A 1 348 ? 10.373 19.429 -10.848 1.00 86.62 348 ARG A C 1
ATOM 2609 O O . ARG A 1 348 ? 9.951 19.288 -11.996 1.00 86.62 348 ARG A O 1
ATOM 2616 N N . LYS A 1 349 ? 10.765 18.406 -10.086 1.00 87.06 349 LYS A N 1
ATOM 2617 C CA . LYS A 1 349 ? 10.690 16.999 -10.507 1.00 87.06 349 LYS A CA 1
ATOM 2618 C C . LYS A 1 349 ? 9.970 16.123 -9.490 1.00 87.06 349 LYS A C 1
ATOM 2620 O O . LYS A 1 349 ? 10.042 16.348 -8.286 1.00 87.06 349 LYS A O 1
ATOM 2625 N N . ALA A 1 350 ? 9.268 15.114 -9.994 1.00 89.44 350 ALA A N 1
ATOM 2626 C CA . ALA A 1 350 ? 8.721 14.043 -9.175 1.00 89.44 350 ALA A CA 1
ATOM 2627 C C . ALA A 1 350 ? 9.787 12.953 -8.998 1.00 89.44 350 ALA A C 1
ATOM 2629 O O . ALA A 1 350 ? 10.346 12.476 -9.986 1.00 89.44 350 ALA A O 1
ATOM 2630 N N . VAL A 1 351 ? 10.052 12.553 -7.756 1.00 89.00 351 VAL A N 1
ATOM 2631 C CA . VAL A 1 351 ? 10.919 11.413 -7.413 1.00 89.00 351 VAL A CA 1
ATOM 2632 C C . VAL A 1 351 ? 10.100 10.324 -6.727 1.00 89.00 351 VAL A C 1
ATOM 2634 O O . VAL A 1 351 ? 9.111 10.625 -6.058 1.00 89.00 351 VAL A O 1
ATOM 2637 N N . HIS A 1 352 ? 10.498 9.060 -6.871 1.00 93.50 352 HIS A N 1
ATOM 2638 C CA . HIS A 1 352 ? 9.837 7.955 -6.171 1.00 93.50 352 HIS A CA 1
ATOM 2639 C C . HIS A 1 352 ? 9.987 8.115 -4.648 1.00 93.50 352 HIS A C 1
ATOM 2641 O O . HIS A 1 352 ? 11.031 8.579 -4.181 1.00 93.50 352 HIS A O 1
ATOM 2647 N N . PHE A 1 353 ? 9.001 7.700 -3.849 1.00 92.00 353 PHE A N 1
ATOM 2648 C CA . PHE A 1 353 ? 9.048 7.885 -2.393 1.00 92.00 353 PHE A CA 1
ATOM 2649 C C . PHE A 1 353 ? 10.273 7.214 -1.755 1.00 92.00 353 PHE A C 1
ATOM 2651 O O . PHE A 1 353 ? 10.943 7.835 -0.933 1.00 92.00 353 PHE A O 1
ATOM 2658 N N . GLN A 1 354 ? 10.660 6.021 -2.223 1.00 89.56 354 GLN A N 1
ATOM 2659 C CA . GLN A 1 354 ? 11.916 5.377 -1.805 1.00 89.56 354 GLN A CA 1
ATOM 2660 C C . GLN A 1 354 ? 13.158 6.252 -2.048 1.00 89.56 354 GLN A C 1
ATOM 2662 O O . GLN A 1 354 ? 14.074 6.259 -1.229 1.00 89.56 354 GLN A O 1
ATOM 2667 N N . GLU A 1 355 ? 13.207 7.031 -3.132 1.00 89.31 355 GLU A N 1
ATOM 2668 C CA . GLU A 1 355 ? 14.311 7.966 -3.365 1.00 89.31 355 GLU A CA 1
ATOM 2669 C C . GLU A 1 355 ? 14.239 9.159 -2.406 1.00 89.31 355 GLU A C 1
ATOM 2671 O O . GLU A 1 355 ? 15.230 9.487 -1.749 1.00 89.31 355 GLU A O 1
ATOM 2676 N N . TYR A 1 356 ? 13.061 9.766 -2.251 1.00 89.25 356 TYR A N 1
ATOM 2677 C CA . TYR A 1 356 ? 12.856 10.861 -1.302 1.00 89.25 356 TYR A CA 1
ATOM 2678 C C . TYR A 1 356 ? 13.234 10.465 0.138 1.00 89.25 356 TYR A C 1
ATOM 2680 O O . TYR A 1 356 ? 13.896 11.222 0.853 1.00 89.25 356 TYR A O 1
ATOM 2688 N N . TRP A 1 357 ? 12.862 9.256 0.554 1.00 87.44 357 TRP A N 1
ATOM 2689 C CA . TRP A 1 357 ? 13.023 8.765 1.918 1.00 87.44 357 TRP A CA 1
ATOM 2690 C C . TRP A 1 357 ? 14.408 8.164 2.195 1.00 87.44 357 TRP A C 1
ATOM 2692 O O . TRP A 1 357 ? 15.017 8.490 3.214 1.00 87.44 357 TRP A O 1
ATOM 2702 N N . VAL A 1 358 ? 14.943 7.331 1.293 1.00 84.56 358 VAL A N 1
ATOM 2703 C CA . VAL A 1 358 ? 16.215 6.611 1.506 1.00 84.56 358 VAL A CA 1
ATOM 2704 C C . VAL A 1 358 ? 17.417 7.409 0.993 1.00 84.56 358 VAL A C 1
ATOM 2706 O O . VAL A 1 358 ? 18.379 7.602 1.743 1.00 84.56 358 VAL A O 1
ATOM 2709 N N . ARG A 1 359 ? 17.370 7.917 -0.251 1.00 86.50 359 ARG A N 1
ATOM 2710 C CA . ARG A 1 359 ? 18.465 8.716 -0.844 1.00 86.50 359 ARG A CA 1
ATOM 2711 C C . ARG A 1 359 ? 18.519 10.106 -0.228 1.00 86.50 359 ARG A C 1
ATOM 2713 O O . ARG A 1 359 ? 19.547 10.506 0.313 1.00 86.50 359 ARG A O 1
ATOM 2720 N N . LEU A 1 360 ? 17.414 10.845 -0.336 1.00 88.19 360 LEU A N 1
ATOM 2721 C CA . LEU A 1 360 ? 17.361 12.259 0.035 1.00 88.19 360 LEU A CA 1
ATOM 2722 C C . LEU A 1 360 ? 17.075 12.464 1.526 1.00 88.19 360 LEU A C 1
ATOM 2724 O O . LEU A 1 360 ? 17.211 13.588 2.002 1.00 88.19 360 LEU A O 1
ATOM 2728 N N . ARG A 1 361 ? 16.694 11.415 2.273 1.00 86.62 361 ARG A N 1
ATOM 2729 C CA . ARG A 1 361 ? 16.361 11.472 3.712 1.00 86.62 361 ARG A CA 1
ATOM 2730 C C . ARG A 1 361 ? 15.381 12.602 4.049 1.00 86.62 361 ARG A C 1
ATOM 2732 O O . ARG A 1 361 ? 15.556 13.308 5.042 1.00 86.62 361 ARG A O 1
ATOM 2739 N N . ALA A 1 362 ? 14.410 12.825 3.161 1.00 86.00 362 ALA A N 1
ATOM 2740 C CA . ALA A 1 362 ? 13.468 13.940 3.190 1.00 86.00 362 ALA A CA 1
ATOM 2741 C C . ALA A 1 362 ? 14.134 15.296 3.535 1.00 86.00 362 ALA A C 1
ATOM 2743 O O . ALA A 1 362 ? 13.604 16.087 4.313 1.00 86.00 362 ALA A O 1
ATOM 2744 N N . SER A 1 363 ? 15.361 15.539 3.060 1.00 86.56 363 SER A N 1
ATOM 2745 C CA . SER A 1 363 ? 16.135 16.750 3.390 1.00 86.56 363 SER A CA 1
ATOM 2746 C C . SER A 1 363 ? 15.742 17.965 2.551 1.00 86.56 363 SER A C 1
ATOM 2748 O O . SER A 1 363 ? 15.981 19.093 2.977 1.00 86.56 363 SER A O 1
ATOM 2750 N N . VAL A 1 364 ? 15.101 17.737 1.403 1.00 87.88 364 VAL A N 1
ATOM 2751 C CA . VAL A 1 364 ? 14.499 18.777 0.559 1.00 87.88 364 VAL A CA 1
ATOM 2752 C C . VAL A 1 364 ? 12.995 18.907 0.851 1.00 87.88 364 VAL A C 1
ATOM 2754 O O . VAL A 1 364 ? 12.359 17.901 1.198 1.00 87.88 364 VAL A O 1
ATOM 2757 N N . PRO A 1 365 ? 12.403 20.110 0.715 1.00 87.06 365 PRO A N 1
ATOM 2758 C CA . PRO A 1 365 ? 10.960 20.297 0.832 1.00 87.06 365 PRO A CA 1
ATOM 2759 C C . PRO A 1 365 ? 10.178 19.424 -0.156 1.00 87.06 365 PRO A C 1
ATOM 2761 O O . PRO A 1 365 ? 10.614 19.198 -1.283 1.00 87.06 365 PRO A O 1
ATOM 2764 N N . ALA A 1 366 ? 9.007 18.960 0.272 1.00 89.94 366 ALA A N 1
ATOM 2765 C CA . ALA A 1 366 ? 8.032 18.293 -0.580 1.00 89.94 366 ALA A CA 1
ATOM 2766 C C . ALA A 1 366 ? 6.872 19.261 -0.867 1.00 89.94 366 ALA A C 1
ATOM 2768 O O . ALA A 1 366 ? 6.235 19.758 0.059 1.00 89.94 366 ALA A O 1
ATOM 2769 N N . HIS A 1 367 ? 6.606 19.528 -2.147 1.00 88.50 367 HIS A N 1
ATOM 2770 C CA . HIS A 1 367 ? 5.510 20.397 -2.608 1.00 88.50 367 HIS A CA 1
ATOM 2771 C C . HIS A 1 367 ? 4.185 19.656 -2.778 1.00 88.50 367 HIS A C 1
ATOM 2773 O O . HIS A 1 367 ? 3.130 20.282 -2.790 1.00 88.50 367 HIS A O 1
ATOM 2779 N N . ALA A 1 368 ? 4.255 18.341 -2.984 1.00 89.19 368 ALA A N 1
ATOM 2780 C CA . ALA A 1 368 ? 3.120 17.432 -3.056 1.00 89.19 368 ALA A CA 1
ATOM 2781 C C . ALA A 1 368 ? 3.606 15.991 -2.850 1.00 89.19 368 ALA A C 1
ATOM 2783 O O . ALA A 1 368 ? 4.754 15.663 -3.167 1.00 89.19 368 ALA A O 1
ATOM 2784 N N . VAL A 1 369 ? 2.711 15.127 -2.378 1.00 91.88 369 VAL A N 1
ATOM 2785 C CA . VAL A 1 369 ? 2.914 13.679 -2.247 1.00 91.88 369 VAL A CA 1
ATOM 2786 C C . VAL A 1 369 ? 1.721 13.001 -2.914 1.00 91.88 369 VAL A C 1
ATOM 2788 O O . VAL A 1 369 ? 0.581 13.300 -2.567 1.00 91.88 369 VAL A O 1
ATOM 2791 N N . VAL A 1 370 ? 1.969 12.157 -3.918 1.00 90.19 370 VAL A N 1
ATOM 2792 C CA . VAL A 1 370 ? 0.930 11.654 -4.834 1.00 90.19 370 VAL A CA 1
ATOM 2793 C C . VAL A 1 370 ? 1.108 10.149 -5.074 1.00 90.19 370 VAL A C 1
ATOM 2795 O O . VAL A 1 370 ? 2.162 9.753 -5.572 1.00 90.19 370 VAL A O 1
ATOM 2798 N N . PRO A 1 371 ? 0.102 9.301 -4.788 1.00 93.12 371 PRO A N 1
ATOM 2799 C CA . PRO A 1 371 ? 0.108 7.893 -5.183 1.00 93.12 371 PRO A CA 1
ATOM 2800 C C . PRO A 1 371 ? -0.237 7.781 -6.678 1.00 93.12 371 PRO A C 1
ATOM 2802 O O . PRO A 1 371 ? -1.402 7.743 -7.073 1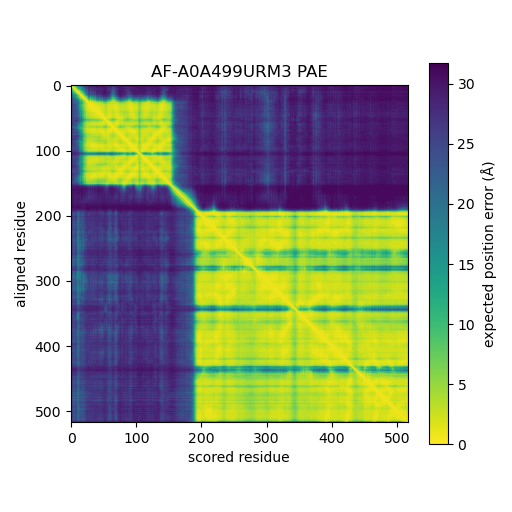.00 93.12 371 PRO A O 1
ATOM 2805 N N . VAL A 1 372 ? 0.786 7.799 -7.536 1.00 90.44 372 VAL A N 1
ATOM 2806 C CA . VAL A 1 372 ? 0.617 7.871 -8.996 1.00 90.44 372 VAL A CA 1
ATOM 2807 C C . VAL A 1 372 ? -0.027 6.586 -9.510 1.00 90.44 372 VAL A C 1
ATOM 2809 O O . VAL A 1 372 ? 0.516 5.504 -9.298 1.00 90.44 372 VAL A O 1
ATOM 2812 N N . GLY A 1 373 ? -1.163 6.719 -10.200 1.00 91.31 373 GLY A N 1
ATOM 2813 C CA . GLY A 1 373 ? -1.958 5.610 -10.735 1.00 91.31 373 GLY A CA 1
ATOM 2814 C C . GLY A 1 373 ? -3.119 5.165 -9.840 1.00 91.31 373 GLY A C 1
ATOM 2815 O O . GLY A 1 373 ? -3.956 4.392 -10.302 1.00 91.31 373 GLY A O 1
ATOM 2816 N N . ALA A 1 374 ? -3.217 5.654 -8.594 1.00 92.62 374 ALA A N 1
ATOM 2817 C CA . ALA A 1 374 ? -4.291 5.260 -7.675 1.00 92.62 374 ALA A CA 1
ATOM 2818 C C . ALA A 1 374 ? -5.688 5.596 -8.221 1.00 92.62 374 ALA A C 1
ATOM 2820 O O . ALA A 1 374 ? -6.599 4.789 -8.099 1.00 92.62 374 ALA A O 1
ATOM 2821 N N . ASP A 1 375 ? -5.825 6.724 -8.921 1.00 90.31 375 ASP A N 1
ATOM 2822 C CA . ASP A 1 375 ? -7.049 7.194 -9.583 1.00 90.31 375 ASP A CA 1
ATOM 2823 C C . ASP A 1 375 ? -7.615 6.232 -10.647 1.00 90.31 375 ASP A C 1
ATOM 2825 O O . ASP A 1 375 ? -8.796 6.308 -10.988 1.00 90.31 375 ASP A O 1
ATOM 2829 N N . GLN A 1 376 ? -6.778 5.332 -11.169 1.00 90.81 376 GLN A N 1
ATOM 2830 C CA . GLN A 1 376 ? -7.124 4.337 -12.192 1.00 90.81 376 GLN A CA 1
ATOM 2831 C C . GLN A 1 376 ? -7.051 2.890 -11.672 1.00 90.81 376 GLN A C 1
ATOM 2833 O O . GLN A 1 376 ? -7.488 1.969 -12.369 1.00 90.81 376 GLN A O 1
ATOM 2838 N N . ALA A 1 377 ? -6.508 2.693 -10.469 1.00 96.31 377 ALA A N 1
ATOM 2839 C CA . ALA A 1 377 ? -6.348 1.400 -9.822 1.00 96.31 377 ALA A CA 1
ATOM 2840 C C . ALA A 1 377 ? -7.674 0.856 -9.269 1.00 96.31 377 ALA A C 1
ATOM 2842 O O . ALA A 1 377 ? -8.632 1.594 -9.029 1.00 96.31 377 ALA A O 1
ATOM 2843 N N . LYS A 1 378 ? -7.720 -0.457 -9.034 1.00 97.94 378 LYS A N 1
ATOM 2844 C CA . LYS A 1 378 ? -8.862 -1.144 -8.411 1.00 97.94 378 LYS A CA 1
ATOM 2845 C C . LYS A 1 378 ? -8.443 -1.878 -7.139 1.00 97.94 378 LYS A C 1
ATOM 2847 O O . LYS A 1 378 ? -7.309 -2.354 -7.075 1.00 97.94 378 LYS A O 1
ATOM 2852 N N . PRO A 1 379 ? -9.342 -2.049 -6.156 1.00 98.75 379 PRO A N 1
ATOM 2853 C CA . PRO A 1 379 ? -9.092 -2.911 -5.007 1.00 98.75 379 PRO A CA 1
ATOM 2854 C C . PRO A 1 379 ? -8.712 -4.323 -5.471 1.00 98.75 379 PRO A C 1
ATOM 2856 O O . PRO A 1 379 ? -9.330 -4.853 -6.399 1.00 98.75 379 PRO A O 1
ATOM 2859 N N . ALA A 1 380 ? -7.697 -4.932 -4.854 1.00 98.62 380 ALA A N 1
ATOM 2860 C CA . ALA A 1 380 ? -7.299 -6.293 -5.215 1.00 98.62 380 ALA A CA 1
ATOM 2861 C C . ALA A 1 380 ? -8.407 -7.320 -4.871 1.00 98.62 380 ALA A C 1
ATOM 2863 O O . ALA A 1 380 ? -9.226 -7.070 -3.979 1.00 98.62 380 ALA A O 1
ATOM 2864 N N . PRO A 1 381 ? -8.446 -8.496 -5.528 1.00 98.12 381 PRO A N 1
ATOM 2865 C CA . PRO A 1 381 ? -9.422 -9.541 -5.231 1.00 98.12 381 PRO A CA 1
ATOM 2866 C C . PRO A 1 381 ? -9.419 -9.926 -3.747 1.00 98.12 381 PRO A C 1
ATOM 2868 O O . PRO A 1 381 ? -8.377 -10.268 -3.183 1.00 98.12 381 PRO A O 1
ATOM 2871 N N . GLY A 1 382 ? -10.590 -9.886 -3.112 1.00 98.06 382 GLY A N 1
ATOM 2872 C CA . GLY A 1 382 ? -10.747 -10.177 -1.691 1.00 98.06 382 GLY A CA 1
ATOM 2873 C C . GLY A 1 382 ? -10.623 -8.968 -0.759 1.00 98.06 382 GLY A C 1
ATOM 2874 O O . GLY A 1 382 ? -10.861 -9.159 0.433 1.00 98.06 382 GLY A O 1
ATOM 2875 N N . VAL A 1 383 ? -10.254 -7.770 -1.242 1.00 98.81 383 VAL A N 1
ATOM 2876 C CA . VAL A 1 383 ? -10.107 -6.549 -0.416 1.00 98.81 383 VAL A CA 1
ATOM 2877 C C . VAL A 1 383 ? -11.464 -5.976 -0.009 1.00 98.81 383 VAL A C 1
ATOM 2879 O O . VAL A 1 383 ? -11.687 -5.734 1.175 1.00 98.81 383 VAL A O 1
ATOM 2882 N N . LEU A 1 384 ? -12.385 -5.791 -0.959 1.00 98.69 384 LEU A N 1
ATOM 2883 C CA . LEU A 1 384 ? -13.728 -5.276 -0.656 1.00 98.69 384 LEU A CA 1
ATOM 2884 C C . LEU A 1 384 ? -14.544 -6.303 0.131 1.00 98.69 384 LEU A C 1
ATOM 2886 O O . LEU A 1 384 ? -15.264 -5.951 1.061 1.00 98.69 384 LEU A O 1
ATOM 2890 N N . GLU A 1 385 ? -14.369 -7.580 -0.200 1.00 98.38 385 GLU A N 1
ATOM 2891 C CA . GLU A 1 385 ? -14.949 -8.700 0.527 1.00 98.38 385 GLU A CA 1
ATOM 2892 C C . GLU A 1 385 ? -14.422 -8.748 1.966 1.00 98.38 385 GLU A C 1
ATOM 2894 O O . GLU A 1 385 ? -15.211 -8.925 2.883 1.00 98.38 385 GLU A O 1
ATOM 2899 N N . ALA A 1 386 ? -13.121 -8.512 2.197 1.00 98.56 386 ALA A N 1
ATOM 2900 C CA . ALA A 1 386 ? -12.565 -8.431 3.549 1.00 98.56 386 ALA A CA 1
ATOM 2901 C C . ALA A 1 386 ? -13.207 -7.325 4.391 1.00 98.56 386 ALA A C 1
ATOM 2903 O O . ALA A 1 386 ? -13.458 -7.548 5.568 1.00 98.56 386 ALA A O 1
ATOM 2904 N N . ILE A 1 387 ? -13.450 -6.153 3.798 1.00 98.69 387 ILE A N 1
ATOM 2905 C CA . ILE A 1 387 ? -14.050 -5.001 4.485 1.00 98.69 387 ILE A CA 1
ATOM 2906 C C . ILE A 1 387 ? -15.527 -5.277 4.798 1.00 98.69 387 ILE A C 1
ATOM 2908 O O . ILE A 1 387 ? -15.959 -5.059 5.924 1.00 98.69 387 ILE A O 1
ATOM 2912 N N . ALA A 1 388 ? -16.283 -5.821 3.840 1.00 97.75 388 ALA A N 1
ATOM 2913 C CA . ALA A 1 388 ? -17.692 -6.176 4.029 1.00 97.75 388 ALA A CA 1
ATOM 2914 C C . ALA A 1 388 ? -17.909 -7.353 5.006 1.00 97.75 388 ALA A C 1
ATOM 2916 O O . ALA A 1 388 ? -18.957 -7.431 5.644 1.00 97.75 388 ALA A O 1
ATOM 2917 N N . ASP A 1 389 ? -16.930 -8.256 5.133 1.00 97.06 389 ASP A N 1
ATOM 2918 C CA . ASP A 1 389 ? -16.902 -9.335 6.128 1.00 97.06 389 ASP A CA 1
ATOM 2919 C C . ASP A 1 389 ? -16.115 -8.975 7.406 1.00 97.06 389 ASP A C 1
ATOM 2921 O O . ASP A 1 389 ? -15.893 -9.851 8.241 1.00 97.06 389 ASP A O 1
ATOM 2925 N N . ALA A 1 390 ? -15.674 -7.732 7.609 1.00 98.38 390 ALA A N 1
ATOM 2926 C CA . ALA A 1 390 ? -15.001 -7.356 8.849 1.00 98.38 390 ALA A CA 1
ATOM 2927 C C . ALA A 1 390 ? -16.011 -7.125 9.985 1.00 98.38 390 ALA A C 1
ATOM 2929 O O . ALA A 1 390 ? -17.094 -6.583 9.786 1.00 98.38 390 ALA A O 1
ATOM 2930 N N . ASP A 1 391 ? -15.630 -7.496 11.205 1.00 98.31 391 ASP A N 1
ATOM 2931 C CA . ASP A 1 391 ? -16.351 -7.131 12.427 1.00 98.31 391 ASP A CA 1
ATOM 2932 C C . ASP A 1 391 ? -15.776 -5.831 13.041 1.00 98.31 391 ASP A C 1
ATOM 2934 O O . ASP A 1 391 ? -16.422 -5.206 13.887 1.00 98.31 391 ASP A O 1
ATOM 2938 N N . VAL A 1 392 ? -14.563 -5.432 12.630 1.00 98.62 392 VAL A N 1
ATOM 2939 C CA . VAL A 1 392 ? -13.850 -4.191 12.994 1.00 98.62 392 VAL A CA 1
ATOM 2940 C C . VAL A 1 392 ? -12.739 -3.884 11.973 1.00 98.62 392 VAL A C 1
ATOM 2942 O O . VAL A 1 392 ? -12.052 -4.795 11.494 1.00 98.62 392 VAL A O 1
ATOM 2945 N N . VAL A 1 393 ? -12.524 -2.599 11.673 1.00 98.81 393 VAL A N 1
ATOM 2946 C CA . VAL A 1 393 ? -11.397 -2.094 10.867 1.00 98.81 393 VAL A CA 1
ATOM 2947 C C . VAL A 1 393 ? -10.427 -1.319 11.763 1.00 98.81 393 VAL A C 1
ATOM 2949 O O . VAL A 1 393 ? -10.835 -0.441 12.521 1.00 98.81 393 VAL A O 1
ATOM 2952 N N . LEU A 1 394 ? -9.130 -1.617 11.669 1.00 98.81 394 LEU A N 1
ATOM 2953 C CA . LEU A 1 394 ? -8.073 -0.964 12.445 1.00 98.81 394 LEU A CA 1
ATOM 2954 C C . LEU A 1 394 ? -7.094 -0.197 11.546 1.00 98.81 394 LEU A C 1
ATOM 2956 O O . LEU A 1 394 ? -6.501 -0.768 10.623 1.00 98.81 394 LEU A O 1
ATOM 2960 N N . PHE A 1 395 ? -6.854 1.079 11.860 1.00 98.12 395 PHE A N 1
ATOM 2961 C CA . PHE A 1 395 ? -5.754 1.856 11.277 1.00 98.12 395 PHE A CA 1
ATOM 2962 C C . PHE A 1 395 ? -4.567 1.862 12.267 1.00 98.12 395 PHE A C 1
ATOM 2964 O O . PHE A 1 395 ? -4.627 2.548 13.291 1.00 98.12 395 PHE A O 1
ATOM 2971 N N . PRO A 1 396 ? -3.487 1.097 12.010 1.00 96.19 396 PRO A N 1
ATOM 2972 C CA . PRO A 1 396 ? -2.312 1.047 12.877 1.00 96.19 396 PRO A CA 1
ATOM 2973 C C . PRO A 1 396 ? -1.550 2.386 12.860 1.00 96.19 396 PRO A C 1
ATOM 2975 O O . PRO A 1 396 ? -1.718 3.166 11.919 1.00 96.19 396 PRO A O 1
ATOM 2978 N N . PRO A 1 397 ? -0.626 2.627 13.814 1.00 93.75 397 PRO A N 1
ATOM 2979 C CA . PRO A 1 397 ? 0.201 3.838 13.866 1.00 93.75 397 PRO A CA 1
ATOM 2980 C C . PRO A 1 397 ? 1.316 3.817 12.793 1.00 93.75 397 PRO A C 1
ATOM 2982 O O . PRO A 1 397 ? 2.513 3.766 13.085 1.00 93.75 397 PRO A O 1
ATOM 2985 N N . SER A 1 398 ? 0.904 3.809 11.524 1.00 90.94 398 SER A N 1
ATOM 2986 C CA . SER A 1 398 ? 1.729 3.944 10.314 1.00 90.94 398 SER A CA 1
ATOM 2987 C C . SER A 1 398 ? 1.568 5.349 9.719 1.00 90.94 398 SER A C 1
ATOM 2989 O O . SER A 1 398 ? 0.774 6.148 10.211 1.00 90.94 398 SER A O 1
ATOM 2991 N N . ASN A 1 399 ? 2.318 5.691 8.666 1.00 91.25 399 ASN A N 1
ATOM 2992 C CA . ASN A 1 399 ? 2.220 7.030 8.081 1.00 91.25 399 ASN A CA 1
ATOM 2993 C C . ASN A 1 399 ? 0.809 7.261 7.483 1.00 91.25 399 ASN A C 1
ATOM 2995 O O . ASN A 1 399 ? 0.362 6.455 6.659 1.00 91.25 399 ASN A O 1
ATOM 2999 N N . PRO A 1 400 ? 0.104 8.344 7.860 1.00 92.31 400 PRO A N 1
ATOM 3000 C CA . PRO A 1 400 ? -1.279 8.553 7.442 1.00 92.31 400 PRO A CA 1
ATOM 3001 C C . PRO A 1 400 ? -1.403 8.982 5.976 1.00 92.31 400 PRO A C 1
ATOM 3003 O O . PRO A 1 400 ? -2.469 8.815 5.400 1.00 92.31 400 PRO A O 1
ATOM 3006 N N . VAL A 1 401 ? -0.327 9.474 5.351 1.00 92.12 401 VAL A N 1
ATOM 3007 C CA . VAL A 1 401 ? -0.312 9.922 3.948 1.00 92.12 401 VAL A CA 1
ATOM 3008 C C . VAL A 1 401 ? 0.207 8.820 3.019 1.00 92.12 401 VAL A C 1
ATOM 3010 O O . VAL A 1 401 ? -0.465 8.468 2.054 1.00 92.12 401 VAL A O 1
ATOM 3013 N N . VAL A 1 402 ? 1.387 8.255 3.318 1.00 92.56 402 VAL A N 1
ATOM 3014 C CA . VAL A 1 402 ? 2.104 7.311 2.423 1.00 92.56 402 VAL A CA 1
ATOM 3015 C C . VAL A 1 402 ? 1.988 5.832 2.809 1.00 92.56 402 VAL A C 1
ATOM 3017 O O . VAL A 1 402 ? 2.636 4.982 2.210 1.00 92.56 402 VAL A O 1
ATOM 3020 N N . SER A 1 403 ? 1.179 5.506 3.820 1.00 93.69 403 SER A N 1
ATOM 3021 C CA . SER A 1 403 ? 0.815 4.116 4.126 1.00 93.69 403 SER A CA 1
ATOM 3022 C C . SER A 1 403 ? -0.703 3.952 4.122 1.00 93.69 403 SER A C 1
ATOM 3024 O O . SER A 1 403 ? -1.259 3.420 3.167 1.00 93.69 403 SER A O 1
ATOM 3026 N N . VAL A 1 404 ? -1.399 4.464 5.143 1.00 95.94 404 VAL A N 1
ATOM 3027 C CA . VAL A 1 404 ? -2.862 4.299 5.252 1.00 95.94 404 VAL A CA 1
ATOM 3028 C C . VAL A 1 404 ? -3.586 5.143 4.198 1.00 95.94 404 VAL A C 1
ATOM 3030 O O . VAL A 1 404 ? -4.458 4.634 3.500 1.00 95.94 404 VAL A O 1
ATOM 3033 N N . GLY A 1 405 ? -3.178 6.401 4.008 1.00 95.25 405 GLY A N 1
ATOM 3034 C CA . GLY A 1 405 ? -3.727 7.287 2.979 1.00 95.25 405 GLY A CA 1
ATOM 3035 C C . GLY A 1 405 ? -3.551 6.757 1.556 1.00 95.25 405 GLY A C 1
ATOM 3036 O O . GLY A 1 405 ? -4.447 6.922 0.738 1.00 95.25 405 GLY A O 1
ATOM 3037 N N . THR A 1 406 ? -2.453 6.053 1.266 1.00 96.75 406 THR A N 1
ATOM 3038 C CA . THR A 1 406 ? -2.229 5.414 -0.041 1.00 96.75 406 THR A CA 1
ATOM 3039 C C . THR A 1 406 ? -3.172 4.232 -0.280 1.00 96.75 406 THR A C 1
ATOM 3041 O O . THR A 1 406 ? -3.691 4.094 -1.384 1.00 96.75 406 THR A O 1
ATOM 3044 N N . ILE A 1 407 ? -3.482 3.446 0.758 1.00 98.56 407 ILE A N 1
ATOM 3045 C CA . ILE A 1 407 ? -4.510 2.391 0.697 1.00 98.56 407 ILE A CA 1
ATOM 3046 C C . ILE A 1 407 ? -5.905 3.001 0.482 1.00 98.56 407 ILE A C 1
ATOM 3048 O O . ILE A 1 407 ? -6.656 2.550 -0.380 1.00 98.56 407 ILE A O 1
ATOM 3052 N N . LEU A 1 408 ? -6.236 4.066 1.220 1.00 98.06 408 LEU A N 1
ATOM 3053 C CA . LEU A 1 408 ? -7.507 4.793 1.098 1.00 98.06 408 LEU A CA 1
ATOM 3054 C C . LEU A 1 408 ? -7.638 5.601 -0.209 1.00 98.06 408 LEU A C 1
ATOM 3056 O O . LEU A 1 408 ? -8.732 6.069 -0.516 1.00 98.06 408 LEU A O 1
ATOM 3060 N N . ALA A 1 409 ? -6.554 5.780 -0.969 1.00 97.25 409 ALA A N 1
ATOM 3061 C CA . ALA A 1 409 ? -6.566 6.459 -2.265 1.00 97.25 409 ALA A CA 1
ATOM 3062 C C . ALA A 1 409 ? -6.980 5.545 -3.432 1.00 97.25 409 ALA A C 1
ATOM 3064 O O . ALA A 1 409 ? -7.210 6.052 -4.528 1.00 97.25 409 ALA A O 1
ATOM 3065 N N .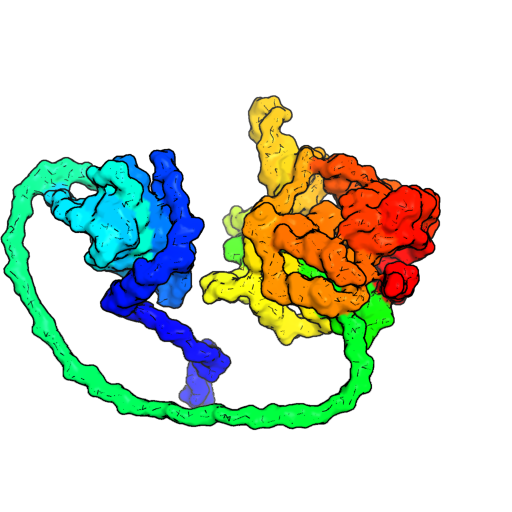 VAL A 1 410 ? -7.079 4.224 -3.221 1.00 98.56 410 VAL A N 1
ATOM 3066 C CA . VAL A 1 410 ? -7.593 3.280 -4.227 1.00 98.56 410 VAL A CA 1
ATOM 3067 C C . VAL A 1 410 ? -9.133 3.361 -4.257 1.00 98.56 410 VAL A C 1
ATOM 3069 O O . VAL A 1 410 ? -9.766 3.068 -3.237 1.00 98.56 410 VAL A O 1
ATOM 3072 N N . PRO A 1 411 ? -9.761 3.732 -5.393 1.00 98.38 411 PRO A N 1
ATOM 3073 C CA . PRO A 1 411 ? -11.208 3.908 -5.500 1.00 98.38 411 PRO A CA 1
ATOM 3074 C C . PRO A 1 411 ? -12.006 2.687 -5.036 1.00 98.38 411 PRO A C 1
ATOM 3076 O O . PRO A 1 411 ? -11.766 1.562 -5.477 1.00 98.38 411 PRO A O 1
ATOM 3079 N N . GLY A 1 412 ? -12.986 2.910 -4.163 1.00 97.88 412 GLY A N 1
ATOM 3080 C CA . GLY A 1 412 ? -13.822 1.871 -3.569 1.00 97.88 412 GLY A CA 1
ATOM 3081 C C . GLY A 1 412 ? -13.335 1.382 -2.204 1.00 97.88 412 GLY A C 1
ATOM 3082 O O . GLY A 1 412 ? -14.147 0.845 -1.457 1.00 97.88 412 GLY A O 1
ATOM 3083 N N . VAL A 1 413 ? -12.059 1.571 -1.832 1.00 98.56 413 VAL A N 1
ATOM 3084 C CA . VAL A 1 413 ? -11.556 1.145 -0.508 1.00 98.56 413 VAL A CA 1
ATOM 3085 C C . VAL A 1 413 ? -12.073 2.067 0.597 1.00 98.56 413 VAL A C 1
ATOM 3087 O O . VAL A 1 413 ? -12.574 1.585 1.612 1.00 98.56 413 VAL A O 1
ATOM 3090 N N . ARG A 1 414 ? -11.989 3.391 0.405 1.00 98.00 414 ARG A N 1
ATOM 3091 C CA . ARG A 1 414 ? -12.469 4.378 1.389 1.00 98.00 414 ARG A CA 1
ATOM 3092 C C . ARG A 1 414 ? -13.988 4.325 1.531 1.00 98.00 414 ARG A C 1
ATOM 3094 O O . ARG A 1 414 ? -14.502 4.404 2.643 1.00 98.00 414 ARG A O 1
ATOM 3101 N N . GLU A 1 415 ? -14.676 4.175 0.405 1.00 97.62 415 GLU A N 1
ATOM 3102 C CA . GLU A 1 415 ? -16.128 4.058 0.310 1.00 97.62 415 GLU A CA 1
ATOM 3103 C C . GLU A 1 415 ? -16.615 2.793 1.022 1.00 97.62 415 GLU A C 1
ATOM 3105 O O . GLU A 1 415 ? -17.462 2.891 1.901 1.00 97.62 415 GLU A O 1
ATOM 3110 N N . ALA A 1 416 ? -16.023 1.625 0.741 1.00 98.31 416 ALA A N 1
ATOM 3111 C CA . ALA A 1 416 ? -16.427 0.376 1.386 1.00 98.31 416 ALA A CA 1
ATOM 3112 C C . ALA A 1 416 ? -16.217 0.381 2.908 1.00 98.31 416 ALA A C 1
ATOM 3114 O O . ALA A 1 416 ? -17.015 -0.223 3.615 1.00 98.31 416 ALA A O 1
ATOM 3115 N N . ILE A 1 417 ? -15.182 1.057 3.424 1.00 98.25 417 ILE A N 1
ATOM 3116 C CA . ILE A 1 417 ? -14.971 1.179 4.878 1.00 98.25 417 ILE A CA 1
ATOM 3117 C C . ILE A 1 417 ? -16.044 2.082 5.505 1.00 98.25 417 ILE A C 1
ATOM 3119 O O . ILE A 1 417 ? -16.602 1.723 6.537 1.00 98.25 417 ILE A O 1
ATOM 3123 N N . ALA A 1 418 ? -16.368 3.217 4.876 1.00 96.75 418 ALA A N 1
ATOM 3124 C CA . ALA A 1 418 ? -17.399 4.133 5.372 1.00 96.75 418 ALA A CA 1
ATOM 3125 C C . ALA A 1 418 ? -18.825 3.546 5.277 1.00 96.75 418 ALA A C 1
ATOM 3127 O O . ALA A 1 418 ? -19.632 3.736 6.186 1.00 96.75 418 ALA A O 1
ATOM 3128 N N . ASP A 1 419 ? -19.126 2.802 4.209 1.00 95.88 419 ASP A N 1
ATOM 3129 C CA . ASP A 1 419 ? -20.443 2.195 3.967 1.00 95.88 419 ASP A CA 1
ATOM 3130 C C . ASP A 1 419 ? -20.659 0.867 4.729 1.00 95.88 419 ASP A C 1
ATOM 3132 O O . ASP A 1 419 ? -21.793 0.388 4.806 1.00 95.88 419 ASP A O 1
ATOM 3136 N N . ALA A 1 420 ? -19.612 0.256 5.304 1.00 94.81 420 ALA A N 1
ATOM 3137 C CA . ALA A 1 420 ? -19.713 -1.040 5.988 1.00 94.81 420 ALA A CA 1
ATOM 3138 C C . ALA A 1 420 ? -20.531 -1.001 7.294 1.00 94.81 420 ALA A C 1
ATOM 3140 O O . ALA A 1 420 ? -21.090 -2.024 7.690 1.00 94.81 420 ALA A O 1
ATOM 3141 N N . GLY A 1 421 ? -20.621 0.154 7.968 1.00 94.31 421 GLY A N 1
ATOM 3142 C CA . GLY A 1 421 ? -21.388 0.297 9.215 1.00 94.31 421 GLY A CA 1
ATOM 3143 C C . GLY A 1 421 ? -20.819 -0.497 10.401 1.00 94.31 421 GLY A C 1
A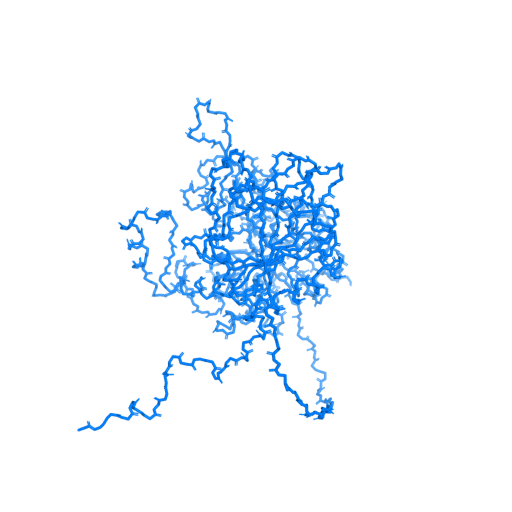TOM 3144 O O . GLY A 1 421 ? -21.575 -0.947 11.262 1.00 94.31 421 GLY A O 1
ATOM 3145 N N . ILE A 1 422 ? -19.499 -0.688 10.428 1.00 97.12 422 ILE A N 1
ATOM 3146 C CA . ILE A 1 422 ? -18.745 -1.414 11.460 1.00 97.12 422 ILE A CA 1
ATOM 3147 C C . ILE A 1 422 ? -17.702 -0.488 12.104 1.00 97.12 422 ILE A C 1
ATOM 3149 O O . ILE A 1 422 ? -17.223 0.411 11.417 1.00 97.12 422 ILE A O 1
ATOM 3153 N N . PRO A 1 423 ? -17.293 -0.722 13.367 1.00 98.44 423 PRO A N 1
ATOM 3154 C CA . PRO A 1 423 ? -16.305 0.112 14.044 1.00 98.44 423 PRO A CA 1
ATOM 3155 C C . PRO A 1 423 ? -14.993 0.269 13.269 1.00 98.44 423 PRO A C 1
ATOM 3157 O O . PRO A 1 423 ? -14.301 -0.720 12.994 1.00 98.44 423 PRO A O 1
ATOM 3160 N N . VAL A 1 424 ? -14.612 1.517 13.002 1.00 98.69 424 VAL A N 1
ATOM 3161 C CA . VAL A 1 424 ? -13.301 1.895 12.468 1.00 98.69 424 VAL A CA 1
ATOM 3162 C C . VAL A 1 424 ? -12.508 2.630 13.548 1.00 98.69 424 VAL A C 1
ATOM 3164 O O . VAL A 1 424 ? -12.854 3.743 13.955 1.00 98.69 424 VAL A O 1
ATOM 3167 N N . VAL A 1 425 ? -11.424 2.007 14.021 1.00 98.75 425 VAL A N 1
ATOM 3168 C CA . VAL A 1 425 ? -10.583 2.542 15.104 1.00 98.75 425 VAL A CA 1
ATOM 3169 C C . VAL A 1 425 ? -9.153 2.771 14.631 1.00 98.75 425 VAL A C 1
ATOM 3171 O O . VAL A 1 425 ? -8.468 1.850 14.183 1.00 98.75 425 VAL A O 1
ATOM 3174 N N . GLY A 1 426 ? -8.673 4.005 14.766 1.00 98.19 426 GLY A N 1
ATOM 3175 C CA . GLY A 1 426 ? -7.298 4.375 14.441 1.00 98.19 426 GLY A CA 1
ATOM 3176 C C . GLY A 1 426 ? -6.417 4.644 15.661 1.00 98.19 426 GLY A C 1
ATOM 3177 O O . GLY A 1 426 ? -6.899 5.026 16.727 1.00 98.19 426 GLY A O 1
ATOM 3178 N N . LEU A 1 427 ? -5.107 4.460 15.492 1.00 98.00 427 LEU A N 1
ATOM 3179 C CA . LEU A 1 427 ? -4.086 4.780 16.490 1.00 98.00 427 LEU A CA 1
ATOM 3180 C C . LEU A 1 427 ? -3.136 5.854 15.947 1.00 98.00 427 LEU A C 1
ATOM 3182 O O . LEU A 1 427 ? -2.632 5.736 14.827 1.00 98.00 427 LEU A O 1
ATOM 3186 N N . SER A 1 428 ? -2.851 6.876 16.753 1.00 96.12 428 SER A N 1
ATOM 3187 C CA . SER A 1 428 ? -1.980 7.982 16.355 1.00 96.12 428 SER A CA 1
ATOM 3188 C C . SER A 1 428 ? -0.544 7.520 16.044 1.00 96.12 428 SER A C 1
ATOM 3190 O O . SER A 1 428 ? 0.095 6.891 16.887 1.00 96.12 428 SER A O 1
ATOM 3192 N N . PRO A 1 429 ? 0.016 7.870 14.867 1.00 92.19 429 PRO A N 1
ATOM 3193 C CA . PRO A 1 429 ? 1.442 7.707 14.563 1.00 92.19 429 PRO A CA 1
ATOM 3194 C C . PRO A 1 429 ? 2.311 8.853 15.123 1.00 92.19 429 PRO A C 1
ATOM 3196 O O . PRO A 1 429 ? 3.542 8.820 15.010 1.00 92.19 429 PRO A O 1
ATOM 3199 N N . ILE A 1 430 ? 1.664 9.873 15.691 1.00 91.56 430 ILE A N 1
ATOM 3200 C CA . ILE A 1 430 ? 2.248 11.051 16.331 1.00 91.56 430 ILE A CA 1
ATOM 3201 C C . ILE A 1 430 ? 2.174 10.873 17.853 1.00 91.56 430 ILE A C 1
ATOM 3203 O O . ILE A 1 430 ? 1.140 10.424 18.354 1.00 91.56 430 ILE A O 1
ATOM 3207 N N . VAL A 1 431 ? 3.260 11.210 18.555 1.00 88.31 431 VAL A N 1
ATOM 3208 C CA . VAL A 1 431 ? 3.378 11.155 20.021 1.00 88.31 431 VAL A CA 1
ATOM 3209 C C . VAL A 1 431 ? 4.071 12.434 20.499 1.00 88.31 431 VAL A C 1
ATOM 3211 O O . VAL A 1 431 ? 5.282 12.596 20.318 1.00 88.31 431 VAL A O 1
ATOM 3214 N N . GLY A 1 432 ? 3.306 13.359 21.078 1.00 84.94 432 GLY A N 1
ATOM 3215 C CA . GLY A 1 432 ? 3.721 14.752 21.259 1.00 84.94 432 GLY A CA 1
ATOM 3216 C C . GLY A 1 432 ? 3.826 15.489 19.918 1.00 84.94 432 GLY A C 1
ATOM 3217 O O . GLY A 1 432 ? 3.191 15.120 18.936 1.00 84.94 432 GLY A O 1
ATOM 3218 N N . ASP A 1 433 ? 4.697 16.495 19.829 1.00 74.75 433 ASP A N 1
ATOM 3219 C CA . ASP A 1 433 ? 4.893 17.298 18.607 1.00 74.75 433 ASP A CA 1
ATOM 3220 C C . ASP A 1 433 ? 5.672 16.567 17.477 1.00 74.75 433 ASP A C 1
ATOM 3222 O O . ASP A 1 433 ? 6.248 17.215 16.598 1.00 74.75 433 ASP A O 1
ATOM 3226 N N . ALA A 1 434 ? 5.784 15.229 17.510 1.00 70.19 434 ALA A N 1
ATOM 3227 C CA . ALA A 1 434 ? 6.656 14.465 16.612 1.00 70.19 434 ALA A CA 1
ATOM 3228 C C . ALA A 1 434 ? 6.135 13.052 16.245 1.00 70.19 434 ALA A C 1
ATOM 3230 O O . ALA A 1 434 ? 5.495 12.382 17.058 1.00 70.19 434 ALA A O 1
ATOM 3231 N N . PRO A 1 435 ? 6.463 12.529 15.044 1.00 68.94 435 PRO A N 1
ATOM 3232 C CA . PRO A 1 435 ? 6.248 11.122 14.700 1.00 68.94 435 PRO A CA 1
ATOM 3233 C C . PRO A 1 435 ? 7.142 10.173 15.510 1.00 68.94 435 PRO A C 1
ATOM 3235 O O . PRO A 1 435 ? 8.333 10.432 15.684 1.00 68.94 435 PRO A O 1
ATOM 3238 N N . VAL A 1 436 ? 6.619 9.004 15.903 1.00 61.62 436 VAL A N 1
ATOM 3239 C CA . VAL A 1 436 ? 7.380 7.997 16.685 1.00 61.62 436 VAL A CA 1
ATOM 3240 C C . VAL A 1 436 ? 8.623 7.485 15.942 1.00 61.62 436 VAL A C 1
ATOM 3242 O O . VAL A 1 436 ? 9.639 7.153 16.560 1.00 61.62 436 VAL A O 1
ATOM 3245 N N . ARG A 1 437 ? 8.554 7.385 14.607 1.00 62.25 437 ARG A N 1
ATOM 3246 C CA . ARG A 1 437 ? 9.669 6.996 13.729 1.00 62.25 437 ARG A CA 1
ATOM 3247 C C . ARG A 1 437 ? 9.574 7.681 12.367 1.00 62.25 437 ARG A C 1
ATOM 3249 O O . ARG A 1 437 ? 8.495 7.804 11.797 1.00 62.25 437 ARG A O 1
ATOM 3256 N N . GLY A 1 438 ? 10.734 8.005 11.798 1.00 62.38 438 GLY A N 1
ATOM 3257 C CA . GLY A 1 438 ? 10.844 8.591 10.462 1.00 62.38 438 GLY A CA 1
ATOM 3258 C C . GLY A 1 438 ? 10.565 10.093 10.444 1.00 62.38 438 GLY A C 1
ATOM 3259 O O . GLY A 1 438 ? 10.695 10.766 11.458 1.00 62.38 438 GLY A O 1
ATOM 3260 N N . MET A 1 439 ? 10.229 10.606 9.261 1.00 69.25 439 MET A N 1
ATOM 3261 C CA . MET A 1 439 ? 10.019 12.032 8.982 1.00 69.25 439 MET A CA 1
ATOM 3262 C C . MET A 1 439 ? 8.605 12.273 8.428 1.00 69.25 439 MET A C 1
ATOM 3264 O O . MET A 1 439 ? 8.421 12.868 7.364 1.00 69.25 439 MET A O 1
ATOM 3268 N N . ALA A 1 440 ? 7.598 11.700 9.097 1.00 69.62 440 ALA A N 1
ATOM 3269 C CA . ALA A 1 440 ? 6.201 11.816 8.674 1.00 69.62 440 ALA A CA 1
ATOM 3270 C C . ALA A 1 440 ? 5.674 13.259 8.774 1.00 69.62 440 ALA A C 1
ATOM 3272 O O . ALA A 1 440 ? 4.770 13.620 8.029 1.00 69.62 440 ALA A O 1
ATOM 3273 N N . ASP A 1 441 ? 6.293 14.087 9.615 1.00 73.19 441 ASP A N 1
ATOM 3274 C CA . ASP A 1 441 ? 6.072 15.529 9.750 1.00 73.19 441 ASP A CA 1
ATOM 3275 C C . ASP A 1 441 ? 6.208 16.273 8.414 1.00 73.19 441 ASP A C 1
ATOM 3277 O O . ASP A 1 441 ? 5.337 17.050 8.025 1.00 73.19 441 ASP A O 1
ATOM 3281 N N . LYS A 1 442 ? 7.257 15.963 7.647 1.00 77.75 442 LYS A N 1
ATOM 3282 C CA . LYS A 1 442 ? 7.528 16.591 6.343 1.00 77.75 442 LYS A CA 1
ATOM 3283 C C . LYS A 1 442 ? 6.525 16.166 5.274 1.00 77.75 442 LYS A C 1
ATOM 3285 O O . LYS A 1 442 ? 6.211 16.937 4.372 1.00 77.75 442 LYS A O 1
ATOM 3290 N N . VAL A 1 443 ? 6.026 14.936 5.388 1.00 81.62 443 VAL A N 1
ATOM 3291 C CA . VAL A 1 443 ? 5.018 14.356 4.492 1.00 81.62 443 VAL A CA 1
ATOM 3292 C C . VAL A 1 443 ? 3.630 14.934 4.803 1.00 81.62 443 VAL A C 1
ATOM 3294 O O . VAL A 1 443 ? 2.897 15.276 3.882 1.00 81.62 443 VAL A O 1
ATOM 3297 N N . LEU A 1 444 ? 3.301 15.111 6.088 1.00 83.56 444 LEU A N 1
ATOM 3298 C CA . LEU A 1 444 ? 2.087 15.781 6.569 1.00 83.56 444 LEU A CA 1
ATOM 3299 C C . LEU A 1 444 ? 2.050 17.259 6.153 1.00 83.56 444 LEU A C 1
ATOM 3301 O O . LEU A 1 444 ? 1.058 17.716 5.582 1.00 83.56 444 LEU A O 1
ATOM 3305 N N . ALA A 1 445 ? 3.160 17.983 6.332 1.00 83.69 445 ALA A N 1
ATOM 3306 C CA . ALA A 1 445 ? 3.285 19.375 5.904 1.00 83.69 445 ALA A CA 1
ATOM 3307 C C . ALA A 1 445 ? 3.061 19.548 4.387 1.00 83.69 445 ALA A C 1
ATOM 3309 O O . ALA A 1 445 ? 2.401 20.499 3.969 1.00 83.69 445 ALA A O 1
ATOM 3310 N N . ALA A 1 446 ? 3.534 18.601 3.568 1.00 82.75 446 ALA A N 1
ATOM 3311 C CA . ALA A 1 446 ? 3.351 18.603 2.112 1.00 82.75 446 ALA A CA 1
ATOM 3312 C C . ALA A 1 446 ? 1.895 18.386 1.648 1.00 82.75 446 ALA A C 1
ATOM 3314 O O . ALA A 1 446 ? 1.584 18.643 0.485 1.00 82.75 446 ALA A O 1
ATOM 3315 N N . VAL A 1 447 ? 1.003 17.934 2.538 1.00 86.31 447 VAL A N 1
ATOM 3316 C CA . VAL A 1 447 ? -0.452 17.842 2.301 1.00 86.31 447 VAL A CA 1
ATOM 3317 C C . VAL A 1 447 ? -1.259 18.829 3.159 1.00 86.31 447 VAL A C 1
ATOM 3319 O O . VAL A 1 447 ? -2.484 18.749 3.206 1.00 86.31 447 VAL A O 1
ATOM 3322 N N . GLY A 1 448 ? -0.591 19.783 3.821 1.00 88.81 448 GLY A N 1
ATOM 3323 C CA . GLY A 1 448 ? -1.234 20.830 4.622 1.00 88.81 448 GLY A CA 1
ATOM 3324 C C . GLY A 1 448 ? -1.821 20.356 5.957 1.00 88.81 448 GLY A C 1
ATOM 3325 O O . GLY A 1 448 ? -2.704 21.023 6.492 1.00 88.81 448 GLY A O 1
ATOM 3326 N N . VAL A 1 449 ? -1.360 19.221 6.490 1.00 91.31 449 VAL A N 1
ATOM 3327 C CA . VAL A 1 449 ? -1.808 18.667 7.778 1.00 91.31 449 VAL A CA 1
ATOM 3328 C C . VAL A 1 449 ? -0.741 18.924 8.844 1.00 91.31 449 VAL A C 1
ATOM 3330 O O . VAL A 1 449 ? 0.451 18.729 8.608 1.00 91.31 449 VAL A O 1
ATOM 3333 N N . GLU A 1 450 ? -1.157 19.369 10.028 1.00 91.50 450 GLU A N 1
ATOM 3334 C CA . GLU A 1 450 ? -0.246 19.586 11.156 1.00 91.50 450 GLU A CA 1
ATOM 3335 C C . GLU A 1 450 ? 0.246 18.257 11.753 1.00 91.50 450 GLU A C 1
ATOM 3337 O O . GLU A 1 450 ? -0.427 17.227 11.697 1.00 91.50 450 GLU A O 1
ATOM 3342 N N . SER A 1 451 ? 1.435 18.270 12.358 1.00 91.00 451 SER A N 1
ATOM 3343 C CA . SER A 1 451 ? 2.050 17.079 12.965 1.00 91.00 451 SER A CA 1
ATOM 3344 C C . SER A 1 451 ? 1.547 16.835 14.390 1.00 91.00 451 SER A C 1
ATOM 3346 O O . SER A 1 451 ? 2.341 16.746 15.318 1.00 91.00 451 SER A O 1
ATOM 3348 N N . THR A 1 452 ? 0.224 16.752 14.563 1.00 94.00 452 THR A N 1
ATOM 3349 C CA . THR A 1 452 ? -0.439 16.528 15.859 1.00 94.00 452 THR A CA 1
ATOM 3350 C C . THR A 1 452 ? -1.430 15.367 15.778 1.00 94.00 452 THR A C 1
ATOM 3352 O O . THR A 1 452 ? -2.018 15.092 14.727 1.00 94.00 452 THR A O 1
ATOM 3355 N N . ALA A 1 453 ? -1.658 14.684 16.904 1.00 94.31 453 ALA A N 1
ATOM 3356 C CA . ALA A 1 453 ? -2.586 13.554 16.967 1.00 94.31 453 ALA A CA 1
ATOM 3357 C C . ALA A 1 453 ? -4.036 13.939 16.588 1.00 94.31 453 ALA A C 1
ATOM 3359 O O . ALA A 1 453 ? -4.746 13.132 15.986 1.00 94.31 453 ALA A O 1
ATOM 3360 N N . ALA A 1 454 ? -4.462 15.177 16.882 1.00 96.50 454 ALA A N 1
ATOM 3361 C CA . ALA A 1 454 ? -5.782 15.694 16.509 1.00 96.50 454 ALA A CA 1
ATOM 3362 C C . ALA A 1 454 ? -5.896 16.039 15.014 1.00 96.50 454 ALA A C 1
ATOM 3364 O O . ALA A 1 454 ? -6.919 15.743 14.391 1.00 96.50 454 ALA A O 1
ATOM 3365 N N . ALA A 1 455 ? -4.854 16.623 14.411 1.00 96.06 455 ALA A N 1
ATOM 3366 C CA . ALA A 1 455 ? -4.855 16.951 12.986 1.00 96.06 455 ALA A CA 1
ATOM 3367 C C . ALA A 1 455 ? -4.914 15.691 12.106 1.00 96.06 455 ALA A C 1
ATOM 3369 O O . ALA A 1 455 ? -5.639 15.674 11.110 1.00 96.06 455 ALA A O 1
ATOM 3370 N N . VAL A 1 456 ? -4.238 14.607 12.507 1.00 95.88 456 VAL A N 1
ATOM 3371 C CA . VAL A 1 456 ? -4.316 13.312 11.808 1.00 95.88 456 VAL A CA 1
ATOM 3372 C C . VAL A 1 456 ? -5.715 12.688 11.921 1.00 95.88 456 VAL A C 1
ATOM 3374 O O . VAL A 1 456 ? -6.250 12.233 10.910 1.00 95.88 456 VAL A O 1
ATOM 3377 N N . ALA A 1 457 ? -6.361 12.732 13.093 1.00 97.31 457 ALA A N 1
ATOM 3378 C CA . ALA A 1 457 ? -7.747 12.270 13.246 1.00 97.31 457 ALA A CA 1
ATOM 3379 C C . ALA A 1 457 ? -8.712 13.038 12.324 1.00 97.31 457 ALA A C 1
ATOM 3381 O O . ALA A 1 457 ? -9.523 12.442 11.612 1.00 97.31 457 ALA A O 1
ATOM 3382 N N . LYS A 1 458 ? -8.574 14.370 12.276 1.00 97.12 458 LYS A N 1
ATOM 3383 C CA . LYS A 1 458 ? -9.368 15.261 11.413 1.00 97.12 458 LYS A CA 1
ATOM 3384 C C . LYS A 1 458 ? -9.095 15.062 9.918 1.00 97.12 458 LYS A C 1
ATOM 3386 O O . LYS A 1 458 ? -10.005 15.264 9.120 1.00 97.12 458 LYS A O 1
ATOM 3391 N N . HIS A 1 459 ? -7.884 14.651 9.538 1.00 96.19 459 HIS A N 1
ATOM 3392 C CA . HIS A 1 459 ? -7.523 14.337 8.152 1.00 96.19 459 HIS A CA 1
ATOM 3393 C C . HIS A 1 459 ? -8.238 13.080 7.625 1.00 96.19 459 HIS A C 1
ATOM 3395 O O . HIS A 1 459 ? -8.692 13.071 6.480 1.00 96.19 459 HIS A O 1
ATOM 3401 N N . TYR A 1 460 ? -8.403 12.042 8.454 1.00 96.31 460 TYR A N 1
ATOM 3402 C CA . TYR A 1 460 ? -9.266 10.902 8.113 1.00 96.31 460 TYR A CA 1
ATOM 3403 C C . TYR A 1 460 ? -10.758 11.283 8.179 1.00 96.31 460 TYR A C 1
ATOM 3405 O O . TYR A 1 460 ? -11.507 11.013 7.232 1.00 96.31 460 TYR A O 1
ATOM 3413 N N . GLY A 1 461 ? -11.156 11.963 9.261 1.00 96.12 461 GLY A N 1
ATOM 3414 C CA . GLY A 1 461 ? -12.492 12.512 9.500 1.00 96.12 461 GLY A CA 1
ATOM 3415 C C . GLY A 1 461 ? -13.499 11.525 10.107 1.00 96.12 461 GLY A C 1
ATOM 3416 O O . GLY A 1 461 ? -13.413 10.316 9.910 1.00 96.12 461 GLY A O 1
ATOM 3417 N N . SER A 1 462 ? -14.512 12.058 10.796 1.00 92.88 462 SER A N 1
ATOM 3418 C CA . SER A 1 462 ? -15.627 11.319 11.426 1.00 92.88 462 SER A CA 1
ATOM 3419 C C . SER A 1 462 ? -16.628 10.690 10.444 1.00 92.88 462 SER A C 1
ATOM 3421 O O . SER A 1 462 ? -17.572 10.032 10.856 1.00 92.88 462 SER A O 1
ATOM 3423 N N . GLY A 1 463 ? -16.419 10.857 9.133 1.00 90.50 463 GLY A N 1
ATOM 3424 C CA . GLY A 1 463 ? -17.063 10.046 8.090 1.00 90.50 463 GLY A CA 1
ATOM 3425 C C . GLY A 1 463 ? -16.249 8.807 7.692 1.00 90.50 463 GLY A C 1
ATOM 3426 O O . GLY A 1 463 ? -16.463 8.271 6.609 1.00 90.50 463 GLY A O 1
ATOM 3427 N N . LEU A 1 464 ? -15.243 8.433 8.492 1.00 95.88 464 LEU A N 1
ATOM 3428 C CA . LEU A 1 464 ? -14.395 7.252 8.295 1.00 95.88 464 LEU A CA 1
ATOM 3429 C C . LEU A 1 464 ? -13.851 6.678 9.616 1.00 95.88 464 LEU A C 1
ATOM 3431 O O . LEU A 1 464 ? -13.581 5.488 9.664 1.00 95.88 464 LEU A O 1
ATOM 3435 N N . LEU A 1 465 ? -13.652 7.495 10.657 1.00 97.75 465 LEU A N 1
ATOM 3436 C CA . LEU A 1 465 ? -13.246 7.051 11.996 1.00 97.75 465 LEU A CA 1
ATOM 3437 C C . LEU A 1 465 ? -14.387 7.192 13.006 1.00 97.75 465 LEU A C 1
ATOM 3439 O O . LEU A 1 465 ? -14.860 8.306 13.235 1.00 97.75 465 LEU A O 1
ATOM 3443 N N . ASP A 1 466 ? -14.713 6.101 13.696 1.00 98.31 466 ASP A N 1
ATOM 3444 C CA . ASP A 1 466 ? -15.563 6.120 14.892 1.00 98.31 466 ASP A CA 1
ATOM 3445 C C . ASP A 1 466 ? -14.725 6.338 16.158 1.00 98.31 466 ASP A C 1
ATOM 3447 O O . ASP A 1 466 ? -15.122 7.079 17.060 1.00 98.31 466 ASP A O 1
ATOM 3451 N N . GLY A 1 467 ? -13.545 5.704 16.217 1.00 98.50 467 GLY A N 1
ATOM 3452 C CA . GLY A 1 467 ? -12.642 5.726 17.366 1.00 98.50 467 GLY A CA 1
ATOM 3453 C C . GLY A 1 467 ? -11.215 6.164 17.026 1.00 98.50 467 GLY A C 1
ATOM 3454 O O . GLY A 1 467 ? -10.661 5.810 15.983 1.00 98.50 467 GLY A O 1
ATOM 3455 N N . TRP A 1 468 ? -10.584 6.900 17.940 1.00 98.69 468 TRP A N 1
ATOM 3456 C CA . TRP A 1 468 ? -9.187 7.321 17.833 1.00 98.69 468 TRP A CA 1
ATOM 3457 C C . TRP A 1 468 ? -8.438 7.175 19.162 1.00 98.69 468 TRP A C 1
ATOM 3459 O O . TRP A 1 468 ? -8.925 7.563 20.227 1.00 98.69 468 TRP A O 1
ATOM 3469 N N . LEU A 1 469 ? -7.227 6.625 19.095 1.00 98.69 469 LEU A N 1
ATOM 3470 C CA . LEU A 1 469 ? -6.312 6.509 20.226 1.00 98.69 469 LEU A CA 1
ATOM 3471 C C . LEU A 1 469 ? -5.133 7.470 20.059 1.00 98.69 469 LEU A C 1
ATOM 3473 O O . LEU A 1 469 ? -4.464 7.470 19.024 1.00 98.69 469 LEU A O 1
ATOM 3477 N N . VAL A 1 470 ? -4.860 8.254 21.101 1.00 98.25 470 VAL A N 1
ATOM 3478 C CA . VAL A 1 470 ? -3.715 9.181 21.207 1.00 98.25 470 VAL A CA 1
ATOM 3479 C C . VAL A 1 470 ? -2.782 8.739 22.336 1.00 98.25 470 VAL A C 1
ATOM 3481 O O . VAL A 1 470 ? -3.186 7.920 23.167 1.00 98.25 470 VAL A O 1
ATOM 3484 N N . ASP A 1 471 ? -1.544 9.241 22.393 1.00 97.88 471 ASP A N 1
ATOM 3485 C CA . ASP A 1 471 ? -0.670 8.883 23.513 1.00 97.88 471 ASP A CA 1
ATOM 3486 C C . ASP A 1 471 ? -1.119 9.567 24.818 1.00 97.88 471 ASP A C 1
ATOM 3488 O O . ASP A 1 471 ? -1.743 10.627 24.813 1.00 97.88 471 ASP A O 1
ATOM 3492 N N . THR A 1 472 ? -0.751 8.996 25.962 1.00 97.06 472 THR A N 1
ATOM 3493 C CA . THR A 1 472 ? -0.792 9.664 27.270 1.00 97.06 472 THR A CA 1
ATOM 3494 C C . THR A 1 472 ? -0.178 11.069 27.303 1.00 97.06 472 THR A C 1
ATOM 3496 O O . THR A 1 472 ? -0.673 11.902 28.065 1.00 97.06 472 THR A O 1
ATOM 3499 N N . VAL A 1 473 ? 0.859 11.367 26.508 1.00 96.50 473 VAL A N 1
ATOM 3500 C CA . VAL A 1 473 ? 1.409 12.737 26.405 1.00 96.50 473 VAL A CA 1
ATOM 3501 C C . VAL A 1 473 ? 0.488 13.689 25.632 1.00 96.50 473 VAL A C 1
ATOM 3503 O O . VAL A 1 473 ? 0.459 14.880 25.929 1.00 96.50 473 VAL A O 1
ATOM 3506 N N . ASP A 1 474 ? -0.324 13.153 24.719 1.00 96.12 474 ASP A N 1
ATOM 3507 C CA . ASP A 1 474 ? -1.270 13.881 23.866 1.00 96.12 474 ASP A CA 1
ATOM 3508 C C . ASP A 1 474 ? -2.683 13.939 24.463 1.00 96.12 474 ASP A C 1
ATOM 3510 O O . ASP A 1 474 ? -3.647 14.247 23.765 1.00 96.12 474 ASP A O 1
ATOM 3514 N N . ALA A 1 475 ? -2.848 13.669 25.762 1.00 96.88 475 ALA A N 1
ATOM 3515 C CA . ALA A 1 475 ? -4.162 13.623 26.407 1.00 96.88 475 ALA A CA 1
ATOM 3516 C C . ALA A 1 475 ? -4.980 14.929 26.273 1.00 96.88 475 ALA A C 1
ATOM 3518 O O . ALA A 1 475 ? -6.206 14.888 26.345 1.00 96.88 475 ALA A O 1
ATOM 3519 N N . GLY A 1 476 ? -4.331 16.074 26.026 1.00 96.06 476 GLY A N 1
ATOM 3520 C CA . GLY A 1 476 ? -5.005 17.342 25.711 1.00 96.06 476 GLY A CA 1
ATOM 3521 C C . GLY A 1 476 ? -5.696 17.385 24.338 1.00 96.06 476 GLY A C 1
ATOM 3522 O O . GLY A 1 476 ? -6.558 18.231 24.129 1.00 96.06 476 GLY A O 1
ATOM 3523 N N . ALA A 1 477 ? -5.363 16.470 23.421 1.00 96.19 477 ALA A N 1
ATOM 3524 C CA . ALA A 1 477 ? -5.997 16.346 22.107 1.00 96.19 477 ALA A CA 1
ATOM 3525 C C . ALA A 1 477 ? -7.373 15.654 22.157 1.00 96.19 477 ALA A C 1
ATOM 3527 O O . ALA A 1 477 ? -8.121 15.731 21.184 1.00 96.19 477 ALA A O 1
ATOM 3528 N N . VAL A 1 478 ? -7.719 14.980 23.264 1.00 98.06 478 VAL A N 1
ATOM 3529 C CA . VAL A 1 478 ? -8.953 14.182 23.390 1.00 98.06 478 VAL A CA 1
ATOM 3530 C C . VAL A 1 478 ? -10.196 15.043 23.151 1.00 98.06 478 VAL A C 1
ATOM 3532 O O . VAL A 1 478 ? -10.951 14.757 22.224 1.00 98.06 478 VAL A O 1
ATOM 3535 N N . ASP A 1 479 ? -10.356 16.139 23.897 1.00 97.88 479 ASP A N 1
ATOM 3536 C CA . ASP A 1 479 ? -11.496 17.062 23.768 1.00 97.88 479 ASP A CA 1
ATOM 3537 C C . ASP A 1 479 ? -11.631 17.634 22.340 1.00 97.88 479 ASP A C 1
ATOM 3539 O O . ASP A 1 479 ? -12.736 17.866 21.851 1.00 97.88 479 ASP A O 1
ATOM 3543 N N . GLU A 1 480 ? -10.507 17.846 21.646 1.00 97.62 480 GLU A N 1
ATOM 3544 C CA . GLU A 1 480 ? -10.464 18.387 20.282 1.00 97.62 480 GLU A CA 1
ATOM 3545 C C . GLU A 1 480 ? -10.914 17.364 19.221 1.00 97.62 480 GLU A C 1
ATOM 3547 O O . GLU A 1 480 ? -11.522 17.737 18.211 1.00 97.62 480 GLU A O 1
ATOM 3552 N N . VAL A 1 481 ? -10.625 16.080 19.447 1.00 98.06 481 VAL A N 1
ATOM 3553 C CA . VAL A 1 481 ? -11.033 14.964 18.580 1.00 98.06 481 VAL A CA 1
ATOM 3554 C C . VAL A 1 481 ? -12.491 14.573 18.843 1.00 98.06 481 VAL A C 1
ATOM 3556 O O . VAL A 1 481 ? -13.249 14.393 17.887 1.00 98.06 481 VAL A O 1
ATOM 3559 N N . GLU A 1 482 ? -12.937 14.567 20.104 1.00 98.12 482 GLU A N 1
ATOM 3560 C CA . GLU A 1 482 ? -14.354 14.347 20.436 1.00 98.12 482 GLU A CA 1
ATOM 3561 C C . GLU A 1 482 ? -15.242 15.488 19.911 1.00 98.12 482 GLU A C 1
ATOM 3563 O O . GLU A 1 482 ? -16.321 15.235 19.372 1.00 98.12 482 GLU A O 1
ATOM 3568 N N . ALA A 1 483 ? -14.759 16.737 19.930 1.00 97.75 483 ALA A N 1
ATOM 3569 C CA . ALA A 1 483 ? -15.433 17.869 19.285 1.00 97.75 483 ALA A CA 1
ATOM 3570 C C . ALA A 1 483 ? -15.504 17.766 17.743 1.00 97.75 483 ALA A C 1
ATOM 3572 O O . ALA A 1 483 ? -16.326 18.448 17.128 1.00 97.75 483 ALA A O 1
ATOM 3573 N N . ALA A 1 484 ? -14.683 16.916 17.114 1.00 97.06 484 ALA A N 1
ATOM 3574 C CA . ALA A 1 484 ? -14.778 16.576 15.690 1.00 97.06 484 ALA A CA 1
ATOM 3575 C C . ALA A 1 484 ? -15.732 15.391 15.409 1.00 97.06 484 ALA A C 1
ATOM 3577 O O . ALA A 1 484 ? -15.938 15.032 14.247 1.00 97.06 484 ALA A O 1
ATOM 3578 N N . GLY A 1 485 ? -16.334 14.801 16.449 1.00 97.31 485 GLY A N 1
ATOM 3579 C CA . GLY A 1 485 ? -17.279 13.687 16.345 1.00 97.31 485 GLY A CA 1
ATOM 3580 C C . GLY A 1 485 ? -16.640 12.297 16.313 1.00 97.31 485 GLY A C 1
ATOM 3581 O O . GLY A 1 485 ? -17.312 11.360 15.900 1.00 97.31 485 GLY A O 1
ATOM 3582 N N . ILE A 1 486 ? -15.374 12.156 16.724 1.00 98.38 486 ILE A N 1
ATOM 3583 C CA . ILE A 1 486 ? -14.662 10.870 16.807 1.00 98.38 486 ILE A CA 1
ATOM 3584 C C . ILE A 1 486 ? -14.436 10.546 18.290 1.00 98.38 486 ILE A C 1
ATOM 3586 O O . ILE A 1 486 ? -13.886 11.373 19.019 1.00 98.38 486 ILE A O 1
ATOM 3590 N N . ARG A 1 487 ? -14.830 9.359 18.763 1.00 98.38 487 ARG A N 1
ATOM 3591 C CA . ARG A 1 487 ? -14.634 8.941 20.163 1.00 98.38 487 ARG A CA 1
ATOM 3592 C C . ARG A 1 487 ? -13.138 8.801 20.454 1.00 98.38 487 ARG A C 1
ATOM 3594 O O . ARG A 1 487 ? -12.454 8.042 19.770 1.00 98.38 487 ARG A O 1
ATOM 3601 N N . CYS A 1 488 ? -12.622 9.487 21.474 1.00 98.50 488 CYS A N 1
ATOM 3602 C CA . CYS A 1 488 ? -11.176 9.562 21.698 1.00 98.50 488 CYS A CA 1
ATOM 3603 C C . CYS A 1 488 ? -10.752 9.064 23.090 1.00 98.50 488 CYS A C 1
ATOM 3605 O O . CYS A 1 488 ? -11.405 9.341 24.097 1.00 98.50 488 CYS A O 1
ATOM 3607 N N . ARG A 1 489 ? -9.619 8.351 23.169 1.00 97.94 489 ARG A N 1
ATOM 3608 C CA . ARG A 1 489 ? -8.972 7.971 24.441 1.00 97.94 489 ARG A CA 1
ATOM 3609 C C . ARG A 1 489 ? -7.447 8.095 24.354 1.00 97.94 489 ARG A C 1
ATOM 3611 O O . ARG A 1 489 ? -6.845 7.757 23.341 1.00 97.94 489 ARG A O 1
ATOM 3618 N N . ALA A 1 490 ? -6.827 8.558 25.439 1.00 98.44 490 ALA A N 1
ATOM 3619 C CA . ALA A 1 490 ? -5.376 8.575 25.601 1.00 98.44 490 ALA A CA 1
ATOM 3620 C C . ALA A 1 490 ? -4.883 7.289 26.292 1.00 98.44 490 ALA A C 1
ATOM 3622 O O . ALA A 1 490 ? -5.373 6.943 27.371 1.00 98.44 490 ALA A O 1
ATOM 3623 N N . ILE A 1 491 ? -3.914 6.598 25.688 1.00 98.12 491 ILE A N 1
ATOM 3624 C CA . ILE A 1 491 ? -3.257 5.377 26.200 1.00 98.12 491 ILE A CA 1
ATOM 3625 C C . ILE A 1 491 ? -1.750 5.433 25.892 1.00 98.12 491 ILE A C 1
ATOM 3627 O O . ILE A 1 491 ? -1.350 6.241 25.070 1.00 98.12 491 ILE A O 1
ATOM 3631 N N . PRO A 1 492 ? -0.873 4.594 26.464 1.00 97.06 492 PRO A N 1
ATOM 3632 C CA . PRO A 1 492 ? 0.507 4.506 25.979 1.00 97.06 492 PRO A CA 1
ATOM 3633 C C . PRO A 1 492 ? 0.552 3.897 24.562 1.00 97.06 492 PRO A C 1
ATOM 3635 O O . PRO A 1 492 ? 0.144 2.749 24.388 1.00 97.06 492 PRO A O 1
ATOM 3638 N N . LEU A 1 493 ? 1.064 4.629 23.564 1.00 95.75 493 LEU A N 1
ATOM 3639 C CA . LEU A 1 493 ? 1.164 4.197 22.153 1.00 95.75 493 LEU A CA 1
ATOM 3640 C C . LEU A 1 493 ? 2.581 3.774 21.722 1.00 95.75 493 LEU A C 1
ATOM 3642 O O . LEU A 1 493 ? 2.836 3.453 20.557 1.00 95.75 493 LEU A O 1
ATOM 3646 N N . MET A 1 494 ? 3.531 3.746 22.654 1.00 94.25 494 MET A N 1
ATOM 3647 C CA . MET A 1 494 ? 4.914 3.376 22.364 1.00 94.25 494 MET A CA 1
ATOM 3648 C C . MET A 1 494 ? 5.089 1.853 22.252 1.00 94.25 494 MET A C 1
ATOM 3650 O O . MET A 1 494 ? 5.167 1.144 23.254 1.00 94.25 494 MET A O 1
ATOM 3654 N N . MET A 1 495 ? 5.244 1.360 21.017 1.00 93.12 495 MET A N 1
ATOM 3655 C CA . MET A 1 495 ? 5.563 -0.042 20.683 1.00 93.12 495 MET A CA 1
ATOM 3656 C C . MET A 1 495 ? 7.008 -0.434 21.071 1.00 93.12 495 MET A C 1
ATOM 3658 O O . MET A 1 495 ? 7.849 -0.724 20.209 1.00 93.12 495 MET A O 1
ATOM 3662 N N . THR A 1 496 ? 7.320 -0.409 22.371 1.00 92.69 496 THR A N 1
ATOM 3663 C CA . THR A 1 496 ? 8.634 -0.778 22.938 1.00 92.69 496 THR A CA 1
ATOM 3664 C C . THR A 1 496 ? 8.933 -2.264 22.792 1.00 92.69 496 THR A C 1
ATOM 3666 O O . THR A 1 496 ? 10.065 -2.649 22.505 1.00 92.69 496 THR A O 1
ATOM 3669 N N . ASP A 1 497 ? 7.907 -3.090 22.976 1.00 93.38 497 ASP A N 1
ATOM 3670 C CA . ASP A 1 497 ? 7.970 -4.545 23.007 1.00 93.38 497 ASP A CA 1
ATOM 3671 C C . ASP A 1 497 ? 6.599 -5.157 22.659 1.00 93.38 497 ASP A C 1
ATOM 3673 O O . ASP A 1 497 ? 5.600 -4.452 22.469 1.00 93.38 497 ASP A O 1
ATOM 3677 N N . LEU A 1 498 ? 6.546 -6.488 22.567 1.00 94.69 498 LEU A N 1
ATOM 3678 C CA . LEU A 1 498 ? 5.332 -7.224 22.208 1.00 94.69 498 LEU A CA 1
ATOM 3679 C C . LEU A 1 498 ? 4.183 -7.015 23.208 1.00 94.69 498 LEU A C 1
ATOM 3681 O O . LEU A 1 498 ? 3.032 -6.941 22.790 1.00 94.69 498 LEU A O 1
ATOM 3685 N N . LYS A 1 499 ? 4.471 -6.890 24.510 1.00 97.62 499 LYS A N 1
ATOM 3686 C CA . LYS A 1 499 ? 3.445 -6.739 25.550 1.00 97.62 499 LYS A CA 1
ATOM 3687 C C . LYS A 1 499 ? 2.845 -5.333 25.531 1.00 97.62 499 LYS A C 1
ATOM 3689 O O . LYS A 1 499 ? 1.628 -5.209 25.637 1.00 97.62 499 LYS A O 1
ATOM 3694 N N . ALA A 1 500 ? 3.671 -4.299 25.365 1.00 97.50 500 ALA A N 1
ATOM 3695 C CA . ALA A 1 500 ? 3.190 -2.932 25.151 1.00 97.50 500 ALA A CA 1
ATOM 3696 C C . ALA A 1 500 ? 2.295 -2.857 23.900 1.00 97.50 500 ALA A C 1
ATOM 3698 O O . ALA A 1 500 ? 1.168 -2.371 23.961 1.00 97.50 500 ALA A O 1
ATOM 3699 N N . THR A 1 501 ? 2.749 -3.451 22.794 1.00 97.75 501 THR A N 1
ATOM 3700 C CA . THR A 1 501 ? 2.009 -3.447 21.522 1.00 97.75 501 THR A CA 1
ATOM 3701 C C . THR A 1 501 ? 0.711 -4.268 21.585 1.00 97.75 501 THR A C 1
ATOM 3703 O O . THR A 1 501 ? -0.292 -3.883 20.991 1.00 97.75 501 THR A O 1
ATOM 3706 N N . ALA A 1 502 ? 0.684 -5.370 22.343 1.00 98.44 502 ALA A N 1
ATOM 3707 C CA . ALA A 1 502 ? -0.538 -6.138 22.595 1.00 98.44 502 ALA A CA 1
ATOM 3708 C C . ALA A 1 502 ? -1.541 -5.378 23.480 1.00 98.44 502 ALA A C 1
ATOM 3710 O O . ALA A 1 502 ? -2.742 -5.457 23.240 1.00 98.44 502 ALA A O 1
ATOM 3711 N N . ALA A 1 503 ? -1.070 -4.595 24.459 1.00 98.31 503 ALA A N 1
ATOM 3712 C CA . ALA A 1 503 ? -1.941 -3.723 25.249 1.00 98.31 503 ALA A CA 1
ATOM 3713 C C . ALA A 1 503 ? -2.579 -2.619 24.384 1.00 98.31 503 ALA A C 1
ATOM 3715 O O . ALA A 1 503 ? -3.784 -2.404 24.476 1.00 98.31 503 ALA A O 1
ATOM 3716 N N . MET A 1 504 ? -1.811 -1.991 23.482 1.00 97.94 504 MET A N 1
ATOM 3717 C CA . MET A 1 504 ? -2.342 -1.029 22.501 1.00 97.94 504 MET A CA 1
ATOM 3718 C C . MET A 1 504 ? -3.424 -1.645 21.603 1.00 97.94 504 MET A C 1
ATOM 3720 O O . MET A 1 504 ? -4.460 -1.030 21.367 1.00 97.94 504 MET A O 1
ATOM 3724 N N . ALA A 1 505 ? -3.196 -2.865 21.106 1.00 98.44 505 ALA A N 1
ATOM 3725 C CA . ALA A 1 505 ? -4.165 -3.564 20.266 1.00 98.44 505 ALA A CA 1
ATOM 3726 C C . ALA A 1 505 ? -5.435 -3.960 21.044 1.00 98.44 505 ALA A C 1
ATOM 3728 O O . ALA A 1 505 ? -6.538 -3.819 20.522 1.00 98.44 505 ALA A O 1
ATOM 3729 N N . ALA A 1 506 ? -5.302 -4.391 22.303 1.00 98.50 506 ALA A N 1
ATOM 3730 C CA . ALA A 1 506 ? -6.444 -4.672 23.171 1.00 98.50 506 ALA A CA 1
ATOM 3731 C C . ALA A 1 506 ? -7.273 -3.409 23.469 1.00 98.50 506 ALA A C 1
ATOM 3733 O O . ALA A 1 506 ? -8.498 -3.464 23.421 1.00 98.50 506 ALA A O 1
ATOM 3734 N N . GLU A 1 507 ? -6.631 -2.262 23.711 1.00 98.56 507 GLU A N 1
ATOM 3735 C CA . GLU A 1 507 ? -7.317 -0.970 23.866 1.00 98.56 507 GLU A CA 1
ATOM 3736 C C . GLU A 1 507 ? -8.062 -0.541 22.595 1.00 98.56 507 GLU A C 1
ATOM 3738 O O . GLU A 1 507 ? -9.185 -0.050 22.693 1.00 98.56 507 GLU A O 1
ATOM 3743 N N . ALA A 1 508 ? -7.492 -0.778 21.407 1.00 98.56 508 ALA A N 1
ATOM 3744 C CA . ALA A 1 508 ? -8.163 -0.501 20.134 1.00 98.56 508 ALA A CA 1
ATOM 3745 C C . ALA A 1 508 ? -9.411 -1.376 19.928 1.00 98.56 508 ALA A C 1
ATOM 3747 O O . ALA A 1 508 ? -10.444 -0.876 19.489 1.00 98.56 508 ALA A O 1
ATOM 3748 N N . LEU A 1 509 ? -9.346 -2.659 20.300 1.00 98.50 509 LEU A N 1
ATOM 3749 C CA . LEU A 1 509 ? -10.497 -3.566 20.247 1.00 98.50 509 LEU A CA 1
ATOM 3750 C C . LEU A 1 509 ? -11.556 -3.232 21.311 1.00 98.50 509 LEU A C 1
ATOM 3752 O O . LEU A 1 509 ? -12.745 -3.283 21.015 1.00 98.50 509 LEU A O 1
ATOM 3756 N N . MET A 1 510 ? -11.162 -2.822 22.523 1.00 98.38 510 MET A N 1
ATOM 3757 C CA . MET A 1 510 ? -12.120 -2.337 23.529 1.00 98.38 510 MET A CA 1
ATOM 3758 C C . MET A 1 510 ? -12.810 -1.044 23.078 1.00 98.38 510 MET A C 1
ATOM 3760 O O . MET A 1 510 ? -14.022 -0.922 23.234 1.00 98.38 510 MET A O 1
ATOM 3764 N N . LEU A 1 511 ? -12.071 -0.113 22.465 1.00 98.38 511 LEU A N 1
ATOM 3765 C CA . LEU A 1 511 ? -12.652 1.094 21.876 1.00 98.38 511 LEU A CA 1
ATOM 3766 C C . LEU A 1 511 ? -13.597 0.764 20.706 1.00 98.38 511 LEU A C 1
ATOM 3768 O O . LEU A 1 511 ? -14.635 1.406 20.578 1.00 98.38 511 LEU A O 1
ATOM 3772 N N . ALA A 1 512 ? -13.290 -0.258 19.901 1.00 98.19 512 ALA A N 1
ATOM 3773 C CA . ALA A 1 512 ? -14.174 -0.725 18.833 1.00 98.19 512 ALA A CA 1
ATOM 3774 C C . ALA A 1 512 ? -15.516 -1.250 19.377 1.00 98.19 512 ALA A C 1
ATOM 3776 O O . ALA A 1 512 ? -16.561 -0.933 18.818 1.00 98.19 512 ALA A O 1
ATOM 3777 N N . GLU A 1 513 ? -15.511 -1.987 20.493 1.00 97.12 513 GLU A N 1
ATOM 3778 C CA . GLU A 1 513 ? -16.748 -2.411 21.167 1.00 97.12 513 GLU A CA 1
ATOM 3779 C C . GLU A 1 513 ? -17.463 -1.260 21.907 1.00 97.12 513 GLU A C 1
ATOM 3781 O O . GLU A 1 513 ? -18.680 -1.306 22.055 1.00 97.12 513 GLU A O 1
ATOM 3786 N N . GLU A 1 514 ? -16.757 -0.206 22.341 1.00 96.62 514 GLU A N 1
ATOM 3787 C CA . GLU A 1 514 ? -17.375 1.010 22.912 1.00 96.62 514 GLU A CA 1
ATOM 3788 C C . GLU A 1 514 ? -18.132 1.855 21.874 1.00 96.62 514 GLU A C 1
ATOM 3790 O O . GLU A 1 514 ? -19.082 2.547 22.243 1.00 96.62 514 GLU A O 1
ATOM 3795 N N . VAL A 1 515 ? -17.712 1.830 20.603 1.00 96.44 515 VAL A N 1
ATOM 3796 C CA . VAL A 1 515 ? -18.370 2.560 19.497 1.00 96.44 515 VAL A CA 1
ATOM 3797 C C . VAL A 1 515 ? -19.308 1.682 18.658 1.00 96.44 515 VAL A C 1
ATOM 3799 O O . VAL A 1 515 ? -19.996 2.191 17.775 1.00 96.44 515 VAL A O 1
ATOM 3802 N N . ARG A 1 516 ? -19.385 0.374 18.941 1.00 90.12 516 ARG A N 1
ATOM 3803 C CA . ARG A 1 516 ? -20.339 -0.551 18.313 1.00 90.12 516 ARG A CA 1
ATOM 3804 C C . ARG A 1 516 ? -21.755 -0.285 18.853 1.00 90.12 516 ARG A C 1
ATOM 3806 O O . ARG A 1 516 ? -22.049 -0.616 19.999 1.00 90.12 516 ARG A O 1
ATOM 3813 N N . GLY A 1 517 ? -22.603 0.335 18.025 1.00 65.56 517 GLY A N 1
ATOM 3814 C CA . GLY A 1 517 ? -23.974 0.767 18.367 1.00 65.56 517 GLY A CA 1
ATOM 3815 C C . GLY A 1 517 ? -25.003 -0.348 18.551 1.00 65.56 517 GLY A C 1
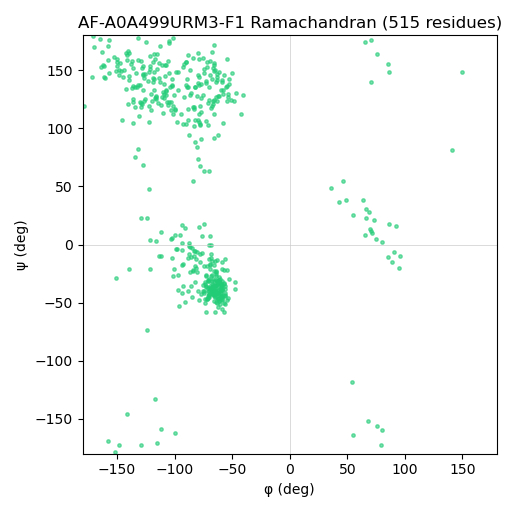ATOM 3816 O O . GLY A 1 517 ? -24.953 -1.333 17.783 1.00 65.56 517 GLY A O 1
#

Foldseek 3Di:
DDDCVVVDDDPPPCCVVDDHFPDDDPDPVVQVVVQVVVLVPCVLPVVVDDDDPPDWDKDFSDDGDQKTKMKTKAAAFDKDAKKFQAQKKKKKAWNADWKWKFFDLQGDIDIHHHGRMDTGGHPGIIMIHRNDRDMTMMMMMIGRYGDDIDHDDHDDHDDDDDDDDDDDDDDDDDDDDDDDDDDDDDDDDDDPQAAQEEEQDFDLQRLLLVLLLCVQRVRHAYEYAWEQQLWDQWPNFTDRQGLCLNLCSLLVFADVVVSGDGPPWAQVVLVVCVVVVHTDNLDGDTPVNVVLRVQQSVCVVNPDFSQVSSVVSCVVSVSVHHYGYLFSDDWYKWFKFQDPPDPVSRDIDIDTVCCCCRVVVVVTATQAIDRPCLQVTAGYPCQLVSLLPHQEYEYTLDQLVRGNVSSCSRPPNQVSQLPSLAAYEYEHCAAPQGGPDGPSQRVCVSVVFHRAQLSSLPVSAPSRHQEYEYAPNNQVSQVVNVVRVHHYDHYHNDSPDSNSSNVVSNVRVVVRVVSND

Secondary structure (DSSP, 8-state):
---GGGTS--TT-GGGTSPPPP----SHHHHHHHHHHHHH-SHHHHTT----SSS--EEEEEEETTEEEEEEEE-TT-B--SB--TT-EEEEEEEESEEEEEETTTTEEEEEETT-EEEE-TT--EEEE--SSS-EEEEEEEES------B---PPP---------------------------------PPPPPEEEEEE-HHHHHHHHHHHHHH-TT-EEEEEE--TT-EEETTEEE-HHHHHHHHHHTT-B-TTTSSSBTT---HHHHHHHHTT-S-TTS---HHHHHHHHHHHHHHHTT--HHHHHHHHHHHH--SSEEEESBSS--EEEEEEE-TT-SSS--EEEEEHHIIIIISTT-S--SEEEEETGGG--BPTTHHHHHHT-SEEEE-SS-IIIIIHHHHTSTTHHHHHHHT-S-EEEE-SB-SSSBSSSSHHHHHHTTT--SSHHHHHHHH-TTT-SEEEEEGGGGGGHHHHHTTT-EEEEE-----SHHHHHHHHHHHHHHHHHH--

Radius of gyration: 28.93 Å; Cα contacts (8 Å, |Δi|>4): 1009; chains: 1; bounding box: 56×76×90 Å

InterPro domains:
  IPR002882 2-phospho-L-lactate transferase CofD [PF01933] (197-473)
  IPR010115 Phosphoenolpyruvate transferase/2-phospho-L-lactate transferase [MF_01257] (155-517)
  IPR010115 Phosphoenolpyruvate transferase/2-phospho-L-lactate transferase [PTHR43007] (195-515)
  IPR010115 Phosphoenolpyruvate transferase/2-phospho-L-lactate transferase [TIGR01819] (197-508)
  IPR010115 Phosphoenolpyruvate transferase/2-phospho-L-lactate transferase [cd07186] (197-501)
  IPR010300 Cysteine dioxygenase type I [PF05995] (34-147)
  IPR011051 RmlC-like cupin domain superfamily [SSF51182] (20-149)
  IPR014710 RmlC-like jelly roll fold [G3DSA:2.60.120.10] (22-159)
  IPR038136 CofD-like domain superfamily [G3DSA:3.40.50.10680] (200-486)
  IPR038136 CofD-like domain superfamily [SSF142338] (197-512)

Nearest PDB structures (foldseek):
  6uw3-assembly1_B  TM=9.384E-01  e=1.175E-42  Mycolicibacterium smegmatis MC2 155
  6uw1-assembly1_B  TM=9.100E-01  e=5.972E-41  Mycolicibacterium smegmatis MC2 155
  6uvx-assembly1_A  TM=8.904E-01  e=4.070E-39  Mycolicibacterium smegmatis MC2 155
  6uw5-assembly1_A  TM=8.844E-01  e=4.070E-39  Mycolicibacterium smegmatis MC2 155
  6uw7-assembly1_A  TM=8.819E-01  e=1.544E-37  Mycolicibacterium smegmatis MC2 155